Protein AF-A0A7Y5RUM8-F1 (afdb_monomer)

pLDDT: mean 75.77, std 16.74, range [29.27, 98.31]

Structure (mmCIF, N/CA/C/O backbone):
data_AF-A0A7Y5RUM8-F1
#
_entry.id   AF-A0A7Y5RUM8-F1
#
loop_
_atom_site.group_PDB
_atom_site.id
_atom_site.type_symbol
_atom_site.label_atom_id
_atom_site.label_alt_id
_atom_site.label_comp_id
_atom_site.label_asym_id
_atom_site.label_entity_id
_atom_site.label_seq_id
_atom_site.pdbx_PDB_ins_code
_atom_site.Cartn_x
_atom_site.Cartn_y
_atom_site.Cartn_z
_atom_site.occupancy
_atom_site.B_iso_or_equiv
_atom_site.auth_seq_id
_atom_site.auth_comp_id
_atom_site.auth_asym_id
_atom_site.auth_atom_id
_atom_site.pdbx_PDB_model_num
ATOM 1 N N . MET A 1 1 ? 47.157 27.317 -89.736 1.00 78.31 1 MET A N 1
ATOM 2 C CA . MET A 1 1 ? 48.236 27.303 -90.744 1.00 78.31 1 MET A CA 1
ATOM 3 C C . MET A 1 1 ? 48.259 28.667 -91.400 1.00 78.31 1 MET A C 1
ATOM 5 O O . MET A 1 1 ? 47.218 29.106 -91.881 1.00 78.31 1 MET A O 1
ATOM 9 N N . ARG A 1 2 ? 49.423 29.315 -91.453 1.00 83.44 2 ARG A N 1
ATOM 10 C CA . ARG A 1 2 ? 49.575 30.662 -92.022 1.00 83.44 2 ARG A CA 1
ATOM 11 C C . ARG A 1 2 ? 50.442 30.620 -93.278 1.00 83.44 2 ARG A C 1
ATOM 13 O O . ARG A 1 2 ? 51.515 30.031 -93.252 1.00 83.44 2 ARG A O 1
ATOM 20 N N . LEU A 1 3 ? 50.011 31.261 -94.364 1.00 83.25 3 LEU A N 1
ATOM 21 C CA . LEU A 1 3 ? 50.820 31.401 -95.580 1.00 83.25 3 LEU A CA 1
ATOM 22 C C . LEU A 1 3 ? 51.933 32.440 -95.361 1.00 83.25 3 LEU A C 1
ATOM 24 O O . LEU A 1 3 ? 51.650 33.569 -94.966 1.00 83.25 3 LEU A O 1
ATOM 28 N N . LEU A 1 4 ? 53.183 32.050 -95.605 1.00 79.75 4 LEU A N 1
ATOM 29 C CA . LEU A 1 4 ? 54.374 32.895 -95.458 1.00 79.75 4 LEU A CA 1
ATOM 30 C C . LEU A 1 4 ? 54.828 33.473 -96.799 1.00 79.75 4 LEU A C 1
ATOM 32 O O . LEU A 1 4 ? 55.200 34.638 -96.876 1.00 79.75 4 LEU A O 1
ATOM 36 N N . SER A 1 5 ? 54.779 32.668 -97.860 1.00 83.75 5 SER A N 1
ATOM 37 C CA . SER A 1 5 ? 55.114 33.109 -99.213 1.00 83.75 5 SER A CA 1
ATOM 38 C C . SER A 1 5 ? 54.361 32.290 -100.251 1.00 83.75 5 SER A C 1
ATOM 40 O O . SER A 1 5 ? 54.053 31.117 -100.039 1.00 83.75 5 SER A O 1
ATOM 42 N N . THR A 1 6 ? 54.055 32.913 -101.383 1.00 84.88 6 THR A N 1
ATOM 43 C CA . THR A 1 6 ? 53.599 32.231 -102.593 1.00 84.88 6 THR A CA 1
ATOM 44 C C . THR A 1 6 ? 54.366 32.796 -103.765 1.00 84.88 6 THR A C 1
ATOM 46 O O . THR A 1 6 ? 54.405 34.009 -103.947 1.00 84.88 6 THR A O 1
ATOM 49 N N . THR A 1 7 ? 54.975 31.930 -104.562 1.00 81.62 7 THR A N 1
ATOM 50 C CA . THR A 1 7 ? 55.736 32.350 -105.736 1.00 81.62 7 THR A CA 1
ATOM 51 C C . THR A 1 7 ? 55.327 31.516 -106.929 1.00 81.62 7 THR A C 1
ATOM 53 O O . THR A 1 7 ? 55.401 30.290 -106.894 1.00 81.62 7 THR A O 1
ATOM 56 N N . ASN A 1 8 ? 54.899 32.198 -107.985 1.00 79.19 8 ASN A N 1
ATOM 57 C CA . ASN A 1 8 ? 54.678 31.594 -109.289 1.00 79.19 8 ASN A CA 1
ATOM 58 C C . ASN A 1 8 ? 55.954 31.737 -110.112 1.00 79.19 8 ASN A C 1
ATOM 60 O O . ASN A 1 8 ? 56.557 32.810 -110.120 1.00 79.19 8 ASN A O 1
ATOM 64 N N . PHE A 1 9 ? 56.327 30.698 -110.847 1.00 71.25 9 PHE A N 1
ATOM 65 C CA . PHE A 1 9 ? 57.430 30.761 -111.796 1.00 71.25 9 PHE A CA 1
ATOM 66 C C . PHE A 1 9 ? 56.972 30.298 -113.182 1.00 71.25 9 PHE A C 1
ATOM 68 O O . PHE A 1 9 ? 56.221 29.329 -113.327 1.00 71.25 9 PHE A O 1
ATOM 75 N N . GLY A 1 10 ? 57.382 31.056 -114.201 1.00 64.19 10 GLY A N 1
ATOM 76 C CA . GLY A 1 10 ? 57.097 30.791 -115.611 1.00 64.19 10 GLY A CA 1
ATOM 77 C C . GLY A 1 10 ? 58.287 30.151 -116.327 1.00 64.19 10 GLY A C 1
ATOM 78 O O . GLY A 1 10 ? 59.399 30.202 -115.801 1.00 64.19 10 GLY A O 1
ATOM 79 N N . ALA A 1 11 ? 58.031 29.578 -117.514 1.00 59.09 11 ALA A N 1
ATOM 80 C CA . ALA A 1 11 ? 58.980 28.865 -118.383 1.00 59.09 11 ALA A CA 1
ATOM 81 C C . ALA A 1 11 ? 60.434 29.316 -118.223 1.00 59.09 11 ALA A C 1
ATOM 83 O O . ALA A 1 11 ? 60.892 30.249 -118.880 1.00 59.09 11 ALA A O 1
ATOM 84 N N . SER A 1 12 ? 61.150 28.621 -117.349 1.00 58.72 12 SER A N 1
ATOM 85 C CA . SER A 1 12 ? 62.575 28.822 -117.138 1.00 58.72 12 SER A CA 1
ATOM 86 C C . SER A 1 12 ? 63.276 27.535 -117.536 1.00 58.72 12 SER A C 1
ATOM 88 O O . SER A 1 12 ? 62.897 26.452 -117.085 1.00 58.72 12 SER A O 1
ATOM 90 N N . ASN A 1 13 ? 64.272 27.648 -118.411 1.00 57.94 13 ASN A N 1
ATOM 91 C CA . ASN A 1 13 ? 65.121 26.533 -118.802 1.00 57.94 13 ASN A CA 1
ATOM 92 C C . ASN A 1 13 ? 66.103 26.246 -117.661 1.00 57.94 13 ASN A C 1
ATOM 94 O O . ASN A 1 13 ? 67.174 26.845 -117.576 1.00 57.94 13 ASN A O 1
ATOM 98 N N . ILE A 1 14 ? 65.711 25.364 -116.741 1.00 59.62 14 ILE A N 1
ATOM 99 C CA . ILE A 1 14 ? 66.535 25.004 -115.582 1.00 59.62 14 ILE A CA 1
ATOM 100 C C . ILE A 1 14 ? 67.608 24.019 -116.061 1.00 59.62 14 ILE A C 1
ATOM 102 O O . ILE A 1 14 ? 67.375 22.815 -116.114 1.00 59.62 14 ILE A O 1
ATOM 106 N N . THR A 1 15 ? 68.782 24.516 -116.443 1.00 56.41 15 THR A N 1
ATOM 107 C CA . THR A 1 15 ? 69.892 23.680 -116.946 1.00 56.41 15 THR A CA 1
ATOM 108 C C . THR A 1 15 ? 70.922 23.345 -115.862 1.00 56.41 15 THR A C 1
ATOM 110 O O . THR A 1 15 ? 71.559 22.294 -115.919 1.00 56.41 15 THR A O 1
ATOM 113 N N . THR A 1 16 ? 71.023 24.178 -114.822 1.00 63.66 16 THR A N 1
ATOM 114 C CA . THR A 1 16 ? 71.847 23.988 -113.617 1.00 63.66 16 THR A CA 1
ATOM 115 C C . THR A 1 16 ? 71.152 24.670 -112.439 1.00 63.66 16 THR A C 1
ATOM 117 O O . THR A 1 16 ? 70.631 25.763 -112.621 1.00 63.66 16 THR A O 1
ATOM 120 N N . GLU A 1 17 ? 71.102 24.011 -111.276 1.00 67.69 17 GLU A N 1
ATOM 121 C CA . GLU A 1 17 ? 70.433 24.433 -110.029 1.00 67.69 17 GLU A CA 1
ATOM 122 C C . GLU A 1 17 ? 70.103 25.937 -109.916 1.00 67.69 17 GLU A C 1
ATOM 124 O O . GLU A 1 17 ? 71.003 26.771 -109.821 1.00 67.69 17 GLU A O 1
ATOM 129 N N . GLN A 1 18 ? 68.810 26.279 -109.887 1.00 69.38 18 GLN A N 1
ATOM 130 C CA . GLN A 1 18 ? 68.352 27.671 -109.880 1.00 69.38 18 GLN A CA 1
ATOM 131 C C . GLN A 1 18 ? 67.485 27.960 -108.652 1.00 69.38 18 GLN A C 1
ATOM 133 O O . GLN A 1 18 ? 66.569 27.196 -108.339 1.00 69.38 18 GLN A O 1
ATOM 138 N N . ALA A 1 19 ? 67.762 29.077 -107.972 1.00 65.88 19 ALA A N 1
ATOM 139 C CA . ALA A 1 19 ? 66.888 29.617 -106.934 1.00 65.88 19 ALA A CA 1
ATOM 140 C C . ALA A 1 19 ? 65.633 30.216 -107.560 1.00 65.88 19 ALA A C 1
ATOM 142 O O . ALA A 1 19 ? 65.717 31.045 -108.465 1.00 65.88 19 ALA A O 1
ATOM 143 N N . ILE A 1 20 ? 64.476 29.748 -107.101 1.00 69.94 20 ILE A N 1
ATOM 144 C CA . ILE A 1 20 ? 63.176 30.093 -107.690 1.00 69.94 20 ILE A CA 1
ATOM 145 C C . ILE A 1 20 ? 62.283 30.793 -106.673 1.00 69.94 20 ILE A C 1
ATOM 147 O O . ILE A 1 20 ? 61.428 31.586 -107.058 1.00 69.94 20 ILE A O 1
ATOM 151 N N . VAL A 1 21 ? 62.517 30.565 -105.379 1.00 75.44 21 VAL A N 1
ATOM 152 C CA . VAL A 1 21 ? 61.869 31.311 -104.300 1.00 75.44 21 VAL A CA 1
ATOM 153 C C . VAL A 1 21 ? 62.904 31.666 -103.253 1.00 75.44 21 VAL A C 1
ATOM 155 O O . VAL A 1 21 ? 63.566 30.773 -102.731 1.00 75.44 21 VAL A O 1
ATOM 158 N N . THR A 1 22 ? 62.972 32.945 -102.909 1.00 78.69 22 THR A N 1
ATOM 159 C CA . THR A 1 22 ? 63.663 33.427 -101.714 1.00 78.69 22 THR A CA 1
ATOM 160 C C . THR A 1 22 ? 62.603 33.987 -100.777 1.00 78.69 22 THR A C 1
ATOM 162 O O . THR A 1 22 ? 61.864 34.905 -101.139 1.00 78.69 22 THR A O 1
ATOM 165 N N . VAL A 1 23 ? 62.479 33.408 -99.587 1.00 77.31 23 VAL A N 1
ATOM 166 C CA . VAL A 1 23 ? 61.634 33.942 -98.516 1.00 77.31 23 VAL A CA 1
ATOM 167 C C . VAL A 1 23 ? 62.539 34.686 -97.548 1.00 77.31 23 VAL A C 1
ATOM 169 O O . VAL A 1 23 ? 63.502 34.113 -97.042 1.00 77.31 23 VAL A O 1
ATOM 172 N N . SER A 1 24 ? 62.238 35.961 -97.302 1.00 81.31 24 SER A N 1
ATOM 173 C CA . SER A 1 24 ? 63.078 36.802 -96.452 1.00 81.31 24 SER A CA 1
ATOM 174 C C . SER A 1 24 ? 63.166 36.257 -95.025 1.00 81.31 24 SER A C 1
ATOM 176 O O . SER A 1 24 ? 62.182 35.753 -94.477 1.00 81.31 24 SER A O 1
ATOM 178 N N . ALA A 1 25 ? 64.316 36.450 -94.385 1.00 75.00 25 ALA A N 1
ATOM 179 C CA . ALA A 1 25 ? 64.591 36.080 -93.002 1.00 75.00 25 ALA A CA 1
ATOM 180 C C . ALA A 1 25 ? 63.523 36.638 -92.051 1.00 75.00 25 ALA A C 1
ATOM 182 O O . ALA A 1 25 ? 63.086 35.967 -91.124 1.00 75.00 25 ALA A O 1
ATOM 183 N N . SER A 1 26 ? 63.031 37.851 -92.324 1.00 79.25 26 SER A N 1
ATOM 184 C CA . SER A 1 26 ? 61.958 38.493 -91.557 1.00 79.25 26 SER A CA 1
ATOM 185 C C . SER A 1 26 ? 60.610 37.769 -91.628 1.00 79.25 26 SER A C 1
ATOM 187 O O . SER A 1 26 ? 59.828 37.869 -90.687 1.00 79.25 26 SER A O 1
ATOM 189 N N . ALA A 1 27 ? 60.323 37.052 -92.718 1.00 75.94 27 ALA A N 1
ATOM 190 C CA . ALA A 1 27 ? 59.072 36.320 -92.903 1.00 75.94 27 ALA A CA 1
ATOM 191 C C . ALA A 1 27 ? 59.116 34.912 -92.287 1.00 75.94 27 ALA A C 1
ATOM 193 O O . ALA A 1 27 ? 58.065 34.366 -91.953 1.00 75.94 27 ALA A O 1
ATOM 194 N N . VAL A 1 28 ? 60.312 34.339 -92.115 1.00 73.94 28 VAL A N 1
ATOM 195 C CA . VAL A 1 28 ? 60.524 33.036 -91.456 1.00 73.94 28 VAL A CA 1
ATOM 196 C C . VAL A 1 28 ? 60.976 33.164 -89.995 1.00 73.94 28 VAL A C 1
ATOM 198 O O . VAL A 1 28 ? 60.996 32.174 -89.264 1.00 73.94 28 VAL A O 1
ATOM 201 N N . ALA A 1 29 ? 61.302 34.376 -89.536 1.00 74.25 29 ALA A N 1
ATOM 202 C CA . ALA A 1 29 ? 61.708 34.643 -88.162 1.00 74.25 29 ALA A CA 1
ATOM 203 C C . ALA A 1 29 ? 60.617 34.234 -87.158 1.00 74.25 29 ALA A C 1
ATOM 205 O O . ALA A 1 29 ? 59.477 34.690 -87.230 1.00 74.25 29 ALA A O 1
ATOM 206 N N . GLY A 1 30 ? 60.993 33.395 -86.189 1.00 72.44 30 GLY A N 1
ATOM 207 C CA . GLY A 1 30 ? 60.097 32.929 -85.127 1.00 72.44 30 GLY A CA 1
ATOM 208 C C . GLY A 1 30 ? 59.147 31.800 -85.531 1.00 72.44 30 GLY A C 1
ATOM 209 O O . GLY A 1 30 ? 58.345 31.386 -84.699 1.00 72.44 30 GLY A O 1
ATOM 210 N N . VAL A 1 31 ? 59.246 31.286 -86.761 1.00 76.00 31 VAL A N 1
ATOM 211 C CA . VAL A 1 31 ? 58.476 30.120 -87.202 1.00 76.00 31 VAL A CA 1
ATOM 212 C C . VAL A 1 31 ? 59.169 28.842 -86.728 1.00 76.00 31 VAL A C 1
ATOM 214 O O . VAL A 1 31 ? 60.325 28.592 -87.072 1.00 76.00 31 VAL A O 1
ATOM 217 N N . GLY A 1 32 ? 58.477 28.040 -85.921 1.00 70.62 32 GLY A N 1
ATOM 218 C CA . GLY A 1 32 ? 59.004 26.812 -85.323 1.00 70.62 32 GLY A CA 1
ATOM 219 C C . GLY A 1 32 ? 58.943 25.615 -86.270 1.00 70.62 32 GLY A C 1
ATOM 220 O O . GLY A 1 32 ? 59.868 24.803 -86.298 1.00 70.62 32 GLY A O 1
ATOM 221 N N . ARG A 1 33 ? 57.878 25.513 -87.075 1.00 73.38 33 ARG A N 1
ATOM 222 C CA . ARG A 1 33 ? 57.714 24.493 -88.122 1.00 73.38 33 ARG A CA 1
ATOM 223 C C . ARG A 1 33 ? 57.105 25.081 -89.389 1.00 73.38 33 ARG A C 1
ATOM 225 O O . ARG A 1 33 ? 56.156 25.862 -89.355 1.00 73.38 33 ARG A O 1
ATOM 232 N N . MET A 1 34 ? 57.618 24.639 -90.535 1.00 71.69 34 MET A N 1
ATOM 233 C CA . MET A 1 34 ? 57.144 25.050 -91.858 1.00 71.69 34 MET A CA 1
ATOM 234 C C . MET A 1 34 ? 56.798 23.852 -92.733 1.00 71.69 34 MET A C 1
ATOM 236 O O . MET A 1 34 ? 57.258 22.738 -92.504 1.00 71.69 34 MET A O 1
ATOM 240 N N . ALA A 1 35 ? 56.018 24.095 -93.778 1.00 71.94 35 ALA A N 1
ATOM 241 C CA . ALA A 1 35 ? 55.928 23.199 -94.919 1.00 71.94 35 ALA A CA 1
ATOM 242 C C . ALA A 1 35 ? 56.111 23.986 -96.218 1.00 71.94 35 ALA A C 1
ATOM 244 O O . ALA A 1 35 ? 55.693 25.140 -96.332 1.00 71.94 35 ALA A O 1
ATOM 245 N N . VAL A 1 36 ? 56.738 23.340 -97.199 1.00 70.31 36 VAL A N 1
ATOM 246 C CA . VAL A 1 36 ? 56.872 23.855 -98.561 1.00 70.31 36 VAL A CA 1
ATOM 247 C C . VAL A 1 36 ? 56.019 22.978 -99.462 1.00 70.31 36 VAL A C 1
ATOM 249 O O . VAL A 1 36 ? 56.315 21.797 -99.653 1.00 70.31 36 VAL A O 1
ATOM 252 N N . LEU A 1 37 ? 54.951 23.555 -100.001 1.00 69.56 37 LEU A N 1
ATOM 253 C CA . LEU A 1 37 ? 54.061 22.908 -100.951 1.00 69.56 37 LEU A CA 1
ATOM 254 C C . LEU A 1 37 ? 54.384 23.440 -102.342 1.00 69.56 37 LEU A C 1
ATOM 256 O O . LEU A 1 37 ? 54.232 24.621 -102.627 1.00 69.56 37 LEU A O 1
ATOM 260 N N . CYS A 1 38 ? 54.837 22.559 -103.210 1.00 67.25 38 CYS A N 1
ATOM 261 C CA . CYS A 1 38 ? 55.210 22.851 -104.574 1.00 67.25 38 CYS A CA 1
ATOM 262 C C . CYS A 1 38 ? 54.194 22.186 -105.491 1.00 67.25 38 CYS A C 1
ATOM 264 O O . CYS A 1 38 ? 53.902 20.997 -105.346 1.00 67.25 38 CYS A O 1
ATOM 266 N N . TYR A 1 39 ? 53.665 22.967 -106.421 1.00 67.00 39 TYR A N 1
ATOM 267 C CA . TYR A 1 39 ? 52.816 22.508 -107.500 1.00 67.00 39 TYR A CA 1
ATOM 268 C C . TYR A 1 39 ? 53.521 22.825 -108.811 1.00 67.00 39 TYR A C 1
ATOM 270 O O . TYR A 1 39 ? 53.761 23.990 -109.116 1.00 67.00 39 TYR A O 1
ATOM 278 N N . MET A 1 40 ? 53.890 21.798 -109.571 1.00 65.81 40 MET A N 1
ATOM 279 C CA . MET A 1 40 ? 54.638 21.955 -110.821 1.00 65.81 40 MET A CA 1
ATOM 280 C C . MET A 1 40 ? 53.928 21.273 -111.974 1.00 65.81 40 MET A C 1
ATOM 282 O O . MET A 1 40 ? 53.244 20.277 -111.772 1.00 65.81 40 MET A O 1
ATOM 286 N N . 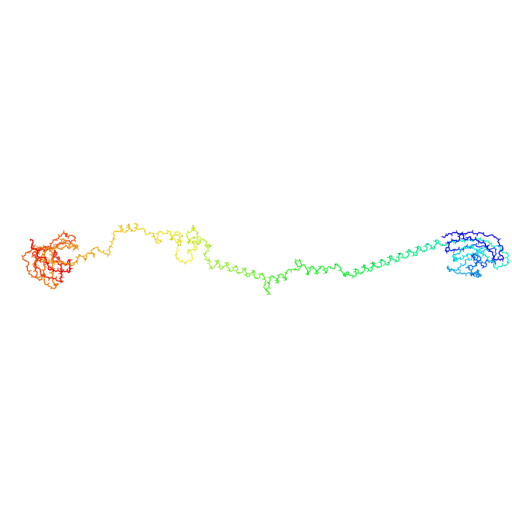GLN A 1 41 ? 54.147 21.785 -113.177 1.00 61.50 41 GLN A N 1
ATOM 287 C CA . GLN A 1 41 ? 53.647 21.246 -114.428 1.00 61.50 41 GLN A CA 1
ATOM 288 C C . GLN A 1 41 ? 54.787 21.246 -115.456 1.00 61.50 41 GLN A C 1
ATOM 290 O O . GLN A 1 41 ? 55.370 22.291 -115.757 1.00 61.50 41 GLN A O 1
ATOM 295 N N . ALA A 1 42 ? 55.114 20.064 -115.985 1.00 59.28 42 ALA A N 1
ATOM 296 C CA . ALA A 1 42 ? 56.071 19.889 -117.081 1.00 59.28 42 ALA A CA 1
ATOM 297 C C . ALA A 1 42 ? 55.335 19.555 -118.388 1.00 59.28 42 ALA A C 1
ATOM 299 O O . ALA A 1 42 ? 54.406 18.748 -118.380 1.00 59.28 42 ALA A O 1
ATOM 300 N N . LEU A 1 43 ? 55.753 20.165 -119.503 1.00 56.91 43 LEU A N 1
ATOM 301 C CA . LEU A 1 43 ? 55.126 20.000 -120.827 1.00 56.91 43 LEU A CA 1
ATOM 302 C C . LEU A 1 43 ? 55.551 18.719 -121.576 1.00 56.91 43 LEU A C 1
ATOM 304 O O . LEU A 1 43 ? 54.992 18.423 -122.630 1.00 56.91 43 LEU A O 1
ATOM 308 N N . ASN A 1 44 ? 56.534 17.963 -121.072 1.00 57.31 44 ASN A N 1
ATOM 309 C CA . ASN A 1 44 ? 56.936 16.675 -121.639 1.00 57.31 44 ASN A CA 1
ATOM 310 C C . ASN A 1 44 ? 57.110 15.609 -120.540 1.00 57.31 44 ASN A C 1
ATOM 312 O O . ASN A 1 44 ? 57.438 15.907 -119.393 1.00 57.31 44 ASN A O 1
ATOM 316 N N . THR A 1 45 ? 56.875 14.345 -120.892 1.00 53.41 45 THR A N 1
ATOM 317 C CA . THR A 1 45 ? 56.867 13.208 -119.954 1.00 53.41 45 THR A CA 1
ATOM 318 C C . THR A 1 45 ? 58.262 12.737 -119.522 1.00 53.41 45 THR A C 1
ATOM 320 O O . THR A 1 45 ? 58.357 11.877 -118.651 1.00 53.41 45 THR A O 1
ATOM 323 N N . ALA A 1 46 ? 59.341 13.280 -120.101 1.00 50.41 46 ALA A N 1
ATOM 324 C CA . ALA A 1 46 ? 60.714 12.801 -119.897 1.00 50.41 46 ALA A CA 1
ATOM 325 C C . ALA A 1 46 ? 61.606 13.723 -119.039 1.00 50.41 46 ALA A C 1
ATOM 327 O O . ALA A 1 46 ? 62.715 13.320 -118.688 1.00 50.41 46 ALA A O 1
ATOM 328 N N . SER A 1 47 ? 61.145 14.924 -118.673 1.00 51.78 47 SER A N 1
ATOM 329 C CA . SER A 1 47 ? 61.937 15.894 -117.903 1.00 51.78 47 SER A CA 1
ATOM 330 C C . SER A 1 47 ? 61.177 16.377 -116.669 1.00 51.78 47 SER A C 1
ATOM 332 O O . SER A 1 47 ? 60.530 17.423 -116.681 1.00 51.78 47 SER A O 1
ATOM 334 N N . CYS A 1 48 ? 61.263 15.624 -115.573 1.00 54.31 48 CYS A N 1
ATOM 335 C CA . CYS A 1 48 ? 60.802 16.077 -114.261 1.00 54.31 48 CYS A CA 1
ATOM 336 C C . CYS A 1 48 ? 61.975 16.620 -113.427 1.00 54.31 48 CYS A C 1
ATOM 338 O O . CYS A 1 48 ? 63.117 16.171 -113.564 1.00 54.31 48 CYS A O 1
ATOM 340 N N . VAL A 1 49 ? 61.697 17.592 -112.551 1.00 54.78 49 VAL A N 1
ATOM 341 C CA . VAL A 1 49 ? 62.642 18.077 -111.530 1.00 54.78 49 VAL A CA 1
ATOM 342 C C . VAL A 1 49 ? 63.206 16.873 -110.771 1.00 54.78 49 VAL A C 1
ATOM 344 O O . VAL A 1 49 ? 62.446 16.061 -110.249 1.00 54.78 49 VAL A O 1
ATOM 347 N N . ARG A 1 50 ? 64.537 16.737 -110.742 1.00 57.06 50 ARG A N 1
ATOM 348 C CA . ARG A 1 50 ? 65.223 15.614 -110.086 1.00 57.06 50 ARG A CA 1
ATOM 349 C C . ARG A 1 50 ? 65.169 15.744 -108.574 1.00 57.06 50 ARG A C 1
ATOM 351 O O . ARG A 1 50 ? 65.024 14.754 -107.869 1.00 57.06 50 ARG A O 1
ATOM 358 N N . GLU A 1 51 ? 65.357 16.969 -108.102 1.00 63.03 51 GLU A N 1
ATOM 359 C CA . GLU A 1 51 ? 65.602 17.263 -106.702 1.00 63.03 51 GLU A CA 1
ATOM 360 C C . GLU A 1 51 ? 65.180 18.707 -106.403 1.00 63.03 51 GLU A C 1
ATOM 362 O O . GLU A 1 51 ? 65.466 19.631 -107.169 1.00 63.03 51 GLU A O 1
ATOM 367 N N . LEU A 1 52 ? 64.483 18.888 -105.283 1.00 64.94 52 LEU A N 1
ATOM 368 C CA . LEU A 1 52 ? 64.243 20.188 -104.671 1.00 64.94 52 LEU A CA 1
ATOM 369 C C . LEU A 1 52 ? 65.226 20.329 -103.514 1.00 64.94 52 LEU A C 1
ATOM 371 O O . LEU A 1 52 ? 65.191 19.521 -102.585 1.00 64.94 52 LEU A O 1
ATOM 375 N N . ARG A 1 53 ? 66.076 21.354 -103.556 1.00 68.31 53 ARG A N 1
ATOM 376 C CA . ARG A 1 53 ? 66.973 21.675 -102.446 1.00 68.31 53 ARG A CA 1
ATOM 377 C C . ARG A 1 53 ? 66.522 22.936 -101.754 1.00 68.31 53 ARG A C 1
ATOM 379 O O . ARG A 1 53 ? 66.061 23.887 -102.382 1.00 68.31 53 ARG A O 1
ATOM 386 N N . ILE A 1 54 ? 66.685 22.924 -100.443 1.00 69.56 54 ILE A N 1
ATOM 387 C CA . ILE A 1 54 ? 66.420 24.074 -99.599 1.00 69.56 54 ILE A CA 1
ATOM 388 C C . ILE A 1 54 ? 67.735 24.499 -98.980 1.00 69.56 54 ILE A C 1
ATOM 390 O O . ILE A 1 54 ? 68.475 23.682 -98.423 1.00 69.56 54 ILE A O 1
ATOM 394 N N . TYR A 1 55 ? 67.992 25.787 -99.097 1.00 69.44 55 TYR A N 1
ATOM 395 C CA . TYR A 1 55 ? 69.136 26.456 -98.535 1.00 69.44 55 TYR A CA 1
ATOM 396 C C . TYR A 1 55 ? 68.653 27.437 -97.490 1.00 69.44 55 TYR A C 1
ATOM 398 O O . TYR A 1 55 ? 67.658 28.132 -97.693 1.00 69.44 55 TYR A O 1
ATOM 406 N N . THR A 1 56 ? 69.399 27.525 -96.403 1.00 69.88 56 THR A N 1
ATOM 407 C CA . THR A 1 56 ? 69.345 28.705 -95.555 1.00 69.88 56 THR A CA 1
ATOM 408 C C . THR A 1 56 ? 70.718 29.337 -95.570 1.00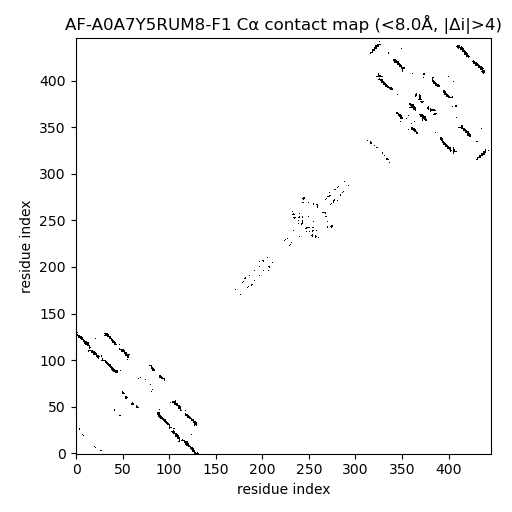 69.88 56 THR A C 1
ATOM 410 O O . THR A 1 56 ? 71.706 28.634 -95.361 1.00 69.88 56 THR A O 1
ATOM 413 N N . ASP A 1 57 ? 70.786 30.640 -95.844 1.00 69.81 57 ASP A N 1
ATOM 414 C CA . ASP A 1 57 ? 72.050 31.390 -95.859 1.00 69.81 57 ASP A CA 1
ATOM 415 C C . ASP A 1 57 ? 73.138 30.706 -96.722 1.00 69.81 57 ASP A C 1
ATOM 417 O O . ASP A 1 57 ? 74.301 30.560 -96.351 1.00 69.81 57 ASP A O 1
ATOM 421 N N . GLY A 1 58 ? 72.718 30.166 -97.873 1.00 66.56 58 GLY A N 1
ATOM 422 C CA . GLY A 1 58 ? 73.595 29.467 -98.816 1.00 66.56 58 GLY A CA 1
ATOM 423 C C . GLY A 1 58 ? 74.021 28.044 -98.424 1.00 66.56 58 GLY A C 1
ATOM 424 O O . GLY A 1 58 ? 74.690 27.389 -99.224 1.00 66.56 58 GLY A O 1
ATOM 425 N N . VAL A 1 59 ? 73.607 27.517 -97.266 1.00 66.19 59 VAL A N 1
ATOM 426 C CA . VAL A 1 59 ? 73.917 26.146 -96.819 1.00 66.19 59 VAL A CA 1
ATOM 427 C C . VAL A 1 59 ? 72.725 25.221 -97.048 1.00 66.19 59 VAL A C 1
ATOM 429 O O . VAL A 1 59 ? 71.610 25.517 -96.621 1.00 66.19 59 VAL A O 1
ATOM 432 N N . SER A 1 60 ? 72.946 24.077 -97.709 1.00 65.12 60 SER A N 1
ATOM 433 C CA . SER A 1 60 ? 71.890 23.082 -97.923 1.00 65.12 60 SER A CA 1
ATOM 434 C C . SER A 1 60 ? 71.501 22.447 -96.589 1.00 65.12 60 SER A C 1
ATOM 436 O O . SER A 1 60 ? 72.299 21.727 -95.988 1.00 65.12 60 SER A O 1
ATOM 438 N N . VAL A 1 61 ? 70.271 22.674 -96.142 1.00 62.62 61 VAL A N 1
ATOM 439 C CA . VAL A 1 61 ? 69.763 22.142 -94.865 1.00 62.62 61 VAL A CA 1
ATOM 440 C C . VAL A 1 61 ? 69.173 20.732 -94.998 1.00 62.62 61 VAL A C 1
ATOM 442 O O . VAL A 1 61 ? 68.793 20.128 -93.999 1.00 62.62 61 VAL A O 1
ATOM 445 N N . ASN A 1 62 ? 69.121 20.170 -96.215 1.00 57.88 62 ASN A N 1
ATOM 446 C CA . ASN A 1 62 ? 68.661 18.800 -96.456 1.00 57.88 62 ASN A CA 1
ATOM 447 C C . ASN A 1 62 ? 69.195 18.253 -97.802 1.00 57.88 62 ASN A C 1
ATOM 449 O O . ASN A 1 62 ? 68.850 18.789 -98.853 1.00 57.88 62 ASN A O 1
ATOM 453 N N . SER A 1 63 ? 70.036 17.211 -97.792 1.00 45.78 63 SER A N 1
ATOM 454 C CA . SER A 1 63 ? 70.710 16.645 -98.984 1.00 45.78 63 SER A CA 1
ATOM 455 C C . SER A 1 63 ? 70.142 15.295 -99.463 1.00 45.78 63 SER A C 1
ATOM 457 O O . SER A 1 63 ? 70.825 14.537 -100.149 1.00 45.78 63 SER A O 1
ATOM 459 N N . GLY A 1 64 ? 68.899 14.960 -99.105 1.00 46.22 64 GLY A N 1
ATOM 460 C CA . GLY A 1 64 ? 68.324 13.632 -99.351 1.00 46.22 64 GLY A CA 1
ATOM 461 C C . GLY A 1 64 ? 67.086 13.606 -100.248 1.00 46.22 64 GLY A C 1
ATOM 462 O O . GLY A 1 64 ? 66.002 13.302 -99.750 1.00 46.22 64 GLY A O 1
ATOM 463 N N . ILE A 1 65 ? 67.222 13.848 -101.558 1.00 45.47 65 ILE A N 1
ATOM 464 C CA . ILE A 1 65 ? 66.221 13.403 -102.550 1.00 45.47 65 ILE A CA 1
ATOM 465 C C . ILE A 1 65 ? 66.943 12.755 -103.742 1.00 45.47 65 ILE A C 1
ATOM 467 O O . ILE A 1 65 ? 67.561 13.431 -104.560 1.00 45.47 65 ILE A O 1
ATOM 471 N N . GLY A 1 66 ? 66.873 11.423 -103.834 1.00 41.25 66 GLY A N 1
ATOM 472 C CA . GLY A 1 66 ? 67.197 10.680 -105.057 1.00 41.25 66 GLY A CA 1
ATOM 473 C C . GLY A 1 66 ? 66.021 10.698 -106.049 1.00 41.25 66 GLY A C 1
ATOM 474 O O . GLY A 1 66 ? 64.896 10.985 -105.637 1.00 41.25 66 GLY A O 1
ATOM 475 N N . PRO A 1 67 ? 66.245 10.398 -107.344 1.00 38.44 67 PRO A N 1
ATOM 476 C CA . PRO A 1 67 ? 65.217 10.495 -108.383 1.00 38.44 67 PRO A CA 1
ATOM 477 C C . PRO A 1 67 ? 63.993 9.625 -108.054 1.00 38.44 67 PRO A C 1
ATOM 479 O O . PRO A 1 67 ? 64.119 8.415 -107.877 1.00 38.44 67 PRO A O 1
ATOM 482 N N . VAL A 1 68 ? 62.803 10.232 -107.994 1.00 38.47 68 VAL A N 1
ATOM 483 C CA . VAL A 1 68 ? 61.534 9.512 -107.800 1.00 38.47 68 VAL A CA 1
ATOM 484 C C . VAL A 1 68 ? 60.974 9.147 -109.171 1.00 38.47 68 VAL A C 1
ATOM 486 O O . VAL A 1 68 ? 60.480 10.002 -109.903 1.00 38.47 68 VAL A O 1
ATOM 489 N N . ALA A 1 69 ? 61.094 7.871 -109.537 1.00 36.22 69 ALA A N 1
ATOM 490 C CA . ALA A 1 69 ? 60.478 7.335 -110.742 1.00 36.22 69 ALA A CA 1
ATOM 491 C C . ALA A 1 69 ? 58.961 7.202 -110.544 1.00 36.22 69 ALA A C 1
ATOM 493 O O . ALA A 1 69 ? 58.486 6.645 -109.554 1.00 36.22 69 ALA A O 1
ATOM 494 N N . VAL A 1 70 ? 58.210 7.710 -111.516 1.00 38.94 70 VAL A N 1
ATOM 495 C CA . VAL A 1 70 ? 56.752 7.609 -111.605 1.00 38.94 70 VAL A CA 1
ATOM 496 C C . VAL A 1 70 ? 56.414 6.156 -111.917 1.00 38.94 70 VAL A C 1
ATOM 498 O O . VAL A 1 70 ? 56.596 5.747 -113.055 1.00 38.94 70 VAL A O 1
ATOM 501 N N . ASN A 1 71 ? 56.031 5.360 -110.914 1.00 32.44 71 ASN A N 1
ATOM 502 C CA . ASN A 1 71 ? 55.142 4.200 -111.065 1.00 32.44 71 ASN A CA 1
ATOM 503 C C . ASN A 1 71 ? 54.780 3.607 -109.689 1.00 32.44 71 ASN A C 1
ATOM 505 O O . ASN A 1 71 ? 55.614 2.982 -109.046 1.00 32.44 71 ASN A O 1
ATOM 509 N N . ASN A 1 72 ? 53.509 3.775 -109.297 1.00 39.00 72 ASN A N 1
ATOM 510 C CA . ASN A 1 72 ? 52.772 3.042 -108.252 1.00 39.00 72 ASN A CA 1
ATOM 511 C C . ASN A 1 72 ? 53.440 2.868 -106.871 1.00 39.00 72 ASN A C 1
ATOM 513 O O . ASN A 1 72 ? 54.199 1.924 -106.658 1.00 39.00 72 ASN A O 1
ATOM 517 N N . VAL A 1 73 ? 53.026 3.666 -105.874 1.00 29.27 73 VAL A N 1
ATOM 518 C CA . VAL A 1 73 ? 53.311 3.370 -104.455 1.00 29.27 73 VAL A CA 1
ATOM 519 C C . VAL A 1 73 ? 52.094 3.689 -103.560 1.00 29.27 73 VAL A C 1
ATOM 521 O O . VAL A 1 73 ? 51.456 4.718 -103.784 1.00 29.27 73 VAL A O 1
ATOM 524 N N . PRO A 1 74 ? 51.743 2.845 -102.561 1.00 33.00 74 PRO A N 1
ATOM 525 C CA . PRO A 1 74 ? 50.615 3.072 -101.651 1.00 33.00 74 PRO A CA 1
ATOM 526 C C . PRO A 1 74 ? 50.904 4.146 -100.590 1.00 33.00 74 PRO A C 1
ATOM 528 O O . PRO A 1 74 ? 52.053 4.378 -100.215 1.00 33.00 74 PRO A O 1
ATOM 531 N N . PHE A 1 75 ? 49.831 4.744 -100.067 1.00 32.34 75 PHE A N 1
ATOM 532 C CA . PHE A 1 75 ? 49.813 5.737 -98.989 1.00 32.34 75 PHE A CA 1
ATOM 533 C C . PHE A 1 75 ? 50.642 5.312 -97.759 1.00 32.34 75 PHE A C 1
ATOM 535 O O . PHE A 1 75 ? 50.256 4.397 -97.035 1.00 32.34 75 PHE A O 1
ATOM 542 N N . ASN A 1 76 ? 51.737 6.026 -97.474 1.00 29.98 76 ASN A N 1
ATOM 543 C CA . ASN A 1 76 ? 52.369 6.051 -96.152 1.00 29.98 76 ASN A CA 1
ATOM 544 C C . ASN A 1 76 ? 52.677 7.508 -95.759 1.00 29.98 76 ASN A C 1
ATOM 546 O O . ASN A 1 76 ? 53.279 8.255 -96.534 1.00 29.98 76 ASN A O 1
ATOM 550 N N . HIS A 1 77 ? 52.222 7.905 -94.570 1.00 34.31 77 HIS A N 1
ATOM 551 C CA . HIS A 1 77 ? 52.048 9.291 -94.121 1.00 34.31 77 HIS A CA 1
ATOM 552 C C . HIS A 1 77 ? 53.343 10.071 -93.824 1.00 34.31 77 HIS A C 1
ATOM 554 O O . HIS A 1 77 ? 53.255 11.263 -93.548 1.00 34.31 77 HIS A O 1
ATOM 560 N N . ASP A 1 78 ? 54.528 9.462 -93.952 1.00 36.56 78 ASP A N 1
ATOM 561 C CA . ASP A 1 78 ? 55.793 10.113 -93.566 1.00 36.56 78 ASP A CA 1
ATOM 562 C C . ASP A 1 78 ? 56.769 10.440 -94.715 1.00 36.56 78 ASP A C 1
ATOM 564 O O . ASP A 1 78 ? 57.781 11.112 -94.482 1.00 36.56 78 ASP A O 1
ATOM 568 N N . ALA A 1 79 ? 56.514 10.036 -95.970 1.00 42.59 79 ALA A N 1
ATOM 569 C CA . ALA A 1 79 ? 57.473 10.320 -97.056 1.00 42.59 79 ALA A CA 1
ATOM 570 C C . ALA A 1 79 ? 56.976 10.183 -98.516 1.00 42.59 79 ALA A C 1
ATOM 572 O O . ALA A 1 79 ? 57.801 9.930 -99.392 1.00 42.59 79 ALA A O 1
ATOM 573 N N . ALA A 1 80 ? 55.688 10.333 -98.838 1.00 39.25 80 ALA A N 1
ATOM 574 C CA . ALA A 1 80 ? 55.233 10.126 -100.222 1.00 39.25 80 ALA A CA 1
ATOM 575 C C . ALA A 1 80 ? 55.140 11.438 -101.032 1.00 39.25 80 ALA A C 1
ATOM 577 O O . ALA A 1 80 ? 54.291 12.285 -100.764 1.00 39.25 80 ALA A O 1
ATOM 578 N N . ALA A 1 81 ? 56.002 11.590 -102.044 1.00 45.69 81 ALA A N 1
ATOM 579 C CA . ALA A 1 81 ? 55.800 12.540 -103.139 1.00 45.69 81 ALA A CA 1
ATOM 580 C C . ALA A 1 81 ? 54.660 12.023 -104.033 1.00 45.69 81 ALA A C 1
ATOM 582 O O . ALA A 1 81 ? 54.705 10.877 -104.479 1.00 45.69 81 ALA A O 1
ATOM 583 N N . PHE A 1 82 ? 53.637 12.843 -104.277 1.00 41.59 82 PHE A N 1
ATOM 584 C CA . PHE A 1 82 ? 52.508 12.474 -105.136 1.00 41.59 82 PHE A CA 1
ATOM 585 C C . PHE A 1 82 ? 52.804 12.937 -106.565 1.00 41.59 82 PHE A C 1
ATOM 587 O O . PHE A 1 82 ? 53.121 14.110 -106.766 1.00 41.59 82 PHE A O 1
ATOM 594 N N . ALA A 1 83 ? 52.713 12.045 -107.551 1.00 47.53 83 ALA A N 1
ATOM 595 C CA . ALA A 1 83 ? 52.793 12.419 -108.958 1.00 47.53 83 ALA A CA 1
ATOM 596 C C . ALA A 1 83 ? 51.600 11.844 -109.722 1.00 47.53 83 ALA A C 1
ATOM 598 O O . ALA A 1 83 ? 51.468 10.627 -109.827 1.00 47.53 83 ALA A O 1
ATOM 599 N N . GLU A 1 84 ? 50.735 12.711 -110.249 1.00 45.38 84 GLU A N 1
ATOM 600 C CA . GLU A 1 84 ? 49.628 12.309 -111.118 1.00 45.38 84 GLU A CA 1
ATOM 601 C C . GLU A 1 84 ? 49.881 12.821 -112.541 1.00 45.38 84 GLU A C 1
ATOM 603 O O . GLU A 1 84 ? 50.223 13.982 -112.765 1.00 45.38 84 GLU A O 1
ATOM 608 N N . THR A 1 85 ? 49.721 11.947 -113.535 1.00 41.16 85 THR A N 1
ATOM 609 C CA . THR A 1 85 ? 49.847 12.312 -114.951 1.00 41.16 85 THR A CA 1
ATOM 610 C C . THR A 1 85 ? 48.457 12.434 -115.557 1.00 41.16 85 THR A C 1
ATOM 612 O O . THR A 1 85 ? 47.748 11.440 -115.681 1.00 41.16 85 THR A O 1
ATOM 615 N N . HIS A 1 86 ? 48.076 13.637 -115.980 1.00 44.91 86 HIS A N 1
ATOM 616 C CA . HIS A 1 86 ? 46.855 13.859 -116.754 1.00 44.91 86 HIS A CA 1
ATOM 617 C C . HIS A 1 86 ? 47.221 14.611 -118.041 1.00 44.91 86 HIS A C 1
ATOM 619 O O . HIS A 1 86 ? 47.822 15.681 -117.991 1.00 44.91 86 HIS A O 1
ATOM 625 N N . GLY A 1 87 ? 46.903 14.035 -119.208 1.00 44.78 87 GLY A N 1
ATOM 626 C CA . GLY A 1 87 ? 46.971 14.731 -120.504 1.00 44.78 87 GLY A CA 1
ATOM 627 C C . GLY A 1 87 ? 48.363 15.153 -121.004 1.00 44.78 87 GLY A C 1
ATOM 628 O O . GLY A 1 87 ? 48.468 16.182 -121.658 1.00 44.78 87 GLY A O 1
ATOM 629 N N . GLY A 1 88 ? 49.429 14.398 -120.707 1.00 50.03 88 GLY A N 1
ATOM 630 C CA . GLY A 1 88 ? 50.803 14.740 -121.127 1.00 50.03 88 GLY A CA 1
ATOM 631 C C . GLY A 1 88 ? 51.530 15.720 -120.199 1.00 50.03 88 GLY A C 1
ATOM 632 O O . GLY A 1 88 ? 52.683 16.057 -120.448 1.00 50.03 88 GLY A O 1
ATOM 633 N N . THR A 1 89 ? 50.877 16.120 -119.106 1.00 48.69 89 THR A N 1
ATOM 634 C CA . THR A 1 89 ? 51.447 16.939 -118.035 1.00 48.69 89 THR A CA 1
ATOM 635 C C . THR A 1 89 ? 51.636 16.118 -116.763 1.00 48.69 89 THR A C 1
ATOM 637 O O . THR A 1 89 ? 50.703 15.462 -116.297 1.00 48.69 89 THR A O 1
ATOM 640 N N . THR A 1 90 ? 52.851 16.148 -116.209 1.00 52.62 90 THR A N 1
ATOM 641 C CA . THR A 1 90 ? 53.190 15.518 -114.922 1.00 52.62 90 THR A CA 1
ATOM 642 C C . THR A 1 90 ? 53.139 16.575 -113.828 1.00 52.62 90 THR A C 1
ATOM 644 O O . THR A 1 90 ? 53.867 17.569 -113.913 1.00 52.62 90 THR A O 1
ATOM 647 N N . THR A 1 91 ? 52.296 16.364 -112.815 1.00 49.81 91 THR A N 1
ATOM 648 C CA . THR A 1 91 ? 52.317 17.149 -111.577 1.00 49.81 91 THR A CA 1
ATOM 649 C C . THR A 1 91 ? 53.174 16.449 -110.531 1.00 49.81 91 THR A C 1
ATOM 651 O O . THR A 1 91 ? 53.095 15.235 -110.391 1.00 49.81 91 THR A O 1
ATOM 654 N N . CYS A 1 92 ? 54.010 17.191 -109.801 1.00 50.56 92 CYS A N 1
ATOM 655 C CA . CYS A 1 92 ? 54.775 16.666 -108.665 1.00 50.56 92 CYS A CA 1
ATOM 656 C C . CYS A 1 92 ? 54.399 17.469 -107.415 1.00 50.56 92 CYS A C 1
ATOM 658 O O . CYS A 1 92 ? 54.632 18.677 -107.386 1.00 50.56 92 CYS A O 1
ATOM 660 N N . LEU A 1 93 ? 53.827 16.810 -106.405 1.00 50.19 93 LEU A N 1
ATOM 661 C CA . LEU A 1 93 ? 53.445 17.397 -105.119 1.00 50.19 93 LEU A CA 1
ATOM 662 C C . LEU A 1 93 ? 54.514 17.101 -104.055 1.00 50.19 93 LEU A C 1
ATOM 664 O O . LEU A 1 93 ? 54.981 15.965 -103.929 1.00 50.19 93 LEU A O 1
ATOM 668 N N . SER A 1 94 ? 54.908 18.127 -103.295 1.00 53.34 94 SER A N 1
ATOM 669 C CA . SER A 1 94 ? 56.032 18.080 -102.348 1.00 53.34 94 SER A CA 1
ATOM 670 C C . SER A 1 94 ? 55.667 17.786 -100.883 1.00 53.34 94 SER A C 1
ATOM 672 O O . SER A 1 94 ? 54.525 17.894 -100.444 1.00 53.34 94 SER A O 1
ATOM 674 N N . ARG A 1 95 ? 56.728 17.412 -100.154 1.00 55.00 95 ARG A N 1
ATOM 675 C CA . ARG A 1 95 ? 56.847 16.839 -98.803 1.00 55.00 95 ARG A CA 1
ATOM 676 C C . ARG A 1 95 ? 56.863 17.893 -97.677 1.00 55.00 95 ARG A C 1
ATOM 678 O O . ARG A 1 95 ? 57.369 18.995 -97.867 1.00 55.00 95 ARG A O 1
ATOM 685 N N . ILE A 1 96 ? 56.395 17.520 -96.478 1.00 52.06 96 ILE A N 1
ATOM 686 C CA . ILE A 1 96 ? 56.533 18.293 -95.222 1.00 52.06 96 ILE A CA 1
ATOM 687 C C . ILE A 1 96 ? 58.004 18.270 -94.772 1.00 52.06 96 ILE A C 1
ATOM 689 O O . ILE A 1 96 ? 58.588 17.193 -94.658 1.00 52.06 96 ILE A O 1
ATOM 693 N N . ILE A 1 97 ? 58.615 19.430 -94.508 1.00 55.03 97 ILE A N 1
ATOM 694 C CA . ILE A 1 97 ? 60.032 19.525 -94.113 1.00 55.03 97 ILE A CA 1
ATOM 695 C C . ILE A 1 97 ? 60.124 20.211 -92.747 1.00 55.03 97 ILE A C 1
ATOM 697 O O . ILE A 1 97 ? 59.677 21.348 -92.631 1.00 55.03 97 ILE A O 1
ATOM 701 N N . PRO A 1 98 ? 60.720 19.588 -91.714 1.00 50.12 98 PRO A N 1
ATOM 702 C CA . PRO A 1 98 ? 61.000 20.295 -90.472 1.00 50.12 98 PRO A CA 1
ATOM 703 C C . PRO A 1 98 ? 62.055 21.378 -90.743 1.00 50.12 98 PRO A C 1
ATOM 705 O O . PRO A 1 98 ? 63.187 21.066 -91.106 1.00 50.12 98 PRO A O 1
ATOM 708 N N . HIS A 1 99 ? 61.689 22.651 -90.596 1.00 52.03 99 HIS A N 1
ATOM 709 C CA . HIS A 1 99 ? 62.666 23.736 -90.562 1.00 52.03 99 HIS A CA 1
ATOM 710 C C . HIS A 1 99 ? 63.108 23.945 -89.117 1.00 52.03 99 HIS A C 1
ATOM 712 O O . HIS A 1 99 ? 62.280 24.220 -88.255 1.00 52.03 99 HIS A O 1
ATOM 718 N N . VAL A 1 100 ? 64.405 23.804 -88.859 1.00 51.94 100 VAL A N 1
ATOM 719 C CA . VAL A 1 100 ? 65.019 24.229 -87.600 1.00 51.94 100 VAL A CA 1
ATOM 720 C C . VAL A 1 100 ? 65.390 25.696 -87.746 1.00 51.94 100 VAL A C 1
ATOM 722 O O . VAL A 1 100 ? 66.192 26.038 -88.609 1.00 51.94 100 VAL A O 1
ATOM 725 N N . GLY A 1 101 ? 64.746 26.542 -86.941 1.00 58.12 101 GLY A N 1
ATOM 726 C CA . GLY A 1 101 ? 64.836 27.997 -87.004 1.00 58.12 101 GLY A CA 1
ATOM 727 C C . GLY A 1 101 ? 66.254 28.513 -87.241 1.00 58.12 101 GLY A C 1
ATOM 728 O O . GLY A 1 101 ? 67.161 28.304 -86.437 1.00 58.12 101 GLY A O 1
ATOM 729 N N . THR A 1 102 ? 66.418 29.225 -88.347 1.00 54.94 102 THR A N 1
ATOM 730 C CA . THR A 1 102 ? 67.663 29.907 -88.708 1.00 54.94 102 THR A CA 1
ATOM 731 C C . THR A 1 102 ? 67.376 31.369 -89.037 1.00 54.94 102 THR A C 1
ATOM 733 O O . THR A 1 102 ? 66.298 31.703 -89.517 1.00 54.94 102 THR A O 1
ATOM 736 N N . SER A 1 103 ? 68.335 32.251 -88.760 1.00 57.06 103 SER A N 1
ATOM 737 C CA . SER A 1 103 ? 68.211 33.713 -88.856 1.00 57.06 103 SER A CA 1
ATOM 738 C C . SER A 1 103 ? 68.438 34.294 -90.263 1.00 57.06 103 SER A C 1
ATOM 740 O O . SER A 1 103 ? 68.633 35.502 -90.383 1.00 57.06 103 SER A O 1
ATOM 742 N N . GLY A 1 104 ? 68.475 33.457 -91.303 1.00 69.44 104 GLY A N 1
ATOM 743 C CA . GLY A 1 104 ? 68.807 33.842 -92.681 1.00 69.44 104 GLY A CA 1
ATOM 744 C C . GLY A 1 104 ? 67.653 33.636 -93.664 1.00 69.44 104 GLY A C 1
ATOM 745 O O . GLY A 1 104 ? 66.654 32.997 -93.331 1.00 69.44 104 GLY A O 1
ATOM 746 N N . ASP A 1 105 ? 67.800 34.181 -94.874 1.00 74.56 105 ASP A N 1
ATOM 747 C CA . ASP A 1 105 ? 66.833 33.994 -95.960 1.00 74.56 105 ASP A CA 1
ATOM 748 C C . ASP A 1 105 ? 66.728 32.506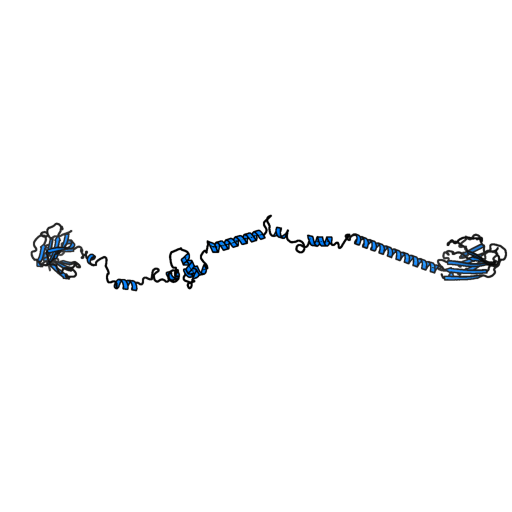 -96.335 1.00 74.56 105 ASP A C 1
ATOM 750 O O . ASP A 1 105 ? 67.730 31.780 -96.389 1.00 74.56 105 ASP A O 1
ATOM 754 N N . LEU A 1 106 ? 65.499 32.056 -96.593 1.00 74.69 106 LEU A N 1
ATOM 755 C CA . LEU A 1 106 ? 65.199 30.702 -97.043 1.00 74.69 106 LEU A CA 1
ATOM 756 C C . LEU A 1 106 ? 65.153 30.677 -98.570 1.00 74.69 106 LEU A C 1
ATOM 758 O O . LEU A 1 106 ? 64.247 31.242 -99.182 1.00 74.69 106 LEU A O 1
ATOM 762 N N . ASP A 1 107 ? 66.088 29.955 -99.169 1.00 74.19 107 ASP A N 1
ATOM 763 C CA . ASP A 1 107 ? 66.219 29.786 -100.610 1.00 74.19 107 ASP A CA 1
ATOM 764 C C . ASP A 1 107 ? 65.728 28.397 -101.026 1.00 74.19 107 ASP A C 1
ATOM 766 O O . ASP A 1 107 ? 66.265 27.366 -100.619 1.00 74.19 107 ASP A O 1
ATOM 770 N N . ILE A 1 108 ? 64.727 28.351 -101.896 1.00 74.31 108 ILE A N 1
ATOM 771 C CA . ILE A 1 108 ? 64.192 27.118 -102.473 1.00 74.31 108 ILE A CA 1
ATOM 772 C C . ILE A 1 108 ? 64.680 27.034 -103.918 1.00 74.31 108 ILE A C 1
ATOM 774 O O . ILE A 1 108 ? 64.378 27.898 -104.752 1.00 74.31 108 ILE A O 1
ATOM 778 N N . ARG A 1 109 ? 65.453 25.986 -104.216 1.00 72.62 109 ARG A N 1
ATOM 779 C CA . ARG A 1 109 ? 66.098 25.778 -105.517 1.00 72.62 109 ARG A CA 1
ATOM 780 C C . ARG A 1 109 ? 65.615 24.495 -106.179 1.00 72.62 109 ARG A C 1
ATOM 782 O O . ARG A 1 109 ? 65.545 23.448 -105.535 1.00 72.62 109 ARG A O 1
ATOM 789 N N . LEU A 1 110 ? 65.319 24.562 -107.477 1.00 71.69 110 LEU A N 1
ATOM 790 C CA . LEU A 1 110 ? 64.979 23.383 -108.279 1.00 71.69 110 LEU A CA 1
ATOM 791 C C . LEU A 1 110 ? 66.197 22.908 -109.070 1.00 71.69 110 LEU A C 1
ATOM 793 O O . LEU A 1 110 ? 66.965 23.707 -109.612 1.00 71.69 110 LEU A O 1
ATOM 797 N N . ILE A 1 111 ? 66.338 21.587 -109.174 1.00 67.38 111 ILE A N 1
ATOM 798 C CA . ILE A 1 111 ? 67.385 20.931 -109.954 1.00 67.38 111 ILE A CA 1
ATOM 799 C C . ILE A 1 111 ? 66.739 20.065 -111.034 1.00 67.38 111 ILE A C 1
ATOM 801 O O . ILE A 1 111 ? 65.980 19.141 -110.737 1.00 67.38 111 ILE A O 1
ATOM 805 N N . SER A 1 112 ? 67.071 20.333 -112.297 1.00 62.09 112 SER A N 1
ATOM 806 C CA . SER A 1 112 ? 66.628 19.515 -113.431 1.00 62.09 112 SER A CA 1
ATOM 807 C C . SER A 1 112 ? 67.373 18.176 -113.503 1.00 62.09 112 SER A C 1
ATOM 809 O O . SER A 1 112 ? 68.531 18.054 -113.091 1.00 62.09 112 SER A O 1
ATOM 811 N N . SER A 1 113 ? 66.698 17.147 -114.021 1.00 55.38 113 SER A N 1
ATOM 812 C CA . SER A 1 113 ? 67.277 15.823 -114.275 1.00 55.38 113 SER A CA 1
ATOM 813 C C . SER A 1 113 ? 68.094 15.751 -115.566 1.00 55.38 113 SER A C 1
ATOM 815 O O . SER A 1 113 ? 68.983 14.908 -115.634 1.00 55.38 113 SER A O 1
ATOM 817 N N . ASN A 1 114 ? 67.875 16.651 -116.534 1.00 54.88 114 ASN A N 1
ATOM 818 C CA . ASN A 1 114 ? 68.465 16.570 -117.873 1.00 54.88 114 ASN A CA 1
ATOM 819 C C . ASN A 1 114 ? 68.956 17.947 -118.362 1.00 54.88 114 ASN A C 1
ATOM 821 O O . ASN A 1 114 ? 68.339 18.971 -118.079 1.00 54.88 114 ASN A O 1
ATOM 825 N N . SER A 1 115 ? 70.034 17.973 -119.150 1.00 51.50 115 SER A N 1
ATOM 826 C CA . SER A 1 115 ? 70.642 19.177 -119.750 1.00 51.50 115 SER A CA 1
ATOM 827 C C . SER A 1 115 ? 69.907 19.717 -120.993 1.00 51.50 115 SER A C 1
ATOM 829 O O . SER A 1 115 ? 70.466 20.522 -121.734 1.00 51.50 115 SER A O 1
ATOM 831 N N . GLY A 1 116 ? 68.671 19.274 -121.244 1.00 54.44 116 GLY A N 1
ATOM 832 C CA . GLY A 1 116 ? 67.836 19.734 -122.356 1.00 54.44 116 GLY A CA 1
ATOM 833 C C . GLY A 1 116 ? 66.743 20.698 -121.892 1.00 54.44 116 GLY A C 1
ATOM 834 O O . GLY A 1 116 ? 65.965 20.358 -120.999 1.00 54.44 116 GLY A O 1
ATOM 835 N N . ASP A 1 117 ? 66.676 21.872 -122.522 1.00 52.69 117 ASP A N 1
ATOM 836 C CA . ASP A 1 117 ? 65.700 22.944 -122.281 1.00 52.69 117 ASP A CA 1
ATOM 837 C C . ASP A 1 117 ? 64.255 22.421 -122.233 1.00 52.69 117 ASP A C 1
ATOM 839 O O . ASP A 1 117 ? 63.643 22.125 -123.259 1.00 52.69 117 ASP A O 1
ATOM 843 N N . THR A 1 118 ? 63.690 22.299 -121.029 1.00 55.66 118 THR A N 1
ATOM 844 C CA . THR A 1 118 ? 62.260 22.031 -120.834 1.00 55.66 118 THR A CA 1
ATOM 845 C C . THR A 1 118 ? 61.675 23.102 -119.921 1.00 55.66 118 THR A C 1
ATOM 847 O O . THR A 1 118 ? 62.136 23.283 -118.796 1.00 55.66 118 THR A O 1
ATOM 850 N N . ALA A 1 119 ? 60.640 23.795 -120.399 1.00 58.91 119 ALA A N 1
ATOM 851 C CA . ALA A 1 119 ? 59.913 24.786 -119.619 1.00 58.91 119 ALA A CA 1
ATOM 852 C C . ALA A 1 119 ? 59.108 24.112 -118.496 1.00 58.91 119 ALA A C 1
ATOM 854 O O . ALA A 1 119 ? 58.187 23.334 -118.763 1.00 58.91 119 ALA A O 1
ATOM 855 N N . VAL A 1 120 ? 59.444 24.436 -117.247 1.00 63.75 120 VAL A N 1
ATOM 856 C CA . VAL A 1 120 ? 58.661 24.066 -116.061 1.00 63.75 120 VAL A CA 1
ATOM 857 C C . VAL A 1 120 ? 57.866 25.286 -115.602 1.00 63.75 120 VAL A C 1
ATOM 859 O O . VAL A 1 120 ? 58.416 26.385 -115.508 1.00 63.75 120 VAL A O 1
ATOM 862 N N . TYR A 1 121 ? 56.584 25.084 -115.306 1.00 69.31 121 TYR A N 1
ATOM 863 C CA . TYR A 1 121 ? 55.712 26.086 -114.693 1.00 69.31 121 TYR A CA 1
ATOM 864 C C . TYR A 1 121 ? 55.263 25.590 -113.330 1.00 69.31 121 TYR A C 1
ATOM 866 O O . TYR A 1 121 ? 55.061 24.390 -113.144 1.00 69.31 121 TYR A O 1
ATOM 874 N N . GLY A 1 122 ? 55.070 26.492 -112.377 1.00 71.69 122 GLY A N 1
ATOM 875 C CA . GLY A 1 122 ? 54.563 26.074 -111.084 1.00 71.69 122 GLY A CA 1
ATOM 876 C C . GLY A 1 122 ? 54.344 27.193 -110.089 1.00 71.69 122 GLY A C 1
ATOM 877 O O . GLY A 1 122 ? 54.705 28.350 -110.315 1.00 71.69 122 GLY A O 1
ATOM 878 N N . THR A 1 123 ? 53.760 26.801 -108.966 1.00 73.62 123 THR A N 1
ATOM 879 C CA . THR A 1 123 ? 53.533 27.636 -107.794 1.00 73.62 123 THR A CA 1
ATOM 880 C C . THR A 1 123 ? 54.138 26.955 -106.578 1.00 73.62 123 THR A C 1
ATOM 882 O O . THR A 1 123 ? 53.912 25.770 -106.338 1.00 73.62 123 THR A O 1
ATOM 885 N N . ILE A 1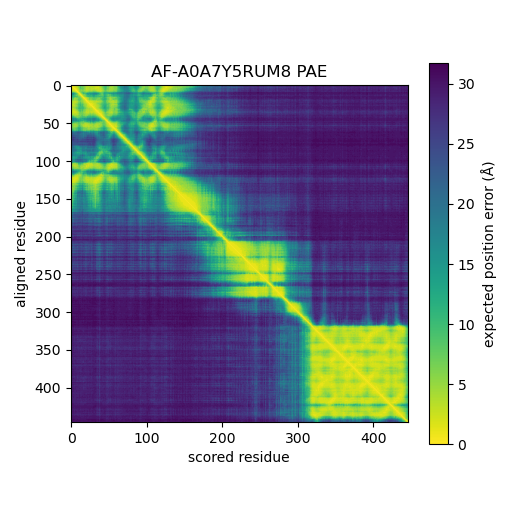 124 ? 54.889 27.709 -105.786 1.00 76.00 124 ILE A N 1
ATOM 886 C CA . ILE A 1 124 ? 55.422 27.267 -104.499 1.00 76.00 124 ILE A CA 1
ATOM 887 C C . ILE A 1 124 ? 54.740 28.067 -103.394 1.00 76.00 124 ILE A C 1
ATOM 889 O O . ILE A 1 124 ? 54.765 29.296 -103.414 1.00 76.00 124 ILE A O 1
ATOM 893 N N . TYR A 1 125 ? 54.171 27.362 -102.422 1.00 77.56 125 TYR A N 1
ATOM 894 C CA . TYR A 1 125 ? 53.621 27.888 -101.181 1.00 77.56 125 TYR A CA 1
ATOM 895 C C . TYR A 1 125 ? 54.540 27.514 -100.021 1.00 77.56 125 TYR A C 1
ATOM 897 O O . TYR A 1 125 ? 54.900 26.351 -99.847 1.00 77.56 125 TYR A O 1
ATOM 905 N N . VAL A 1 126 ? 54.877 28.491 -99.190 1.00 78.56 126 VAL A N 1
ATOM 906 C CA . VAL A 1 126 ? 55.579 28.273 -97.922 1.00 78.56 126 VAL A CA 1
ATOM 907 C C . VAL A 1 126 ? 54.618 28.631 -96.804 1.00 78.56 126 VAL A C 1
ATOM 909 O O . VAL A 1 126 ? 54.072 29.733 -96.803 1.00 78.56 126 VAL A O 1
ATOM 912 N N . VAL A 1 127 ? 54.372 27.708 -95.878 1.00 81.00 127 VAL A N 1
ATOM 913 C CA . VAL A 1 127 ? 53.363 27.855 -94.818 1.00 81.00 127 VAL A CA 1
ATOM 914 C C . VAL A 1 127 ? 53.971 27.577 -93.442 1.00 81.00 127 VAL A C 1
ATOM 916 O O . VAL A 1 127 ? 54.786 26.669 -93.305 1.00 81.00 127 VAL A O 1
ATOM 919 N N . SER A 1 128 ? 53.567 28.338 -92.423 1.00 80.31 128 SER A N 1
ATOM 920 C CA . SER A 1 128 ? 53.842 28.052 -91.008 1.00 80.31 128 SER A CA 1
ATOM 921 C C . SER A 1 128 ? 52.801 27.075 -90.461 1.00 80.31 128 SER A C 1
ATOM 923 O O . SER A 1 128 ? 51.592 27.219 -90.702 1.00 80.31 128 SER A O 1
ATOM 925 N N . LEU A 1 129 ? 53.295 26.096 -89.703 1.00 79.31 129 LEU A N 1
ATOM 926 C CA . LEU A 1 129 ? 52.507 25.078 -89.012 1.00 79.31 129 LEU A CA 1
ATOM 927 C C . LEU A 1 129 ? 52.361 25.357 -87.507 1.00 79.31 129 LEU A C 1
ATOM 929 O O . LEU A 1 129 ? 51.670 24.602 -86.832 1.00 79.31 129 LEU A O 1
ATOM 933 N N . ASP A 1 130 ? 52.913 26.457 -86.989 1.00 80.06 130 ASP A N 1
ATOM 934 C CA . ASP A 1 130 ? 52.972 26.718 -85.540 1.00 80.06 130 ASP A CA 1
ATOM 935 C C . ASP A 1 130 ? 51.584 26.811 -84.889 1.00 80.06 130 ASP A C 1
ATOM 937 O O . ASP A 1 130 ? 51.375 26.362 -83.766 1.00 80.06 130 ASP A O 1
ATOM 941 N N . GLU A 1 131 ? 50.592 27.347 -85.608 1.00 80.19 131 GLU A N 1
ATOM 942 C CA . GLU A 1 131 ? 49.196 27.378 -85.144 1.00 80.19 131 GLU A CA 1
ATOM 943 C C . GLU A 1 131 ? 48.611 25.966 -84.970 1.00 80.19 131 GLU A C 1
ATOM 945 O O . GLU A 1 131 ? 47.759 25.747 -84.111 1.00 80.19 131 GLU A O 1
ATOM 950 N N . MET A 1 132 ? 49.063 24.999 -85.777 1.00 80.62 132 MET A N 1
ATOM 951 C CA . MET A 1 132 ? 48.666 23.596 -85.642 1.00 80.62 132 MET A CA 1
ATOM 952 C C . MET A 1 132 ? 49.383 22.932 -84.466 1.00 80.62 132 MET A C 1
ATOM 954 O O . MET A 1 132 ? 48.757 22.158 -83.746 1.00 80.62 132 MET A O 1
ATOM 958 N N . ASP A 1 133 ? 50.654 23.268 -84.227 1.00 79.12 133 ASP A N 1
ATOM 959 C CA . ASP A 1 133 ? 51.392 22.789 -83.054 1.00 79.12 133 ASP A CA 1
ATOM 960 C C . ASP A 1 133 ? 50.789 23.339 -81.750 1.00 79.12 133 ASP A C 1
ATOM 962 O O . ASP A 1 133 ? 50.626 22.596 -80.783 1.00 79.12 133 ASP A O 1
ATOM 966 N N . GLY A 1 134 ? 50.368 24.609 -81.729 1.00 79.88 134 GLY A N 1
ATOM 967 C CA . GLY A 1 134 ? 49.659 25.205 -80.592 1.00 79.88 134 GLY A CA 1
ATOM 968 C C . GLY A 1 134 ? 48.298 24.552 -80.330 1.00 79.88 134 GLY A C 1
ATOM 969 O O . GLY A 1 134 ? 47.943 24.282 -79.178 1.00 79.88 134 GLY A O 1
ATOM 970 N N . ALA A 1 135 ? 47.550 24.227 -81.390 1.00 83.19 135 ALA A N 1
ATOM 971 C CA . ALA A 1 135 ? 46.304 23.476 -81.270 1.00 83.19 135 ALA A CA 1
ATOM 972 C C . ALA A 1 135 ? 46.549 22.056 -80.733 1.00 83.19 135 ALA A C 1
ATOM 974 O O . ALA A 1 135 ? 45.835 21.621 -79.830 1.00 83.19 135 ALA A O 1
ATOM 975 N N . LEU A 1 136 ? 47.573 21.351 -81.224 1.00 83.06 136 LEU A N 1
ATOM 976 C CA . LEU A 1 136 ? 47.938 20.011 -80.755 1.00 83.06 136 LEU A CA 1
ATOM 977 C C . LEU A 1 136 ? 48.394 20.020 -79.288 1.00 83.06 136 LEU A C 1
ATOM 979 O O . LEU A 1 136 ? 47.978 19.163 -78.513 1.00 83.06 136 LEU A O 1
ATOM 983 N N . ALA A 1 137 ? 49.180 21.019 -78.880 1.00 83.38 137 ALA A N 1
ATOM 984 C CA . ALA A 1 137 ? 49.580 21.207 -77.487 1.00 83.38 137 ALA A CA 1
ATOM 985 C C . ALA A 1 137 ? 48.374 21.480 -76.570 1.00 83.38 137 ALA A C 1
ATOM 987 O O . ALA A 1 137 ? 48.314 20.966 -75.454 1.00 83.38 137 ALA A O 1
ATOM 988 N N . THR A 1 138 ? 47.382 22.237 -77.052 1.00 88.25 138 THR A N 1
ATOM 989 C CA . THR A 1 138 ? 46.122 22.470 -76.325 1.00 88.25 138 THR A CA 1
ATOM 990 C C . THR A 1 138 ? 45.333 21.171 -76.144 1.00 88.25 138 THR A C 1
ATOM 992 O O . THR A 1 138 ? 44.851 20.908 -75.044 1.00 88.25 138 THR A O 1
ATOM 995 N N . HIS A 1 139 ? 45.259 20.328 -77.182 1.00 88.44 139 HIS A N 1
ATOM 996 C CA . HIS A 1 139 ? 44.613 19.012 -77.096 1.00 88.44 139 HIS A CA 1
ATOM 997 C C . HIS A 1 139 ? 45.337 18.083 -76.109 1.00 88.44 139 HIS A C 1
ATOM 999 O O . HIS A 1 139 ? 44.699 17.480 -75.250 1.00 88.44 139 HIS A O 1
ATOM 1005 N N . ALA A 1 140 ? 46.672 18.042 -76.147 1.00 83.94 140 ALA A N 1
ATOM 1006 C CA . ALA A 1 140 ? 47.459 17.280 -75.177 1.00 83.94 140 ALA A CA 1
ATOM 1007 C C . ALA A 1 140 ? 47.215 17.755 -73.727 1.00 83.94 140 ALA A C 1
ATOM 1009 O O . ALA A 1 140 ? 47.148 16.946 -72.801 1.00 83.94 140 ALA A O 1
ATOM 1010 N N . GLY A 1 141 ? 47.026 19.064 -73.524 1.00 86.62 141 GLY A N 1
ATOM 1011 C CA . GLY A 1 141 ? 46.631 19.632 -72.232 1.00 86.62 141 GLY A CA 1
ATOM 1012 C C . GLY A 1 141 ? 45.223 19.216 -71.782 1.00 86.62 141 GLY A C 1
ATOM 1013 O O . GLY A 1 141 ? 45.017 18.912 -70.601 1.00 86.62 141 GLY A O 1
ATOM 1014 N N . SER A 1 142 ? 44.253 19.159 -72.702 1.00 90.12 142 SER A N 1
ATOM 1015 C CA . SER A 1 142 ? 42.913 18.646 -72.389 1.00 90.12 142 SER A CA 1
ATOM 1016 C C . SER A 1 142 ? 42.921 17.152 -72.067 1.00 90.12 142 SER A C 1
ATOM 1018 O O . SER A 1 142 ? 42.252 16.754 -71.115 1.00 90.12 142 SER A O 1
ATOM 1020 N N . ASP A 1 143 ? 43.728 16.348 -72.761 1.00 90.88 143 ASP A N 1
ATOM 1021 C CA . ASP A 1 143 ? 43.857 14.909 -72.499 1.00 90.88 143 ASP A CA 1
ATOM 1022 C C . ASP A 1 143 ? 44.404 14.647 -71.090 1.00 90.88 143 ASP A C 1
ATOM 1024 O O . ASP A 1 143 ? 43.872 13.814 -70.355 1.00 90.88 143 ASP A O 1
ATOM 1028 N N . GLY A 1 144 ? 45.405 15.426 -70.661 1.00 91.44 144 GLY A N 1
ATOM 1029 C CA . GLY A 1 144 ? 45.922 15.367 -69.291 1.00 91.44 144 GLY A CA 1
ATOM 1030 C C . GLY A 1 144 ? 44.879 15.750 -68.232 1.00 91.44 144 GLY A C 1
ATOM 1031 O O . GLY A 1 144 ? 44.810 15.130 -67.172 1.00 91.44 144 GLY A O 1
ATOM 1032 N N . SER A 1 145 ? 44.025 16.735 -68.526 1.00 94.75 145 SER A N 1
ATOM 1033 C CA . SER A 1 145 ? 42.944 17.153 -67.619 1.00 94.75 145 SER A CA 1
ATOM 1034 C C . SER A 1 145 ? 41.841 16.095 -67.505 1.00 94.75 145 SER A C 1
ATOM 1036 O O . SER A 1 145 ? 41.317 15.859 -66.417 1.00 94.75 145 SER A O 1
ATOM 1038 N N . ILE A 1 146 ? 41.508 15.434 -68.618 1.00 95.44 146 ILE A N 1
ATOM 1039 C CA . ILE A 1 146 ? 40.549 14.325 -68.654 1.00 95.44 146 ILE A CA 1
ATOM 1040 C C . ILE A 1 146 ? 41.090 13.130 -67.863 1.00 95.44 146 ILE A C 1
ATOM 1042 O O . ILE A 1 146 ? 40.357 12.574 -67.050 1.00 95.44 146 ILE A O 1
ATOM 1046 N N . ALA A 1 147 ? 42.368 12.777 -68.038 1.00 95.56 147 ALA A N 1
ATOM 1047 C CA . ALA A 1 147 ? 43.005 11.699 -67.281 1.00 95.56 147 ALA A CA 1
ATOM 1048 C C . ALA A 1 147 ? 42.945 11.954 -65.765 1.00 95.56 147 ALA A C 1
ATOM 1050 O O . ALA A 1 147 ? 42.490 11.096 -65.015 1.00 95.56 147 ALA A O 1
ATOM 1051 N N . ALA A 1 148 ? 43.283 13.169 -65.321 1.00 95.38 148 ALA A N 1
ATOM 1052 C CA . ALA A 1 148 ? 43.192 13.535 -63.907 1.00 95.38 148 ALA A CA 1
ATOM 1053 C C . ALA A 1 148 ? 41.751 13.465 -63.357 1.00 95.38 148 ALA A C 1
ATOM 1055 O O . ALA A 1 148 ? 41.539 13.078 -62.207 1.00 95.38 148 ALA A O 1
ATOM 1056 N N . ALA A 1 149 ? 40.748 13.830 -64.164 1.00 96.31 149 ALA A N 1
ATOM 1057 C CA . ALA A 1 149 ? 39.343 13.708 -63.779 1.00 96.31 149 ALA A CA 1
ATOM 1058 C C . ALA A 1 149 ? 38.898 12.240 -63.667 1.00 96.31 149 ALA A C 1
ATOM 1060 O O . ALA A 1 149 ? 38.168 11.903 -62.735 1.00 96.31 149 ALA A O 1
ATOM 1061 N N . ILE A 1 150 ? 39.354 11.373 -64.578 1.00 97.44 150 ILE A N 1
ATOM 1062 C CA . ILE A 1 150 ? 39.107 9.925 -64.527 1.00 97.44 150 ILE A CA 1
ATOM 1063 C C . ILE A 1 150 ? 39.724 9.331 -63.258 1.00 97.44 150 ILE A C 1
ATOM 1065 O O . ILE A 1 150 ? 39.008 8.683 -62.501 1.00 97.44 150 ILE A O 1
ATOM 1069 N N . ASP A 1 151 ? 40.984 9.646 -62.949 1.00 97.81 151 ASP A N 1
ATOM 1070 C CA . ASP A 1 151 ? 41.655 9.162 -61.733 1.00 97.81 151 ASP A CA 1
ATOM 1071 C C . ASP A 1 151 ? 40.914 9.587 -60.449 1.00 97.81 151 ASP A C 1
ATOM 1073 O O . ASP A 1 151 ? 40.779 8.817 -59.489 1.00 97.81 151 ASP A O 1
ATOM 1077 N N . ALA A 1 152 ? 40.395 10.819 -60.419 1.00 97.25 152 ALA A N 1
ATOM 1078 C CA . ALA A 1 152 ? 39.593 11.317 -59.303 1.00 97.25 152 ALA A CA 1
ATOM 1079 C C . ALA A 1 152 ? 38.247 10.580 -59.181 1.00 97.25 152 ALA A C 1
ATOM 1081 O O . ALA A 1 152 ? 37.816 10.263 -58.067 1.00 97.25 152 ALA A O 1
ATOM 1082 N N . ILE A 1 153 ? 37.593 10.287 -60.311 1.00 97.94 153 ILE A N 1
ATOM 1083 C CA . ILE A 1 153 ? 36.356 9.498 -60.361 1.00 97.94 153 ILE A CA 1
ATOM 1084 C C . ILE A 1 153 ? 36.617 8.066 -59.888 1.00 97.94 153 ILE A C 1
ATOM 1086 O O . ILE A 1 153 ? 35.864 7.577 -59.049 1.00 97.94 153 ILE A O 1
ATOM 1090 N N . ASP A 1 154 ? 37.689 7.424 -60.344 1.00 98.31 154 ASP A N 1
ATOM 1091 C CA . ASP A 1 154 ? 38.058 6.065 -59.939 1.00 98.31 154 ASP A CA 1
ATOM 1092 C C . ASP A 1 154 ? 38.368 5.993 -58.441 1.00 98.31 154 ASP A C 1
ATOM 1094 O O . ASP A 1 154 ? 37.899 5.095 -57.738 1.00 98.31 154 ASP A O 1
ATOM 1098 N N . THR A 1 155 ? 39.069 6.999 -57.912 1.00 97.81 155 THR A N 1
ATOM 1099 C CA . THR A 1 155 ? 39.311 7.134 -56.469 1.00 97.81 155 THR A CA 1
ATOM 1100 C C . THR A 1 155 ? 37.997 7.246 -55.690 1.00 97.81 155 THR A C 1
ATOM 1102 O O . THR A 1 155 ? 37.808 6.577 -54.669 1.00 97.81 155 THR A O 1
ATOM 1105 N N . ALA A 1 156 ? 37.058 8.070 -56.164 1.00 97.56 156 ALA A N 1
ATOM 1106 C CA . ALA A 1 156 ? 35.746 8.214 -55.540 1.00 97.56 156 ALA A CA 1
ATOM 1107 C C . ALA A 1 156 ? 34.917 6.920 -55.637 1.00 97.56 156 ALA A C 1
ATOM 1109 O O . ALA A 1 156 ? 34.282 6.526 -54.656 1.00 97.56 156 ALA A O 1
ATOM 1110 N N . ALA A 1 157 ? 34.955 6.232 -56.779 1.00 97.75 157 ALA A N 1
ATOM 1111 C CA . ALA A 1 157 ? 34.273 4.963 -57.001 1.00 97.75 157 ALA A CA 1
ATOM 1112 C C . ALA A 1 157 ? 34.798 3.875 -56.055 1.00 97.75 157 ALA A C 1
ATOM 1114 O O . ALA A 1 157 ? 34.000 3.211 -55.391 1.00 97.75 157 ALA A O 1
ATOM 1115 N N . ALA A 1 158 ? 36.120 3.764 -55.896 1.00 97.31 158 ALA A N 1
ATOM 1116 C CA . ALA A 1 158 ? 36.741 2.852 -54.939 1.00 97.31 158 ALA A CA 1
ATOM 1117 C C . ALA A 1 158 ? 36.317 3.157 -53.489 1.00 97.31 158 ALA A C 1
ATOM 1119 O O . ALA A 1 158 ? 36.018 2.244 -52.718 1.00 97.31 158 ALA A O 1
ATOM 1120 N N . ALA A 1 159 ? 36.217 4.437 -53.109 1.00 97.50 159 ALA A N 1
ATOM 1121 C CA . ALA A 1 159 ? 35.748 4.835 -51.779 1.00 97.50 159 ALA A CA 1
ATOM 1122 C C . ALA A 1 159 ? 34.256 4.515 -51.545 1.00 97.50 159 ALA A C 1
ATOM 1124 O O . ALA A 1 159 ? 33.874 4.096 -50.447 1.00 97.50 159 ALA A O 1
ATOM 1125 N N . ILE A 1 160 ? 33.406 4.695 -52.562 1.00 96.94 160 ILE A N 1
ATOM 1126 C CA . ILE A 1 160 ? 31.983 4.319 -52.520 1.00 96.94 160 ILE A CA 1
ATOM 1127 C C . ILE A 1 160 ? 31.841 2.803 -52.399 1.00 96.94 160 ILE A C 1
ATOM 1129 O O . ILE A 1 160 ? 31.061 2.332 -51.568 1.00 96.94 160 ILE A O 1
ATOM 1133 N N . GLN A 1 161 ? 32.613 2.046 -53.177 1.00 96.06 161 GLN A N 1
ATOM 1134 C CA . GLN A 1 161 ? 32.632 0.591 -53.114 1.00 96.06 161 GLN A CA 1
ATOM 1135 C C . GLN A 1 161 ? 33.046 0.117 -51.719 1.00 96.06 161 GLN A C 1
ATOM 1137 O O . GLN A 1 161 ? 32.290 -0.611 -51.089 1.00 96.06 161 GLN A O 1
ATOM 1142 N N . ALA A 1 162 ? 34.134 0.649 -51.155 1.00 95.88 162 ALA A N 1
ATOM 1143 C CA . ALA A 1 162 ? 34.565 0.314 -49.798 1.00 95.88 162 ALA A CA 1
ATOM 1144 C C . ALA A 1 162 ? 33.496 0.623 -48.730 1.00 95.88 162 ALA A C 1
ATOM 1146 O O . ALA A 1 162 ? 33.330 -0.128 -47.768 1.00 95.88 162 ALA A O 1
ATOM 1147 N N . LYS A 1 163 ? 32.741 1.721 -48.866 1.00 93.94 163 LYS A N 1
ATOM 1148 C CA . LYS A 1 163 ? 31.613 2.017 -47.962 1.00 93.94 163 LYS A CA 1
ATOM 1149 C C . LYS A 1 163 ? 30.442 1.055 -48.158 1.00 93.94 163 LYS A C 1
ATOM 1151 O O . LYS A 1 163 ? 29.797 0.696 -47.178 1.00 93.94 163 LYS A O 1
ATOM 1156 N N . THR A 1 164 ? 30.177 0.654 -49.396 1.00 92.31 164 THR A N 1
ATOM 1157 C CA . THR A 1 164 ? 29.071 -0.243 -49.754 1.00 92.31 164 THR A CA 1
ATOM 1158 C C . THR A 1 164 ? 29.361 -1.682 -49.334 1.00 92.31 164 THR A C 1
ATOM 1160 O O . THR A 1 164 ? 28.484 -2.323 -48.767 1.00 92.31 164 THR A O 1
ATOM 1163 N N . ASP A 1 165 ? 30.597 -2.154 -49.490 1.00 91.94 165 ASP A N 1
ATOM 1164 C CA . ASP A 1 165 ? 31.055 -3.481 -49.052 1.00 91.94 165 ASP A CA 1
ATOM 1165 C C . ASP A 1 165 ? 30.988 -3.651 -47.524 1.00 91.94 165 ASP A C 1
ATOM 1167 O O . ASP A 1 165 ? 30.847 -4.760 -47.013 1.00 91.94 165 ASP A O 1
ATOM 1171 N N . ASN A 1 166 ? 31.047 -2.542 -46.780 1.00 90.00 166 ASN A N 1
ATOM 1172 C CA . ASN A 1 166 ? 30.861 -2.522 -45.328 1.00 90.00 166 ASN A CA 1
ATOM 1173 C C . ASN A 1 166 ? 29.385 -2.538 -44.898 1.00 90.00 166 ASN A C 1
ATOM 1175 O O . ASN A 1 166 ? 29.096 -2.666 -43.703 1.00 90.00 166 ASN A O 1
ATOM 1179 N N . LEU A 1 167 ? 28.436 -2.397 -45.829 1.00 88.25 167 LEU A N 1
ATOM 1180 C CA . LEU A 1 167 ? 27.032 -2.609 -45.511 1.00 88.25 167 LEU A CA 1
ATOM 1181 C C . LEU A 1 167 ? 26.780 -4.116 -45.370 1.00 88.25 167 LEU A C 1
ATOM 1183 O O . LEU A 1 167 ? 27.217 -4.909 -46.202 1.00 88.25 167 LEU A O 1
ATOM 1187 N N . PRO A 1 168 ? 26.051 -4.556 -44.333 1.00 83.62 168 PRO A N 1
ATOM 1188 C CA . PRO A 1 168 ? 25.630 -5.950 -44.253 1.00 83.62 168 PRO A CA 1
ATOM 1189 C C . PRO A 1 168 ? 24.737 -6.296 -45.457 1.00 83.62 168 PRO A C 1
ATOM 1191 O O . PRO A 1 168 ? 23.971 -5.447 -45.902 1.00 83.62 168 PRO A O 1
ATOM 1194 N N . ALA A 1 169 ? 24.762 -7.554 -45.919 1.00 81.00 169 ALA A N 1
ATOM 1195 C CA . ALA A 1 169 ? 24.057 -8.032 -47.125 1.00 81.00 169 ALA A CA 1
ATOM 1196 C C . ALA A 1 169 ? 22.549 -7.693 -47.195 1.00 81.00 169 ALA A C 1
ATOM 1198 O O . ALA A 1 169 ? 21.956 -7.681 -48.269 1.00 81.00 169 ALA A O 1
ATOM 1199 N N . ALA A 1 170 ? 21.930 -7.397 -46.052 1.00 77.31 170 ALA A N 1
ATOM 1200 C CA . ALA A 1 170 ? 20.603 -6.809 -45.952 1.00 77.31 170 ALA A CA 1
ATOM 1201 C C . ALA A 1 170 ? 20.598 -5.781 -44.799 1.00 77.31 170 ALA A C 1
ATOM 1203 O O . ALA A 1 170 ? 20.364 -6.149 -43.641 1.00 77.31 170 ALA A O 1
ATOM 1204 N N . PRO A 1 171 ? 20.872 -4.489 -45.067 1.00 72.81 171 PRO A N 1
ATOM 1205 C CA . PRO A 1 171 ? 20.957 -3.464 -44.024 1.00 72.81 171 PRO A CA 1
ATOM 1206 C C . PRO A 1 171 ? 19.613 -3.183 -43.341 1.00 72.81 171 PRO A C 1
ATOM 1208 O O . PRO A 1 171 ? 19.602 -2.724 -42.203 1.00 72.81 171 PRO A O 1
ATOM 1211 N N . ALA A 1 172 ? 18.504 -3.564 -43.982 1.00 72.19 172 ALA A N 1
ATOM 1212 C CA . ALA A 1 172 ? 17.145 -3.521 -43.448 1.00 72.19 172 ALA A CA 1
ATOM 1213 C C . ALA A 1 172 ? 16.508 -4.924 -43.357 1.00 72.19 172 ALA A C 1
ATOM 1215 O O . ALA A 1 172 ? 15.323 -5.091 -43.635 1.00 72.19 172 ALA A O 1
ATOM 1216 N N . ALA A 1 173 ? 17.285 -5.964 -43.028 1.00 74.88 173 ALA A N 1
ATOM 1217 C CA . ALA A 1 173 ? 16.719 -7.298 -42.832 1.00 74.88 173 ALA A CA 1
ATOM 1218 C C . ALA A 1 173 ? 15.660 -7.273 -41.717 1.00 74.88 173 ALA A C 1
ATOM 1220 O O . ALA A 1 173 ? 16.002 -7.006 -40.562 1.00 74.88 173 ALA A O 1
ATOM 1221 N N . GLN A 1 174 ? 14.413 -7.622 -42.053 1.00 73.06 174 GLN A N 1
ATOM 1222 C CA . GLN A 1 174 ? 13.311 -7.786 -41.095 1.00 73.06 174 GLN A CA 1
ATOM 1223 C C . GLN A 1 174 ? 13.744 -8.651 -39.898 1.00 73.06 174 GLN A C 1
ATOM 1225 O O . GLN A 1 174 ? 13.515 -8.274 -38.760 1.00 73.06 174 GLN A O 1
ATOM 1230 N N . ALA A 1 175 ? 14.553 -9.688 -40.136 1.00 70.56 175 ALA A N 1
ATOM 1231 C CA . ALA A 1 175 ? 15.120 -10.548 -39.097 1.00 70.56 175 ALA A CA 1
ATOM 1232 C C . ALA A 1 175 ? 15.935 -9.811 -38.006 1.00 70.56 175 ALA A C 1
ATOM 1234 O O . ALA A 1 175 ? 15.890 -10.200 -36.839 1.00 70.56 175 ALA A O 1
ATOM 1235 N N . LYS A 1 176 ? 16.684 -8.742 -38.339 1.00 72.38 176 LYS A N 1
ATOM 1236 C CA . LYS A 1 176 ? 17.413 -7.938 -37.332 1.00 72.38 176 LYS A CA 1
ATOM 1237 C C . LYS A 1 176 ? 16.461 -7.084 -36.499 1.00 72.38 176 LYS A C 1
ATOM 1239 O O . LYS A 1 176 ? 16.701 -6.908 -35.305 1.00 72.38 176 LYS A O 1
ATOM 1244 N N . LEU A 1 177 ? 15.401 -6.568 -37.122 1.00 71.88 177 LEU A N 1
ATOM 1245 C CA . LEU A 1 177 ? 14.341 -5.839 -36.433 1.00 71.88 177 LEU A CA 1
ATOM 1246 C C . LEU A 1 177 ? 13.549 -6.781 -35.517 1.00 71.88 177 LEU A C 1
ATOM 1248 O O . LEU A 1 177 ? 13.329 -6.448 -34.358 1.00 71.88 177 LEU A O 1
ATOM 1252 N N . ASP A 1 178 ? 13.241 -7.984 -35.996 1.00 72.12 178 ASP A N 1
ATOM 1253 C CA . ASP A 1 178 ? 12.573 -9.035 -35.230 1.00 72.12 178 ASP A CA 1
ATOM 1254 C C . ASP A 1 178 ? 13.429 -9.466 -34.034 1.00 72.12 178 ASP A C 1
ATOM 1256 O O . ASP A 1 178 ? 12.925 -9.571 -32.923 1.00 72.12 178 ASP A O 1
ATOM 1260 N N . THR A 1 179 ? 14.748 -9.600 -34.213 1.00 69.56 179 THR A N 1
ATOM 1261 C CA . THR A 1 179 ? 15.667 -9.920 -33.108 1.00 69.56 179 THR A CA 1
ATOM 1262 C C . THR A 1 179 ? 15.716 -8.793 -32.072 1.00 69.56 179 THR A C 1
ATOM 1264 O O . THR A 1 179 ? 15.697 -9.061 -30.874 1.00 69.56 179 THR A O 1
ATOM 1267 N N . LEU A 1 180 ? 15.756 -7.522 -32.495 1.00 70.12 180 LEU A N 1
ATOM 1268 C CA . LEU A 1 180 ? 15.695 -6.365 -31.589 1.00 70.12 180 LEU A CA 1
ATOM 1269 C C . LEU A 1 180 ? 14.366 -6.301 -30.821 1.00 70.12 180 LEU A C 1
ATOM 1271 O O . LEU A 1 180 ? 14.370 -6.009 -29.624 1.00 70.12 180 LEU A O 1
ATOM 1275 N N . HIS A 1 181 ? 13.254 -6.590 -31.494 1.00 68.88 181 HIS A N 1
ATOM 1276 C CA . HIS A 1 181 ? 11.927 -6.679 -30.892 1.00 68.88 181 HIS A CA 1
ATOM 1277 C C . HIS A 1 181 ? 11.810 -7.828 -29.886 1.00 68.88 181 HIS A C 1
ATOM 1279 O O . HIS A 1 181 ? 11.211 -7.639 -28.831 1.00 68.88 181 HIS A O 1
ATOM 1285 N N . ASP A 1 182 ? 12.409 -8.981 -30.178 1.00 66.56 182 ASP A N 1
ATOM 1286 C CA . ASP A 1 182 ? 12.290 -10.179 -29.345 1.00 66.56 182 ASP A CA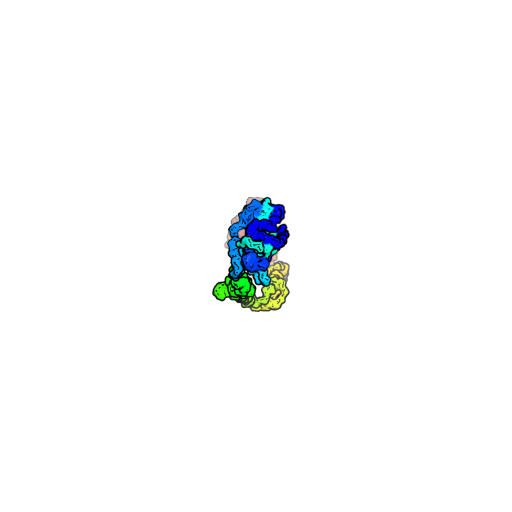 1
ATOM 1287 C C . ASP A 1 182 ? 13.263 -10.176 -28.150 1.00 66.56 182 ASP A C 1
ATOM 1289 O O . ASP A 1 182 ? 12.949 -10.691 -27.081 1.00 66.56 182 ASP A O 1
ATOM 1293 N N . THR A 1 183 ? 14.432 -9.534 -28.285 1.00 66.38 183 THR A N 1
ATOM 1294 C CA . THR A 1 183 ? 15.485 -9.575 -27.249 1.00 66.38 183 THR A CA 1
ATOM 1295 C C . THR A 1 183 ? 15.666 -8.289 -26.441 1.00 66.38 183 THR A C 1
ATOM 1297 O O . THR A 1 183 ? 16.187 -8.358 -25.329 1.00 66.38 183 THR A O 1
ATOM 1300 N N . ARG A 1 184 ? 15.286 -7.105 -26.955 1.00 63.44 184 ARG A N 1
ATOM 1301 C CA . ARG A 1 184 ? 15.688 -5.817 -26.346 1.00 63.44 184 ARG A CA 1
ATOM 1302 C C . ARG A 1 184 ? 14.550 -4.976 -25.769 1.00 63.44 184 ARG A C 1
ATOM 1304 O O . ARG A 1 184 ? 14.834 -4.110 -24.944 1.00 63.44 184 ARG A O 1
ATOM 1311 N N . ILE A 1 185 ? 13.295 -5.207 -26.158 1.00 69.94 185 ILE A N 1
ATOM 1312 C CA . ILE A 1 185 ? 12.137 -4.458 -25.637 1.00 69.94 185 ILE A CA 1
ATOM 1313 C C . ILE A 1 185 ? 11.269 -5.386 -24.772 1.00 69.94 185 ILE A C 1
ATOM 1315 O O . ILE A 1 185 ? 10.278 -5.943 -25.250 1.00 69.94 185 ILE A O 1
ATOM 1319 N N . PRO A 1 186 ? 11.611 -5.574 -23.485 1.00 55.16 186 PRO A N 1
ATOM 1320 C CA . PRO A 1 186 ? 10.731 -6.278 -22.566 1.00 55.16 186 PRO A CA 1
ATOM 1321 C C . PRO A 1 186 ? 9.414 -5.502 -22.409 1.00 55.16 186 PRO A C 1
ATOM 1323 O O . PRO A 1 186 ? 9.421 -4.329 -22.040 1.00 55.16 186 PRO A O 1
ATOM 1326 N N . GLY A 1 187 ? 8.281 -6.162 -22.676 1.00 58.38 187 GLY A N 1
ATOM 1327 C CA . GLY A 1 187 ? 6.939 -5.634 -22.389 1.00 58.38 187 GLY A CA 1
ATOM 1328 C C . GLY A 1 187 ? 6.014 -5.395 -23.584 1.00 58.38 187 GLY A C 1
ATOM 1329 O O . GLY A 1 187 ? 4.866 -5.027 -23.354 1.00 58.38 187 GLY A O 1
ATOM 1330 N N . VAL A 1 188 ? 6.455 -5.618 -24.829 1.00 58.31 188 VAL A N 1
ATOM 1331 C CA . VAL A 1 188 ? 5.566 -5.473 -26.004 1.00 58.31 188 VAL A CA 1
ATOM 1332 C C . VAL A 1 188 ? 5.321 -6.798 -26.742 1.00 58.31 188 VAL A C 1
ATOM 1334 O O . VAL A 1 188 ? 4.229 -6.977 -27.273 1.00 58.31 188 VAL A O 1
ATOM 1337 N N . ILE A 1 189 ? 6.277 -7.744 -26.759 1.00 59.31 189 ILE A N 1
ATOM 1338 C CA . ILE A 1 189 ? 6.150 -9.004 -27.536 1.00 59.31 189 ILE A CA 1
ATOM 1339 C C . ILE A 1 189 ? 6.507 -10.271 -26.739 1.00 59.31 189 ILE A C 1
ATOM 1341 O O . ILE A 1 189 ? 5.821 -11.275 -26.893 1.00 59.31 189 ILE A O 1
ATOM 1345 N N . GLN A 1 190 ? 7.495 -10.243 -25.839 1.00 58.88 190 GLN A N 1
ATOM 1346 C CA . GLN A 1 190 ? 7.690 -11.329 -24.870 1.00 58.88 190 GLN A CA 1
ATOM 1347 C C . GLN A 1 190 ? 6.569 -11.228 -23.828 1.00 58.88 190 GLN A C 1
ATOM 1349 O O . GLN A 1 190 ? 6.532 -10.232 -23.089 1.00 58.88 190 GLN A O 1
ATOM 1354 N N . PRO A 1 191 ? 5.645 -12.203 -23.734 1.00 59.09 191 PRO A N 1
ATOM 1355 C CA . PRO A 1 191 ? 4.762 -12.260 -22.587 1.00 59.09 191 PRO A CA 1
ATOM 1356 C C . PRO A 1 191 ? 5.672 -12.242 -21.359 1.00 59.09 191 PRO A C 1
ATOM 1358 O O . PRO A 1 191 ? 6.640 -12.999 -21.292 1.00 59.09 191 PRO A O 1
ATOM 1361 N N . GLN A 1 192 ? 5.401 -11.386 -20.375 1.00 61.72 192 GLN A N 1
ATOM 1362 C CA . GLN A 1 192 ? 6.145 -11.357 -19.107 1.00 61.72 192 GLN A CA 1
ATOM 1363 C C . GLN A 1 192 ? 5.969 -12.657 -18.284 1.00 61.72 192 GLN A C 1
ATOM 1365 O O . GLN A 1 192 ? 6.130 -12.678 -17.068 1.00 61.72 192 GLN A O 1
ATOM 1370 N N . THR A 1 193 ? 5.616 -13.760 -18.936 1.00 61.22 193 THR A N 1
ATOM 1371 C CA . THR A 1 193 ? 5.242 -15.048 -18.375 1.00 61.22 193 THR A CA 1
ATOM 1372 C C . THR A 1 193 ? 6.430 -15.813 -17.794 1.00 61.22 193 THR A C 1
ATOM 1374 O O . THR A 1 193 ? 6.205 -16.855 -17.195 1.00 61.22 193 THR A O 1
ATOM 1377 N N . GLY A 1 194 ? 7.669 -15.323 -17.939 1.00 65.25 194 GLY A N 1
ATOM 1378 C CA . GLY A 1 194 ? 8.880 -15.958 -17.396 1.00 65.25 194 GLY A CA 1
ATOM 1379 C C . GLY A 1 194 ? 9.585 -15.128 -16.319 1.00 65.25 194 GLY A C 1
ATOM 1380 O O . GLY A 1 194 ? 9.610 -15.508 -15.151 1.00 65.25 194 GLY A O 1
ATOM 1381 N N . ASP A 1 195 ? 10.125 -13.964 -16.686 1.00 65.62 195 ASP A N 1
ATOM 1382 C CA . ASP A 1 195 ? 10.959 -13.156 -15.780 1.00 65.62 195 ASP A CA 1
ATOM 1383 C C . ASP A 1 195 ? 10.175 -12.500 -14.643 1.00 65.62 195 ASP A C 1
ATOM 1385 O O . ASP A 1 195 ? 10.666 -12.426 -13.516 1.00 65.62 195 ASP A O 1
ATOM 1389 N N . SER A 1 196 ? 8.942 -12.054 -14.899 1.00 64.38 196 SER A N 1
ATOM 1390 C CA . SER A 1 196 ? 8.083 -11.546 -13.825 1.00 64.38 196 SER A CA 1
ATOM 1391 C C . SER A 1 196 ? 7.656 -12.675 -12.887 1.00 64.38 196 SER A C 1
ATOM 1393 O O . SER A 1 196 ? 7.585 -12.450 -11.685 1.00 64.38 196 SER A O 1
ATOM 1395 N N . PHE A 1 197 ? 7.468 -13.900 -13.392 1.00 60.59 197 PHE A N 1
ATOM 1396 C CA . PHE A 1 197 ? 7.242 -15.083 -12.551 1.00 60.59 197 PHE A CA 1
ATOM 1397 C C . PHE A 1 197 ? 8.453 -15.397 -11.657 1.00 60.59 197 PHE A C 1
ATOM 1399 O O . PHE A 1 197 ? 8.282 -15.689 -10.476 1.00 60.59 197 PHE A O 1
ATOM 1406 N N . ALA A 1 198 ? 9.675 -15.284 -12.185 1.00 63.00 198 ALA A N 1
ATOM 1407 C CA . ALA A 1 198 ? 10.901 -15.529 -11.426 1.00 63.00 198 ALA A CA 1
ATOM 1408 C C . ALA A 1 198 ? 11.215 -14.413 -10.406 1.00 63.00 198 ALA A C 1
ATOM 1410 O O . ALA A 1 198 ? 11.613 -14.696 -9.278 1.00 63.00 198 ALA A O 1
ATOM 1411 N N . ARG A 1 199 ? 11.019 -13.137 -10.773 1.00 62.81 199 ARG A N 1
ATOM 1412 C CA . ARG A 1 199 ? 11.358 -11.969 -9.933 1.00 62.81 199 ARG A CA 1
ATOM 1413 C C . ARG A 1 199 ? 10.309 -11.624 -8.885 1.00 62.81 199 ARG A C 1
ATOM 1415 O O . ARG A 1 199 ? 10.665 -11.050 -7.861 1.00 62.81 199 ARG A O 1
ATOM 1422 N N . LEU A 1 200 ? 9.045 -11.975 -9.122 1.00 63.72 200 LEU A N 1
ATOM 1423 C CA . LEU A 1 200 ? 7.999 -11.906 -8.099 1.00 63.72 200 LEU A CA 1
ATOM 1424 C C . LEU A 1 200 ? 8.066 -13.093 -7.123 1.00 63.72 200 LEU A C 1
ATOM 1426 O O . LEU A 1 200 ? 7.241 -13.174 -6.221 1.00 63.72 200 LEU A O 1
ATOM 1430 N N . GLY A 1 201 ? 9.080 -13.959 -7.264 1.00 62.44 201 GLY A N 1
ATOM 1431 C CA . GLY A 1 201 ? 9.444 -14.952 -6.265 1.00 62.44 201 GLY A CA 1
ATOM 1432 C C . GLY A 1 201 ? 8.517 -16.153 -6.261 1.00 62.44 201 GLY A C 1
ATOM 1433 O O . GLY A 1 201 ? 7.880 -16.418 -5.254 1.00 62.44 201 GLY A O 1
ATOM 1434 N N . ALA A 1 202 ? 8.467 -16.902 -7.361 1.00 55.19 202 ALA A N 1
ATOM 1435 C CA . ALA A 1 202 ? 7.923 -18.251 -7.333 1.00 55.19 202 ALA A CA 1
ATOM 1436 C C . ALA A 1 202 ? 9.021 -19.254 -6.915 1.00 55.19 202 ALA A C 1
ATOM 1438 O O . ALA A 1 202 ? 9.916 -19.536 -7.719 1.00 55.19 202 ALA A O 1
ATOM 1439 N N . PRO A 1 203 ? 8.985 -19.848 -5.704 1.00 61.28 203 PRO A N 1
ATOM 1440 C CA . PRO A 1 203 ? 9.562 -21.174 -5.505 1.00 61.28 203 PRO A CA 1
ATOM 1441 C C . PRO A 1 203 ? 9.012 -22.108 -6.590 1.00 61.28 203 PRO A C 1
ATOM 1443 O O . PRO A 1 203 ? 7.859 -21.963 -6.997 1.00 61.28 203 PRO A O 1
ATOM 1446 N N . ALA A 1 204 ? 9.801 -23.066 -7.080 1.00 53.84 204 ALA A N 1
ATOM 1447 C CA . ALA A 1 204 ? 9.350 -24.003 -8.110 1.00 53.84 204 ALA A CA 1
ATOM 1448 C C . ALA A 1 204 ? 7.982 -24.627 -7.741 1.00 53.84 204 ALA A C 1
ATOM 1450 O O . ALA A 1 204 ? 7.886 -25.398 -6.790 1.00 53.84 204 ALA A O 1
ATOM 1451 N N . GLY A 1 205 ? 6.922 -24.263 -8.473 1.00 56.00 205 GLY A N 1
ATOM 1452 C CA . GLY A 1 205 ? 5.552 -24.744 -8.247 1.00 56.00 205 GLY A CA 1
ATOM 1453 C C . GLY A 1 205 ? 4.645 -23.882 -7.350 1.00 56.00 205 GLY A C 1
ATOM 1454 O O . GLY A 1 205 ? 3.456 -24.181 -7.273 1.00 56.00 205 GLY A O 1
ATOM 1455 N N . ALA A 1 206 ? 5.136 -22.804 -6.730 1.00 60.53 206 ALA A N 1
ATOM 1456 C CA . ALA A 1 206 ? 4.328 -21.863 -5.948 1.00 60.53 206 ALA A CA 1
ATOM 1457 C C . ALA A 1 206 ? 4.267 -20.502 -6.658 1.00 60.53 206 ALA A C 1
ATOM 1459 O O . ALA A 1 206 ? 5.259 -19.798 -6.774 1.00 60.53 206 ALA A O 1
ATOM 1460 N N . SER A 1 207 ? 3.097 -20.143 -7.184 1.00 71.81 207 SER A N 1
ATOM 1461 C CA . SER A 1 207 ? 2.837 -18.810 -7.743 1.00 71.81 207 SER A CA 1
ATOM 1462 C C . SER A 1 207 ? 2.556 -17.815 -6.611 1.00 71.81 207 SER A C 1
ATOM 1464 O O . SER A 1 207 ? 1.968 -18.202 -5.606 1.00 71.81 207 SER A O 1
ATOM 1466 N N . VAL A 1 208 ? 2.811 -16.518 -6.808 1.00 74.00 208 VAL A N 1
ATOM 1467 C CA . VAL A 1 208 ? 2.241 -15.451 -5.954 1.00 74.00 208 VAL A CA 1
ATOM 1468 C C . VAL A 1 208 ? 0.718 -15.591 -5.836 1.00 74.00 208 VAL A C 1
ATOM 1470 O O . VAL A 1 208 ? 0.131 -15.270 -4.810 1.00 74.00 208 VAL A O 1
ATOM 1473 N N . SER A 1 209 ? 0.048 -16.131 -6.859 1.00 75.50 209 SER A N 1
ATOM 1474 C CA . SER A 1 209 ? -1.376 -16.473 -6.790 1.00 75.50 209 SER A CA 1
ATOM 1475 C C . SER A 1 209 ? -1.688 -17.544 -5.740 1.00 75.50 209 SER A C 1
ATOM 1477 O O . SER A 1 209 ? -2.768 -17.503 -5.159 1.00 75.50 209 SER A O 1
ATOM 1479 N N . ALA A 1 210 ? -0.776 -18.489 -5.493 1.00 80.81 210 ALA A N 1
ATOM 1480 C CA . ALA A 1 210 ? -0.910 -19.486 -4.434 1.00 80.81 210 ALA A CA 1
ATOM 1481 C C . ALA A 1 210 ? -0.744 -18.839 -3.052 1.00 80.81 210 ALA A C 1
ATOM 1483 O O . ALA A 1 210 ? -1.569 -19.089 -2.178 1.00 80.81 210 ALA A O 1
ATOM 1484 N N . ASP A 1 211 ? 0.227 -17.937 -2.885 1.00 81.44 211 ASP A N 1
ATOM 1485 C CA . ASP A 1 211 ? 0.399 -17.179 -1.638 1.00 81.44 211 ASP A CA 1
ATOM 1486 C C . ASP A 1 211 ? -0.804 -16.266 -1.362 1.00 81.44 211 ASP A C 1
ATOM 1488 O O . ASP A 1 211 ? -1.338 -16.240 -0.256 1.00 81.44 211 ASP A O 1
ATOM 1492 N N . VAL A 1 212 ? -1.317 -15.571 -2.383 1.00 87.88 212 VAL A N 1
ATOM 1493 C CA . VAL A 1 212 ? -2.542 -14.761 -2.276 1.00 87.88 212 VAL A CA 1
ATOM 1494 C C . VAL A 1 212 ? -3.756 -15.635 -1.953 1.00 87.88 212 VAL A C 1
ATOM 1496 O O . VAL A 1 212 ? -4.604 -15.238 -1.152 1.00 87.88 212 VAL A O 1
ATOM 1499 N N . ALA A 1 213 ? -3.855 -16.833 -2.535 1.00 88.19 213 ALA A N 1
ATOM 1500 C CA . ALA A 1 213 ? -4.909 -17.786 -2.198 1.00 88.19 213 ALA A CA 1
ATOM 1501 C C . ALA A 1 213 ? -4.784 -18.298 -0.753 1.00 88.19 213 ALA A C 1
ATOM 1503 O O . ALA A 1 213 ? -5.806 -18.440 -0.077 1.00 88.19 213 ALA A O 1
ATOM 1504 N N . ALA A 1 214 ? -3.564 -18.517 -0.255 1.00 90.25 214 ALA A N 1
ATOM 1505 C CA . ALA A 1 214 ? -3.306 -18.878 1.135 1.00 90.25 214 ALA A CA 1
ATOM 1506 C C . ALA A 1 214 ? -3.710 -17.742 2.086 1.00 90.25 214 ALA A C 1
ATOM 1508 O O . ALA A 1 214 ? -4.519 -17.968 2.979 1.00 90.25 214 ALA A O 1
ATOM 1509 N N . VAL A 1 215 ? -3.288 -16.499 1.824 1.00 93.56 215 VAL A N 1
ATOM 1510 C CA . VAL A 1 215 ? -3.710 -15.316 2.601 1.00 93.56 215 VAL A CA 1
ATOM 1511 C C . VAL A 1 215 ? -5.228 -15.158 2.593 1.00 93.56 215 VAL A C 1
ATOM 1513 O O . VAL A 1 215 ? -5.832 -14.867 3.627 1.00 93.56 215 VAL A O 1
ATOM 1516 N N . LYS A 1 216 ? -5.878 -15.372 1.444 1.00 95.38 216 LYS A N 1
ATOM 1517 C CA . LYS A 1 216 ? -7.341 -15.339 1.343 1.00 95.38 216 LYS A CA 1
ATOM 1518 C C . LYS A 1 216 ? -7.990 -16.439 2.185 1.00 95.38 216 LYS A C 1
ATOM 1520 O O . LYS A 1 216 ? -9.003 -16.182 2.831 1.00 95.38 216 LYS A O 1
ATOM 1525 N N . THR A 1 217 ? -7.406 -17.634 2.193 1.00 96.56 217 THR A N 1
ATOM 1526 C CA . THR A 1 217 ? -7.858 -18.764 3.016 1.00 96.56 217 THR A CA 1
ATOM 1527 C C . THR A 1 217 ? -7.711 -18.443 4.500 1.00 96.56 217 THR A C 1
ATOM 1529 O O . THR A 1 217 ? -8.679 -18.574 5.242 1.00 96.56 217 THR A O 1
ATOM 1532 N N . ASP A 1 218 ? -6.558 -17.931 4.925 1.00 96.25 218 ASP A N 1
ATOM 1533 C CA . ASP A 1 218 ? -6.301 -17.538 6.312 1.00 96.25 218 ASP A CA 1
ATOM 1534 C C . ASP A 1 218 ? -7.210 -16.394 6.763 1.00 96.25 218 ASP A C 1
ATOM 1536 O O . ASP A 1 218 ? -7.755 -16.434 7.864 1.00 96.25 218 ASP A O 1
ATOM 1540 N N . THR A 1 219 ? -7.453 -15.413 5.891 1.00 96.81 219 THR A N 1
ATOM 1541 C CA . THR A 1 219 ? -8.409 -14.324 6.142 1.00 96.81 219 THR A CA 1
ATOM 1542 C C . THR A 1 219 ? -9.826 -14.876 6.305 1.00 96.81 219 THR A C 1
ATOM 1544 O O . THR A 1 219 ? -10.528 -14.501 7.241 1.00 96.81 219 THR A O 1
ATOM 1547 N N . GLY A 1 220 ? -10.241 -15.812 5.445 1.00 96.06 220 GLY A N 1
ATOM 1548 C CA . GLY A 1 220 ? -11.529 -16.498 5.565 1.00 96.06 220 GLY A CA 1
ATOM 1549 C C . GLY A 1 220 ? -11.650 -17.303 6.862 1.00 96.06 220 GLY A C 1
ATOM 1550 O O . GLY A 1 220 ? -12.658 -17.199 7.561 1.00 96.06 220 GLY A O 1
ATOM 1551 N N . ASN A 1 221 ? -10.598 -18.036 7.235 1.00 95.00 221 ASN A N 1
ATOM 1552 C CA . ASN A 1 221 ? -10.520 -18.771 8.496 1.00 95.00 221 ASN A CA 1
ATOM 1553 C C . ASN A 1 221 ? -10.601 -17.829 9.703 1.00 95.00 221 ASN A C 1
ATOM 1555 O O . ASN A 1 221 ? -11.291 -18.137 10.673 1.00 95.00 221 ASN A O 1
ATOM 1559 N N . LEU A 1 222 ? -9.927 -16.675 9.654 1.00 94.69 222 LEU A N 1
ATOM 1560 C CA . LEU A 1 222 ? -9.963 -15.669 10.713 1.00 94.69 222 LEU A CA 1
ATOM 1561 C C . LEU A 1 222 ? -11.377 -15.107 10.886 1.00 94.69 222 LEU A C 1
ATOM 1563 O O . LEU A 1 222 ? -11.893 -15.110 12.001 1.00 94.69 222 LEU A O 1
ATOM 1567 N N . VAL A 1 223 ? -12.020 -14.690 9.790 1.00 92.50 223 VAL A N 1
ATOM 1568 C CA . VAL A 1 223 ? -13.406 -14.198 9.803 1.00 92.50 223 VAL A CA 1
ATOM 1569 C C . VAL A 1 223 ? -14.339 -15.268 10.370 1.00 92.50 223 VAL A C 1
ATOM 1571 O O . VAL A 1 223 ? -15.110 -14.988 11.284 1.00 92.50 223 VAL A O 1
ATOM 1574 N N . SER A 1 224 ? -14.206 -16.519 9.919 1.00 91.56 224 SER A N 1
ATOM 1575 C CA . SER A 1 224 ? -15.010 -17.629 10.435 1.00 91.56 224 SER A CA 1
ATOM 1576 C C . SER A 1 224 ? -14.784 -17.874 11.929 1.00 91.56 224 SER A C 1
ATOM 1578 O O . SER A 1 224 ? -15.749 -18.081 12.656 1.00 91.56 224 SER A O 1
ATOM 1580 N N . ARG A 1 225 ? -13.537 -17.855 12.417 1.00 92.56 225 ARG A N 1
ATOM 1581 C CA . ARG A 1 225 ? -13.232 -18.065 13.843 1.00 92.56 225 ARG A CA 1
ATOM 1582 C C . ARG A 1 225 ? -13.772 -16.928 14.706 1.00 92.56 225 ARG A C 1
ATOM 1584 O O . ARG A 1 225 ? -14.375 -17.184 15.747 1.00 92.56 225 ARG A O 1
ATOM 1591 N N . VAL A 1 226 ? -13.583 -15.683 14.282 1.00 89.94 226 VAL A N 1
ATOM 1592 C CA . VAL A 1 226 ? -14.055 -14.511 15.026 1.00 89.94 226 VAL A CA 1
ATOM 1593 C C . VAL A 1 226 ? -15.579 -14.539 15.146 1.00 89.94 226 VAL A C 1
ATOM 1595 O O . VAL A 1 226 ? -16.097 -14.485 16.258 1.00 89.94 226 VAL A O 1
ATOM 1598 N N . THR A 1 227 ? -16.296 -14.719 14.035 1.00 83.12 227 THR A N 1
ATOM 1599 C CA . THR A 1 227 ? -17.764 -14.669 14.033 1.00 83.12 227 THR A CA 1
ATOM 1600 C C . THR A 1 227 ? -18.414 -15.927 14.616 1.00 83.12 227 THR A C 1
ATOM 1602 O O . THR A 1 227 ? -19.405 -15.814 15.327 1.00 83.12 227 THR A O 1
ATOM 1605 N N . ALA A 1 228 ? -17.879 -17.123 14.341 1.00 79.12 228 ALA A N 1
ATOM 1606 C CA . ALA A 1 228 ? -18.550 -18.388 14.667 1.00 79.12 228 ALA A CA 1
ATOM 1607 C C . ALA A 1 228 ? -17.973 -19.147 15.872 1.00 79.12 228 ALA A C 1
ATOM 1609 O O . ALA A 1 228 ? -18.512 -20.196 16.227 1.00 79.12 228 ALA A O 1
ATOM 1610 N N . THR A 1 229 ? -16.885 -18.673 16.495 1.00 79.62 229 THR A N 1
ATOM 1611 C CA . THR A 1 229 ? -16.369 -19.293 17.734 1.00 79.62 229 THR A CA 1
ATOM 1612 C C . THR A 1 229 ? -16.167 -18.315 18.882 1.00 79.62 229 THR A C 1
ATOM 1614 O O . THR A 1 229 ? -16.480 -18.665 20.013 1.00 79.62 229 THR A O 1
ATOM 1617 N N . LEU A 1 230 ? -15.664 -17.105 18.620 1.00 85.12 230 LEU A N 1
ATOM 1618 C CA . LEU A 1 230 ? -15.370 -16.138 19.685 1.00 85.12 230 LEU A CA 1
ATOM 1619 C C . LEU A 1 230 ? -16.569 -15.248 20.029 1.00 85.12 230 LEU A C 1
ATOM 1621 O O . LEU A 1 230 ? -16.774 -14.949 21.200 1.00 85.12 230 LEU A O 1
ATOM 1625 N N . PHE A 1 231 ? -17.363 -14.856 19.030 1.00 86.69 231 PHE A N 1
ATOM 1626 C CA . PHE A 1 231 ? -18.547 -14.003 19.203 1.00 86.69 231 PHE A CA 1
ATOM 1627 C C . PHE A 1 231 ? -19.851 -14.705 18.811 1.00 86.69 231 PHE A C 1
ATOM 1629 O O . PHE A 1 231 ? -20.816 -14.071 18.390 1.00 86.69 231 PHE A O 1
ATOM 1636 N N . THR A 1 232 ? -19.894 -16.030 18.939 1.00 85.50 232 THR A N 1
ATOM 1637 C CA . THR A 1 232 ? -21.111 -16.796 18.663 1.00 85.50 232 THR A CA 1
ATOM 1638 C C . THR A 1 232 ? -22.253 -16.319 19.548 1.00 85.50 232 THR A C 1
ATOM 1640 O O . THR A 1 232 ? -22.127 -16.301 20.769 1.00 85.50 232 THR A O 1
ATOM 1643 N N . GLY A 1 233 ? -23.376 -15.967 18.920 1.00 85.00 233 GLY A N 1
ATOM 1644 C CA . GLY A 1 233 ? -24.551 -15.462 19.628 1.00 85.00 233 GLY A CA 1
ATOM 1645 C C . GLY A 1 233 ? -24.458 -13.991 20.035 1.00 85.00 233 GLY A C 1
ATOM 1646 O O . GLY A 1 233 ? -25.283 -13.568 20.828 1.00 85.00 233 GLY A O 1
ATOM 1647 N N . ILE A 1 234 ? -23.489 -13.228 19.511 1.00 88.00 234 ILE A N 1
ATOM 1648 C CA . ILE A 1 234 ? -23.350 -11.782 19.726 1.00 88.00 234 ILE A CA 1
ATOM 1649 C C . ILE A 1 234 ? -23.403 -11.076 18.364 1.00 88.00 234 ILE A C 1
ATOM 1651 O O . ILE A 1 234 ? -22.480 -11.204 17.560 1.00 88.00 234 ILE A O 1
ATOM 1655 N N . THR A 1 235 ? -24.454 -10.298 18.099 1.00 89.56 235 THR A N 1
ATOM 1656 C CA . THR A 1 235 ? -24.590 -9.521 16.852 1.00 89.56 235 THR A CA 1
ATOM 1657 C C . THR A 1 235 ? -23.758 -8.239 16.897 1.00 89.56 235 THR A C 1
ATOM 1659 O O . THR A 1 235 ? -23.204 -7.823 15.879 1.00 89.56 235 THR A O 1
ATOM 1662 N N . SER A 1 236 ? -23.623 -7.615 18.073 1.00 90.44 236 SER A N 1
ATOM 1663 C CA . SER A 1 236 ? -22.795 -6.420 18.272 1.00 90.44 236 SER A CA 1
ATOM 1664 C C . SER A 1 236 ? -22.198 -6.374 19.677 1.00 90.44 236 SER A C 1
ATOM 1666 O O . SER A 1 236 ? -22.916 -6.272 20.671 1.00 90.44 236 SER A O 1
ATOM 1668 N N . LEU A 1 237 ? -20.863 -6.384 19.757 1.00 89.94 237 LEU A N 1
ATOM 1669 C CA . LEU A 1 237 ? -20.143 -6.250 21.027 1.00 89.94 237 LEU A CA 1
ATOM 1670 C C . LEU A 1 237 ? -20.373 -4.877 21.676 1.00 89.94 237 LEU A C 1
ATOM 1672 O O . LEU A 1 237 ? -20.423 -4.780 22.897 1.00 89.94 237 LEU A O 1
ATOM 1676 N N . ALA A 1 238 ? -20.515 -3.820 20.871 1.00 92.38 238 ALA A N 1
ATOM 1677 C CA . ALA A 1 238 ? -20.757 -2.475 21.385 1.00 92.38 238 ALA A CA 1
ATOM 1678 C C . ALA A 1 238 ? -22.110 -2.390 22.106 1.00 92.38 238 ALA A C 1
ATOM 1680 O O . ALA A 1 238 ? -22.168 -1.850 23.206 1.00 92.38 238 ALA A O 1
ATOM 1681 N N . GLU A 1 239 ? -23.152 -2.998 21.529 1.00 92.81 239 GLU A N 1
ATOM 1682 C CA . GLU A 1 239 ? -24.486 -3.056 22.141 1.00 92.81 239 GLU A CA 1
ATOM 1683 C C . GLU A 1 239 ? -24.462 -3.887 23.433 1.00 92.81 239 GLU A C 1
ATOM 1685 O O . GLU A 1 239 ? -24.939 -3.469 24.482 1.00 92.81 239 GLU A O 1
ATOM 1690 N N . TRP A 1 240 ? -23.808 -5.049 23.407 1.00 90.88 240 TRP A N 1
ATOM 1691 C CA . TRP A 1 240 ? -23.608 -5.871 24.601 1.00 90.88 240 TRP A CA 1
ATOM 1692 C C . TRP A 1 240 ? -22.934 -5.111 25.752 1.00 90.88 240 TRP A C 1
ATOM 1694 O O . TRP A 1 240 ? -23.415 -5.136 26.886 1.00 90.88 240 TRP A O 1
ATOM 1704 N N . LEU A 1 241 ? -21.827 -4.419 25.468 1.00 91.88 241 LEU A N 1
ATOM 1705 C CA . LEU A 1 241 ? -21.090 -3.655 26.475 1.00 91.88 241 LEU A CA 1
ATOM 1706 C C . LEU A 1 241 ? -21.878 -2.439 26.963 1.00 91.88 241 LEU A C 1
ATOM 1708 O O . LEU A 1 241 ? -21.837 -2.137 28.154 1.00 91.88 241 LEU A O 1
ATOM 1712 N N . GLY A 1 242 ? -22.604 -1.761 26.074 1.00 93.38 242 GLY A N 1
ATOM 1713 C CA . GLY A 1 242 ? -23.459 -0.643 26.449 1.00 93.38 242 GLY A CA 1
ATOM 1714 C C . GLY A 1 242 ? -24.582 -1.074 27.391 1.00 93.38 242 GLY A C 1
ATOM 1715 O O . GLY A 1 242 ? -24.822 -0.384 28.382 1.00 93.38 242 GLY A O 1
ATOM 1716 N N . LEU A 1 243 ? -25.231 -2.219 27.127 1.00 91.06 243 LEU A N 1
ATOM 1717 C CA . LEU A 1 243 ? -26.250 -2.795 28.014 1.00 91.06 243 LEU A CA 1
ATOM 1718 C C . LEU A 1 243 ? -25.672 -3.142 29.388 1.00 91.06 243 LEU A C 1
ATOM 1720 O O . LEU A 1 243 ? -26.224 -2.724 30.401 1.00 91.06 243 LEU A O 1
ATOM 1724 N N . LEU A 1 244 ? -24.553 -3.876 29.432 1.00 90.06 244 LEU A N 1
ATOM 1725 C CA . LEU A 1 244 ? -23.907 -4.270 30.692 1.00 90.06 244 LEU A CA 1
ATOM 1726 C C . LEU A 1 244 ? -23.458 -3.063 31.514 1.00 90.06 244 LEU A C 1
ATOM 1728 O O . LEU A 1 244 ? -23.545 -3.085 32.740 1.00 90.06 244 LEU A O 1
ATOM 1732 N N . ALA A 1 245 ? -22.972 -2.016 30.849 1.00 93.00 245 ALA A N 1
ATOM 1733 C CA . ALA A 1 245 ? -22.566 -0.785 31.506 1.00 93.00 245 ALA A CA 1
ATOM 1734 C C . ALA A 1 245 ? -23.754 0.090 31.939 1.00 93.00 245 ALA A C 1
ATOM 1736 O O . ALA A 1 245 ? -23.538 0.980 32.747 1.00 93.00 245 ALA A O 1
ATOM 1737 N N . GLY A 1 246 ? -24.966 -0.135 31.415 1.00 90.88 246 GLY A N 1
ATOM 1738 C CA . GLY A 1 246 ? -26.149 0.708 31.656 1.00 90.88 246 GLY A CA 1
ATOM 1739 C C . GLY A 1 246 ? -26.175 2.010 30.843 1.00 90.88 246 GLY A C 1
ATOM 1740 O O . GLY A 1 246 ? -27.059 2.844 31.012 1.00 90.88 246 GLY A O 1
ATOM 1741 N N . LYS A 1 247 ? -25.245 2.168 29.893 1.00 90.19 247 LYS A N 1
ATOM 1742 C CA . LYS A 1 247 ? -24.990 3.422 29.161 1.00 90.19 247 LYS A CA 1
ATOM 1743 C C . LYS A 1 247 ? -25.813 3.600 27.889 1.00 90.19 247 LYS A C 1
ATOM 1745 O O . LYS A 1 247 ? -25.640 4.595 27.185 1.00 90.19 247 LYS A O 1
ATOM 1750 N N . GLN A 1 248 ? -26.673 2.644 27.564 1.00 85.38 248 GLN A N 1
ATOM 1751 C CA . GLN A 1 248 ? -27.494 2.688 26.364 1.00 85.38 248 GLN A CA 1
ATOM 1752 C C . GLN A 1 248 ? -28.927 2.250 26.639 1.00 85.38 248 GLN A C 1
ATOM 1754 O O . GLN A 1 248 ? -29.194 1.440 27.523 1.00 85.38 248 GLN A O 1
ATOM 1759 N N . VAL A 1 249 ? -29.850 2.762 25.829 1.00 79.56 249 VAL A N 1
ATOM 1760 C CA . VAL A 1 249 ? -31.253 2.339 25.847 1.00 79.56 249 VAL A CA 1
ATOM 1761 C C . VAL A 1 249 ? -31.357 0.926 25.261 1.00 79.56 249 VAL A C 1
ATOM 1763 O O . VAL A 1 249 ? -30.709 0.623 24.264 1.00 79.56 249 VAL A O 1
ATOM 1766 N N . GLY A 1 250 ? -32.164 0.067 25.887 1.00 73.88 250 GLY A N 1
ATOM 1767 C CA . GLY A 1 250 ? -32.187 -1.381 25.677 1.00 73.88 250 GLY A CA 1
ATOM 1768 C C . GLY A 1 250 ? -32.338 -1.889 24.238 1.00 73.88 250 GLY A C 1
ATOM 1769 O O . GLY A 1 250 ? -33.464 -2.137 23.791 1.00 73.88 250 GLY A O 1
ATOM 1770 N N . ASP A 1 251 ? -31.222 -2.170 23.555 1.00 89.19 251 ASP A N 1
ATOM 1771 C CA . ASP A 1 251 ? -31.217 -2.899 22.282 1.00 89.19 251 ASP A CA 1
ATOM 1772 C C . ASP A 1 251 ? -31.841 -4.295 22.451 1.00 89.19 251 ASP A C 1
ATOM 1774 O O . ASP A 1 251 ? -31.464 -5.094 23.315 1.00 89.19 251 ASP A O 1
ATOM 1778 N N . ALA A 1 252 ? -32.874 -4.582 21.659 1.00 88.25 252 ALA A N 1
ATOM 1779 C CA . ALA A 1 252 ? -33.668 -5.800 21.811 1.00 88.25 252 ALA A CA 1
ATOM 1780 C C . ALA A 1 252 ? -32.896 -7.061 21.391 1.00 88.25 252 ALA A C 1
ATOM 1782 O O . ALA A 1 252 ? -33.103 -8.131 21.975 1.00 88.25 252 ALA A O 1
ATOM 1783 N N . THR A 1 253 ? -32.002 -6.933 20.407 1.00 89.81 253 THR A N 1
ATOM 1784 C CA . THR A 1 253 ? -31.199 -8.045 19.890 1.00 89.81 253 THR A CA 1
ATOM 1785 C C . THR A 1 253 ? -30.161 -8.448 20.929 1.00 89.81 253 THR A C 1
ATOM 1787 O O . THR A 1 253 ? -30.176 -9.589 21.387 1.00 89.81 253 THR A O 1
ATOM 1790 N N . ALA A 1 254 ? -29.359 -7.497 21.407 1.00 89.88 254 ALA A N 1
ATOM 1791 C CA . ALA A 1 254 ? -28.334 -7.724 22.415 1.00 89.88 254 ALA A CA 1
ATOM 1792 C C . ALA A 1 254 ? -28.916 -8.239 23.743 1.00 89.88 254 ALA A C 1
ATOM 1794 O O . ALA A 1 254 ? -28.338 -9.140 24.340 1.00 89.88 254 ALA A O 1
ATOM 1795 N N . ARG A 1 255 ? -30.100 -7.779 24.184 1.00 88.31 255 ARG A N 1
ATOM 1796 C CA . ARG A 1 255 ? -30.775 -8.350 25.374 1.00 88.31 255 ARG A CA 1
ATOM 1797 C C . ARG A 1 255 ? -31.180 -9.804 25.185 1.00 88.31 255 ARG A C 1
ATOM 1799 O O . ARG A 1 255 ? -31.040 -10.610 26.103 1.00 88.31 255 ARG A O 1
ATOM 1806 N N . THR A 1 256 ? -31.713 -10.135 24.012 1.00 88.56 256 THR A N 1
ATOM 1807 C CA . THR A 1 256 ? -32.112 -11.511 23.686 1.00 88.56 256 THR A CA 1
ATOM 1808 C C . THR A 1 256 ? -30.893 -12.426 23.663 1.00 88.56 256 THR A C 1
ATOM 1810 O O . THR A 1 256 ? -30.922 -13.510 24.237 1.00 88.56 256 THR A O 1
ATOM 1813 N N . GLU A 1 257 ? -29.808 -11.955 23.058 1.00 89.81 257 GLU A N 1
ATOM 1814 C CA . GLU A 1 257 ? -28.519 -12.635 23.016 1.00 89.81 257 GLU A CA 1
ATOM 1815 C C . GLU A 1 257 ? -27.921 -12.831 24.409 1.00 89.81 257 GLU A C 1
ATOM 1817 O O . GLU A 1 257 ? -27.533 -13.947 24.750 1.00 89.81 257 GLU A O 1
ATOM 1822 N N . LEU A 1 258 ? -27.907 -11.787 25.247 1.00 86.81 258 LEU A N 1
ATOM 1823 C CA . LEU A 1 258 ? -27.370 -11.852 26.605 1.00 86.81 258 LEU A CA 1
ATOM 1824 C C . LEU A 1 258 ? -28.069 -12.934 27.425 1.00 86.81 258 LEU A C 1
ATOM 1826 O O . LEU A 1 258 ? -27.421 -13.809 27.999 1.00 86.81 258 LEU A O 1
ATOM 1830 N N . ARG A 1 259 ? -29.406 -12.922 27.383 1.00 84.38 259 ARG A N 1
ATOM 1831 C CA . ARG A 1 259 ? -30.270 -13.908 28.046 1.00 84.38 259 ARG A CA 1
ATOM 1832 C C . ARG A 1 259 ? -30.073 -15.322 27.489 1.00 84.38 259 ARG A C 1
ATOM 1834 O O . ARG A 1 259 ? -30.293 -16.293 28.209 1.00 84.38 259 ARG A O 1
ATOM 1841 N N . ALA A 1 260 ? -29.650 -15.455 26.231 1.00 84.62 260 ALA A N 1
ATOM 1842 C CA . ALA A 1 260 ? -29.398 -16.740 25.585 1.00 84.62 260 ALA A CA 1
ATOM 1843 C C . ALA A 1 260 ? -28.013 -17.342 25.901 1.00 84.62 260 ALA A C 1
ATOM 1845 O O . ALA A 1 260 ? -27.843 -18.548 25.727 1.00 84.62 260 ALA A O 1
ATOM 1846 N N . THR A 1 261 ? -27.029 -16.564 26.381 1.00 76.12 261 THR A N 1
ATOM 1847 C CA . THR A 1 261 ? -25.657 -17.079 26.610 1.00 76.12 261 THR A CA 1
ATOM 1848 C C . THR A 1 261 ? -25.497 -18.056 27.775 1.00 76.12 261 THR A C 1
ATOM 1850 O O . THR A 1 261 ? -24.440 -18.669 27.914 1.00 76.12 261 THR A O 1
ATOM 1853 N N . GLY A 1 262 ? -26.532 -18.269 28.593 1.00 64.31 262 GLY A N 1
ATOM 1854 C CA . GLY A 1 262 ? -26.575 -19.351 29.586 1.00 64.31 262 GLY A CA 1
ATOM 1855 C C . GLY A 1 262 ? -25.623 -19.197 30.781 1.00 64.31 262 GLY A C 1
ATOM 1856 O O . GLY A 1 262 ? -25.647 -20.032 31.686 1.00 64.31 262 GLY A O 1
ATOM 1857 N N . ALA A 1 263 ? -24.819 -18.131 30.832 1.00 55.97 263 ALA A N 1
ATOM 1858 C CA . ALA A 1 263 ? -23.994 -17.767 31.979 1.00 55.97 263 ALA A CA 1
ATOM 1859 C C . ALA A 1 263 ? -24.850 -17.042 33.033 1.00 55.97 263 ALA A C 1
ATOM 1861 O O . ALA A 1 263 ? -24.787 -15.829 33.190 1.00 55.97 263 ALA A O 1
ATOM 1862 N N . GLY A 1 264 ? -25.680 -17.811 33.740 1.00 51.75 264 GLY A N 1
ATOM 1863 C CA . GLY A 1 264 ? -26.601 -17.311 34.762 1.00 51.75 264 GLY A CA 1
ATOM 1864 C C . GLY A 1 264 ? -28.037 -17.284 34.249 1.00 51.75 264 GLY A C 1
ATOM 1865 O O . GLY A 1 264 ? -28.342 -16.702 33.217 1.00 51.75 264 GLY A O 1
ATOM 1866 N N . SER A 1 265 ? -28.938 -17.947 34.968 1.00 54.81 265 SER A N 1
ATOM 1867 C CA . SER A 1 265 ? -30.351 -18.153 34.622 1.00 54.81 265 SER A CA 1
ATOM 1868 C C . SER A 1 265 ? -31.226 -16.888 34.725 1.00 54.81 265 SER A C 1
ATOM 1870 O O . SER A 1 265 ? -32.386 -16.979 35.123 1.00 54.81 265 SER A O 1
ATOM 1872 N N . GLY A 1 266 ? -30.671 -15.705 34.463 1.00 61.78 266 GLY A N 1
ATOM 1873 C CA . GLY A 1 266 ? -31.302 -14.417 34.733 1.00 61.78 266 GLY A CA 1
ATOM 1874 C C . GLY A 1 266 ? -31.935 -13.788 33.497 1.00 61.78 266 GLY A C 1
ATOM 1875 O O . GLY A 1 266 ? -31.317 -13.696 32.436 1.00 61.78 266 GLY A O 1
ATOM 1876 N N . THR A 1 267 ? -33.162 -13.296 33.650 1.00 79.50 267 THR A N 1
ATOM 1877 C CA . THR A 1 267 ? -33.753 -12.306 32.747 1.00 79.50 267 THR A CA 1
ATOM 1878 C C . THR A 1 267 ? -32.981 -11.004 32.924 1.00 79.50 267 THR A C 1
ATOM 1880 O O . THR A 1 267 ? -33.420 -10.164 33.694 1.00 79.50 267 THR A O 1
ATOM 1883 N N . PHE A 1 268 ? -31.832 -10.855 32.255 1.00 85.00 268 PHE A N 1
ATOM 1884 C CA . PHE A 1 268 ? -31.069 -9.607 32.324 1.00 85.00 268 PHE A CA 1
ATOM 1885 C C . PHE A 1 268 ? -31.979 -8.424 31.989 1.00 85.00 268 PHE A C 1
ATOM 1887 O O . PHE A 1 268 ? -32.600 -8.412 30.913 1.00 85.00 268 PHE A O 1
ATOM 1894 N N . ASP A 1 269 ? -32.049 -7.468 32.905 1.00 86.62 269 ASP A N 1
ATOM 1895 C CA . ASP A 1 269 ? -32.702 -6.176 32.746 1.00 86.62 269 ASP A CA 1
ATOM 1896 C C . ASP A 1 269 ? -31.670 -5.073 32.999 1.00 86.62 269 ASP A C 1
ATOM 1898 O O . ASP A 1 269 ? -31.128 -4.926 34.089 1.00 86.62 269 ASP A O 1
ATOM 1902 N N . GLU A 1 270 ? -31.383 -4.283 31.970 1.00 86.50 270 GLU A N 1
ATOM 1903 C CA . GLU A 1 270 ? -30.433 -3.175 32.012 1.00 86.50 270 GLU A CA 1
ATOM 1904 C C . GLU A 1 270 ? -30.760 -2.134 33.097 1.00 86.50 270 GLU A C 1
ATOM 1906 O O . GLU A 1 270 ? -29.861 -1.423 33.543 1.00 86.50 270 GLU A O 1
ATOM 1911 N N . THR A 1 271 ? -32.018 -2.061 33.548 1.00 85.75 271 THR A N 1
ATOM 1912 C CA . THR A 1 271 ? -32.469 -1.129 34.591 1.00 85.75 271 THR A CA 1
ATOM 1913 C C . THR A 1 271 ? -32.240 -1.628 36.017 1.00 85.75 271 THR A C 1
ATOM 1915 O O . THR A 1 271 ? -32.286 -0.815 36.938 1.00 85.75 271 THR A O 1
ATOM 1918 N N . SER A 1 272 ? -31.966 -2.923 36.217 1.00 83.69 272 SER A N 1
ATOM 1919 C CA . SER A 1 272 ? -31.685 -3.508 37.539 1.00 83.69 272 SER A CA 1
ATOM 1920 C C . SER A 1 272 ? -30.334 -4.217 37.640 1.00 83.69 272 SER A C 1
ATOM 1922 O O . SER A 1 272 ? -29.749 -4.254 38.719 1.00 83.69 272 SER A O 1
ATOM 1924 N N . ASP A 1 273 ? -29.831 -4.761 36.531 1.00 85.44 273 ASP A N 1
ATOM 1925 C CA . ASP A 1 273 ? -28.712 -5.710 36.510 1.00 85.44 273 ASP A CA 1
ATOM 1926 C C . ASP A 1 273 ? -27.449 -5.142 35.847 1.00 85.44 273 ASP A C 1
ATOM 1928 O O . ASP A 1 273 ? -26.386 -5.768 35.894 1.00 85.44 273 ASP A O 1
ATOM 1932 N N . SER A 1 274 ? -27.543 -3.975 35.198 1.00 89.94 274 SER A N 1
ATOM 1933 C CA . SER A 1 274 ? -26.364 -3.294 34.656 1.00 89.94 274 SER A CA 1
ATOM 1934 C C . SER A 1 274 ? -25.464 -2.768 35.776 1.00 89.94 274 SER A C 1
ATOM 1936 O O . SER A 1 274 ? -25.894 -2.570 36.910 1.00 89.94 274 SER A O 1
ATOM 1938 N N . ILE A 1 275 ? -24.192 -2.516 35.468 1.00 90.56 275 ILE A N 1
ATOM 1939 C CA . ILE A 1 275 ? -23.235 -1.974 36.442 1.00 90.56 275 ILE A CA 1
ATOM 1940 C C . ILE A 1 275 ? -23.707 -0.617 36.975 1.00 90.56 275 ILE A C 1
ATOM 1942 O O . ILE A 1 275 ? -23.602 -0.382 38.175 1.00 90.56 275 ILE A O 1
ATOM 1946 N N . GLU A 1 276 ? -24.240 0.257 36.114 1.00 90.25 276 GLU A N 1
ATOM 1947 C CA . GLU A 1 276 ? -24.847 1.513 36.567 1.00 90.25 276 GLU A CA 1
ATOM 1948 C C . GLU A 1 276 ? -26.092 1.277 37.406 1.00 90.25 276 GLU A C 1
ATOM 1950 O O . GLU A 1 276 ? -26.191 1.860 38.474 1.00 90.25 276 GLU A O 1
ATOM 1955 N N . ALA A 1 277 ? -26.992 0.380 36.999 1.00 87.12 277 ALA A N 1
ATOM 1956 C CA . ALA A 1 277 ? -28.166 0.064 37.805 1.00 87.12 277 ALA A CA 1
ATOM 1957 C C . ALA A 1 277 ? -27.791 -0.472 39.194 1.00 87.12 277 ALA A C 1
ATOM 1959 O O . ALA A 1 277 ? -28.426 -0.110 40.175 1.00 87.12 277 ALA A O 1
ATOM 1960 N N . LEU A 1 278 ? -26.738 -1.286 39.304 1.00 84.81 278 LEU A N 1
ATOM 1961 C CA . LEU A 1 278 ? -26.229 -1.790 40.581 1.00 84.81 278 LEU A CA 1
ATOM 1962 C C . LEU A 1 278 ? -25.503 -0.714 41.399 1.00 84.81 278 LEU A C 1
ATOM 1964 O O . LEU A 1 278 ? -25.558 -0.758 42.625 1.00 84.81 278 LEU A O 1
ATOM 1968 N N . ALA A 1 279 ? -24.818 0.226 40.744 1.00 84.44 279 ALA A N 1
ATOM 1969 C CA . ALA A 1 279 ? -24.171 1.358 41.404 1.00 84.44 279 ALA A CA 1
ATOM 1970 C C . ALA A 1 279 ? -25.191 2.394 41.907 1.00 84.44 279 ALA A C 1
ATOM 1972 O O . ALA A 1 279 ? -25.014 2.945 42.991 1.00 84.44 279 ALA A O 1
ATOM 1973 N N . ASP A 1 280 ? -26.258 2.619 41.140 1.00 83.69 280 ASP A N 1
ATOM 1974 C CA . ASP A 1 280 ? -27.333 3.568 41.434 1.00 83.69 280 ASP A CA 1
ATOM 1975 C C . ASP A 1 280 ? -28.451 2.943 42.284 1.00 83.69 280 ASP A C 1
ATOM 1977 O O . ASP A 1 280 ? -29.277 3.664 42.851 1.00 83.69 280 ASP A O 1
ATOM 1981 N N . ALA A 1 281 ? -28.504 1.608 42.393 1.00 76.88 281 ALA A N 1
ATOM 1982 C CA . ALA A 1 281 ? -29.462 0.915 43.239 1.00 76.88 281 ALA A CA 1
ATOM 1983 C C . ALA A 1 281 ? -29.274 1.369 44.698 1.00 76.88 281 ALA A C 1
ATOM 1985 O O . ALA A 1 281 ? -28.195 1.168 45.269 1.00 76.88 281 ALA A O 1
ATOM 1986 N N . PRO A 1 282 ? -30.319 1.915 45.348 1.00 60.69 282 PRO A N 1
ATOM 1987 C CA . PRO A 1 282 ? -30.275 2.289 46.756 1.00 60.69 282 PRO A CA 1
ATOM 1988 C C . PRO A 1 282 ? -30.207 1.004 47.598 1.00 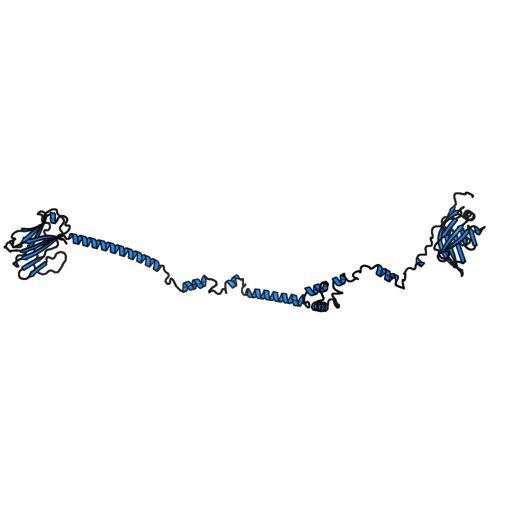60.69 282 PRO A C 1
ATOM 1990 O O . PRO A 1 282 ? -31.226 0.446 47.997 1.00 60.69 282 PRO A O 1
ATOM 1993 N N . GLY A 1 283 ? -29.002 0.455 47.773 1.00 59.97 283 GLY A N 1
ATOM 1994 C CA . GLY A 1 283 ? -28.820 -0.913 48.269 1.00 59.97 283 GLY A CA 1
ATOM 1995 C C . GLY A 1 283 ? -27.411 -1.495 48.151 1.00 59.97 283 GLY A C 1
ATOM 1996 O O . GLY A 1 283 ? -27.047 -2.319 48.988 1.00 59.97 283 GLY A O 1
ATOM 1997 N N . ALA A 1 284 ? -26.590 -1.060 47.193 1.00 52.75 284 ALA A N 1
ATOM 1998 C CA . ALA A 1 284 ? -25.169 -1.408 47.153 1.00 52.75 284 ALA A CA 1
ATOM 1999 C C . ALA A 1 284 ? -24.394 -0.570 48.178 1.00 52.75 284 ALA A C 1
ATOM 2001 O O . ALA A 1 284 ? -24.261 0.631 47.978 1.00 52.75 284 ALA A O 1
ATOM 2002 N N . PRO A 1 285 ? -23.875 -1.182 49.263 1.00 50.19 285 PRO A N 1
ATOM 2003 C CA . PRO A 1 285 ? -24.414 -0.886 50.603 1.00 50.19 285 PRO A CA 1
ATOM 2004 C C . PRO A 1 285 ? -25.098 0.481 50.629 1.00 50.19 285 PRO A C 1
ATOM 2006 O O . PRO A 1 285 ? -24.412 1.501 50.627 1.00 50.19 285 PRO A O 1
ATOM 2009 N N . ALA A 1 286 ? -26.438 0.471 50.603 1.00 48.81 286 ALA A N 1
ATOM 2010 C CA . ALA A 1 286 ? -27.248 1.671 50.778 1.00 48.81 286 ALA A CA 1
ATOM 2011 C C . ALA A 1 286 ? -26.570 2.568 51.811 1.00 48.81 286 ALA A C 1
ATOM 2013 O O . ALA A 1 286 ? -26.193 2.063 52.877 1.00 48.81 286 ALA A O 1
ATOM 2014 N N . GLU A 1 287 ? -26.407 3.861 51.504 1.00 54.94 287 GLU A N 1
ATOM 2015 C CA . GLU A 1 287 ? -26.219 4.844 52.563 1.00 54.94 287 GLU A CA 1
ATOM 2016 C C . GLU A 1 287 ? -27.185 4.447 53.666 1.00 54.94 287 GLU A C 1
ATOM 2018 O O . GLU A 1 287 ? -28.386 4.289 53.427 1.00 54.94 287 GLU A O 1
ATOM 2023 N N . VAL A 1 288 ? -26.617 4.102 54.817 1.00 58.91 288 VAL A N 1
ATOM 2024 C CA . VAL A 1 288 ? -27.378 3.683 55.975 1.00 58.91 288 VAL A CA 1
ATOM 2025 C C . VAL A 1 288 ? -28.265 4.878 56.267 1.00 58.91 288 VAL A C 1
ATOM 2027 O O . VAL A 1 288 ? -27.795 5.865 56.827 1.00 58.91 288 VAL A O 1
ATOM 2030 N N . ASP A 1 289 ? -29.515 4.837 55.810 1.00 67.56 289 ASP A N 1
ATOM 2031 C CA . ASP A 1 289 ? -30.490 5.847 56.168 1.00 67.56 289 ASP A CA 1
ATOM 2032 C C . ASP A 1 289 ? -30.824 5.566 57.628 1.00 67.56 289 ASP A C 1
ATOM 2034 O O . ASP A 1 289 ? -31.754 4.830 57.977 1.00 67.56 289 ASP A O 1
ATOM 2038 N N . GLU A 1 290 ? -29.961 6.091 58.494 1.00 64.56 290 GLU A N 1
ATOM 2039 C CA . GLU A 1 290 ? -30.065 5.968 59.935 1.00 64.56 290 GLU A CA 1
ATOM 2040 C C . GLU A 1 290 ? -31.436 6.450 60.403 1.00 64.56 290 GLU A C 1
ATOM 2042 O O . GLU A 1 290 ? -31.972 5.899 61.364 1.00 64.56 290 GLU A O 1
ATOM 2047 N N . ALA A 1 291 ? -32.050 7.411 59.701 1.00 68.62 291 ALA A N 1
ATOM 2048 C CA . ALA A 1 291 ? -33.382 7.891 60.025 1.00 68.62 291 ALA A CA 1
ATOM 2049 C C . ALA A 1 291 ? -34.459 6.846 59.695 1.00 68.62 291 ALA A C 1
ATOM 2051 O O . ALA A 1 291 ? -35.342 6.613 60.525 1.00 68.62 291 ALA A O 1
ATOM 2052 N N . ALA A 1 292 ? -34.375 6.162 58.550 1.00 72.75 292 ALA A N 1
ATOM 2053 C CA . ALA A 1 292 ? -35.300 5.082 58.195 1.00 72.75 292 ALA A CA 1
ATOM 2054 C C . ALA A 1 292 ? -35.137 3.847 59.096 1.00 72.75 292 ALA A C 1
ATOM 2056 O O . ALA A 1 292 ? -36.133 3.266 59.538 1.00 72.75 292 ALA A O 1
ATOM 2057 N N . ILE A 1 293 ? -33.899 3.472 59.433 1.00 74.62 293 ILE A N 1
ATOM 2058 C CA . ILE A 1 293 ? -33.623 2.366 60.360 1.00 74.62 293 ILE A CA 1
ATOM 2059 C C . ILE A 1 293 ? -34.113 2.718 61.763 1.00 74.62 293 ILE A C 1
ATOM 2061 O O . ILE A 1 293 ? -34.798 1.909 62.388 1.00 74.62 293 ILE A O 1
ATOM 2065 N N . ALA A 1 294 ? -33.833 3.928 62.255 1.00 74.94 294 ALA A N 1
ATOM 2066 C CA . ALA A 1 294 ? -34.341 4.381 63.543 1.00 74.94 294 ALA A CA 1
ATOM 2067 C C . ALA A 1 294 ? -35.875 4.368 63.558 1.00 74.94 294 ALA A C 1
ATOM 2069 O O . ALA A 1 294 ? -36.467 3.807 64.477 1.00 74.94 294 ALA A O 1
ATOM 2070 N N . ALA A 1 295 ? -36.533 4.905 62.530 1.00 74.94 295 ALA A N 1
ATOM 2071 C CA . ALA A 1 295 ? -37.990 4.902 62.438 1.00 74.94 295 ALA A CA 1
ATOM 2072 C C . ALA A 1 295 ? -38.569 3.475 62.445 1.00 74.94 295 ALA A C 1
ATOM 2074 O O . ALA A 1 295 ? -39.517 3.209 63.185 1.00 74.94 295 ALA A O 1
ATOM 2075 N N . ALA A 1 296 ? -37.978 2.535 61.701 1.00 77.81 296 ALA A N 1
ATOM 2076 C CA . ALA A 1 296 ? -38.394 1.131 61.687 1.00 77.81 296 ALA A CA 1
ATOM 2077 C C . ALA A 1 296 ? -38.174 0.436 63.045 1.00 77.81 296 ALA A C 1
ATOM 2079 O O . ALA A 1 296 ? -39.032 -0.308 63.519 1.00 77.81 296 ALA A O 1
ATOM 2080 N N . VAL A 1 297 ? -37.052 0.720 63.713 1.00 76.31 297 VAL A N 1
ATOM 2081 C CA . VAL A 1 297 ? -36.733 0.204 65.053 1.00 76.31 297 VAL A CA 1
ATOM 2082 C C . VAL A 1 297 ? -37.691 0.756 66.111 1.00 76.31 297 VAL A C 1
ATOM 2084 O O . VAL A 1 297 ? -38.086 0.023 67.017 1.00 76.31 297 VAL A O 1
ATOM 2087 N N . TRP A 1 298 ? -38.084 2.026 66.009 1.00 74.62 298 TRP A N 1
ATOM 2088 C CA . TRP A 1 298 ? -38.980 2.682 66.966 1.00 74.62 298 TRP A CA 1
ATOM 2089 C C . TRP A 1 298 ? -40.464 2.389 66.728 1.00 74.62 298 TRP A C 1
ATOM 2091 O O . TRP A 1 298 ? -41.246 2.463 67.672 1.00 74.62 298 TRP A O 1
ATOM 2101 N N . THR A 1 299 ? -40.857 2.025 65.507 1.00 77.38 299 THR A N 1
ATOM 2102 C CA . THR A 1 299 ? -42.245 1.652 65.173 1.00 77.38 299 THR A CA 1
ATOM 2103 C C . THR A 1 299 ? -42.536 0.159 65.332 1.00 77.38 299 THR A C 1
ATOM 2105 O O . THR A 1 299 ? -43.704 -0.231 65.349 1.00 77.38 299 THR A O 1
ATOM 2108 N N . ASN A 1 300 ? -41.514 -0.690 65.492 1.00 74.69 300 ASN A N 1
ATOM 2109 C CA . ASN A 1 300 ? -41.715 -2.118 65.717 1.00 74.69 300 ASN A CA 1
ATOM 2110 C C . ASN A 1 300 ? -42.325 -2.378 67.107 1.00 74.69 300 ASN A C 1
ATOM 2112 O O . ASN A 1 300 ? -41.709 -2.107 68.138 1.00 74.69 300 ASN A O 1
ATOM 2116 N N . ALA A 1 301 ? -43.542 -2.922 67.129 1.00 69.19 301 ALA A N 1
ATOM 2117 C CA . ALA A 1 301 ? -44.318 -3.158 68.346 1.00 69.19 301 ALA A CA 1
ATOM 2118 C C . ALA A 1 301 ? -43.724 -4.239 69.275 1.00 69.19 301 ALA A C 1
ATOM 2120 O O . ALA A 1 301 ? -44.088 -4.296 70.448 1.00 69.19 301 ALA A O 1
ATOM 2121 N N . GLN A 1 302 ? -42.816 -5.090 68.781 1.00 58.56 302 GLN A N 1
ATOM 2122 C CA . GLN A 1 302 ? -42.120 -6.099 69.579 1.00 58.56 302 GLN A CA 1
ATOM 2123 C C . GLN A 1 302 ? -40.613 -5.849 69.543 1.00 58.56 302 GLN A C 1
ATOM 2125 O O . GLN A 1 302 ? -39.904 -6.285 68.639 1.00 58.56 302 GLN A O 1
ATOM 2130 N N . ARG A 1 303 ? -40.106 -5.165 70.570 1.00 60.59 303 ARG A N 1
ATOM 2131 C CA . ARG A 1 303 ? -38.667 -5.019 70.808 1.00 60.59 303 ARG A CA 1
ATOM 2132 C C . ARG A 1 303 ? -38.284 -5.906 71.983 1.00 60.59 303 ARG A C 1
ATOM 2134 O O . ARG A 1 303 ? -38.485 -5.537 73.135 1.00 60.59 303 ARG A O 1
ATOM 2141 N N . THR A 1 304 ? -37.752 -7.090 71.702 1.00 57.94 304 THR A N 1
ATOM 2142 C CA . THR A 1 304 ? -37.142 -7.941 72.729 1.00 57.94 304 THR A CA 1
ATOM 2143 C C . THR A 1 304 ? -35.709 -7.490 72.951 1.00 57.94 304 THR A C 1
ATOM 2145 O O . THR A 1 304 ? -34.818 -7.777 72.154 1.00 57.94 304 THR A O 1
ATOM 2148 N N . LEU A 1 305 ? -35.500 -6.748 74.033 1.00 54.59 305 LEU A N 1
ATOM 2149 C CA . LEU A 1 305 ? -34.178 -6.502 74.584 1.00 54.59 305 LEU A CA 1
ATOM 2150 C C . LEU A 1 305 ? -33.682 -7.841 75.154 1.00 54.59 305 LEU A C 1
ATOM 2152 O O . LEU A 1 305 ? -34.244 -8.331 76.129 1.00 54.59 305 LEU A O 1
ATOM 2156 N N . THR A 1 306 ? -32.673 -8.471 74.547 1.00 57.62 306 THR A N 1
ATOM 2157 C CA . THR A 1 306 ? -32.150 -9.775 75.020 1.00 57.62 306 THR A CA 1
ATOM 2158 C C . THR A 1 306 ? -31.335 -9.662 76.321 1.00 57.62 306 THR A C 1
ATOM 2160 O O . THR A 1 306 ? -30.730 -10.629 76.762 1.00 57.62 306 THR A O 1
ATOM 2163 N N . GLN A 1 307 ? -31.326 -8.491 76.955 1.00 52.22 307 GLN A N 1
ATOM 2164 C CA . GLN A 1 307 ? -30.908 -8.294 78.339 1.00 52.22 307 GLN A CA 1
ATOM 2165 C C . GLN A 1 307 ? -31.966 -7.420 78.995 1.00 52.22 307 GLN A C 1
ATOM 2167 O O . GLN A 1 307 ? -32.172 -6.279 78.578 1.00 52.22 307 GLN A O 1
ATOM 2172 N N . SER A 1 308 ? -32.691 -7.955 79.973 1.00 54.00 308 SER A N 1
ATOM 2173 C CA . SER A 1 308 ? -33.644 -7.135 80.715 1.00 54.00 308 SER A CA 1
ATOM 2174 C C . SER A 1 308 ? -32.867 -6.180 81.626 1.00 54.00 308 SER A C 1
ATOM 2176 O O . SER A 1 308 ? -31.854 -6.557 82.208 1.00 54.00 308 SER A O 1
ATOM 2178 N N . ILE A 1 309 ? -33.353 -4.950 81.800 1.00 53.94 309 ILE A N 1
ATOM 2179 C CA . ILE A 1 309 ? -32.798 -3.978 82.764 1.00 53.94 309 ILE A CA 1
ATOM 2180 C C . ILE A 1 309 ? -32.817 -4.540 84.208 1.00 53.94 309 ILE A C 1
ATOM 2182 O O . ILE A 1 309 ? -32.087 -4.054 85.065 1.00 53.94 309 ILE A O 1
ATOM 2186 N N . GLY A 1 310 ? -33.568 -5.621 84.461 1.00 51.72 310 GLY A N 1
ATOM 2187 C CA . GLY A 1 310 ? -33.551 -6.369 85.719 1.00 51.72 310 GLY A CA 1
ATOM 2188 C C . GLY A 1 310 ? -32.290 -7.206 85.973 1.00 51.72 310 GLY A C 1
ATOM 2189 O O . GLY A 1 310 ? -32.046 -7.552 87.119 1.00 51.72 310 GLY A O 1
ATOM 2190 N N . GLU A 1 311 ? -31.456 -7.494 84.966 1.00 48.25 311 GLU A N 1
ATOM 2191 C CA . GLU A 1 311 ? -30.186 -8.230 85.150 1.00 48.25 311 GLU A CA 1
ATOM 2192 C C . GLU A 1 311 ? -28.977 -7.296 85.379 1.00 48.25 311 GLU A C 1
ATOM 2194 O O . GLU A 1 311 ? -27.876 -7.756 85.669 1.00 48.25 311 GLU A O 1
ATOM 2199 N N . LEU A 1 312 ? -29.170 -5.972 85.290 1.00 50.91 312 LEU A N 1
ATOM 2200 C CA . LEU A 1 312 ? -28.144 -4.946 85.541 1.00 50.91 312 LEU A CA 1
ATOM 2201 C C . LEU A 1 312 ? -28.237 -4.308 86.942 1.00 50.91 312 LEU A C 1
ATOM 2203 O O . LEU A 1 312 ? -27.460 -3.407 87.253 1.00 50.91 312 LEU A O 1
ATOM 2207 N N . ILE A 1 313 ? -29.131 -4.805 87.805 1.00 47.12 313 ILE A N 1
ATOM 2208 C CA . ILE A 1 313 ? -29.229 -4.426 89.225 1.00 47.12 313 ILE A CA 1
ATOM 2209 C C . ILE A 1 313 ? -28.954 -5.665 90.093 1.00 47.12 313 ILE A C 1
ATOM 2211 O O . ILE A 1 313 ? -29.793 -6.115 90.861 1.00 47.12 313 ILE A O 1
ATOM 2215 N N . GLU A 1 314 ? -27.762 -6.248 89.958 1.00 45.69 314 GLU A N 1
ATOM 2216 C CA . GLU A 1 314 ? -27.243 -7.242 90.919 1.00 45.69 314 GLU A CA 1
ATOM 2217 C C . GLU A 1 314 ? -25.920 -6.806 91.569 1.00 45.69 314 GLU A C 1
ATOM 2219 O O . GLU A 1 314 ? -25.164 -7.599 92.125 1.00 45.69 314 GLU A O 1
ATOM 2224 N N . LEU A 1 315 ? -25.649 -5.500 91.567 1.00 43.28 315 LEU A N 1
ATOM 2225 C CA . LEU A 1 315 ? -24.624 -4.927 92.429 1.00 43.28 315 LEU A CA 1
ATOM 2226 C C . LEU A 1 315 ? -25.127 -3.616 93.034 1.00 43.28 315 LEU A C 1
ATOM 2228 O O . LEU A 1 315 ? -24.604 -2.539 92.747 1.00 43.28 315 LEU A O 1
ATOM 2232 N N . ALA A 1 316 ? -26.138 -3.712 93.905 1.00 45.16 316 ALA A N 1
ATOM 2233 C CA . ALA A 1 316 ? -26.302 -2.713 94.957 1.00 45.16 316 ALA A CA 1
ATOM 2234 C C . ALA A 1 316 ? -24.928 -2.522 95.617 1.00 45.16 316 ALA A C 1
ATOM 2236 O O . ALA A 1 316 ? -24.234 -3.505 95.885 1.00 45.16 316 ALA A O 1
ATOM 2237 N N . GLN A 1 317 ? -24.489 -1.274 95.772 1.00 55.78 317 GLN A N 1
ATOM 2238 C CA . GLN A 1 317 ? -23.110 -0.898 96.094 1.00 55.78 317 GLN A CA 1
ATOM 2239 C C . GLN A 1 317 ? -22.572 -1.618 97.350 1.00 55.78 317 GLN A C 1
ATOM 2241 O O . GLN A 1 317 ? -22.597 -1.077 98.451 1.00 55.78 317 GLN A O 1
ATOM 2246 N N . SER A 1 318 ? -22.010 -2.824 97.212 1.00 55.69 318 SER A N 1
ATOM 2247 C CA . SER A 1 318 ? -21.277 -3.501 98.287 1.00 55.69 318 SER A CA 1
ATOM 2248 C C . SER A 1 318 ? -19.854 -2.963 98.372 1.00 55.69 318 SER A C 1
ATOM 2250 O O . SER A 1 318 ? -18.862 -3.652 98.131 1.00 55.69 318 SER A O 1
ATOM 2252 N N . GLY A 1 319 ? -19.763 -1.683 98.731 1.00 64.62 319 GLY A N 1
ATOM 2253 C CA . GLY A 1 319 ? -18.540 -1.091 99.251 1.00 64.62 319 GLY A CA 1
ATOM 2254 C C . GLY A 1 319 ? -18.179 -1.693 100.613 1.00 64.62 319 GLY A C 1
ATOM 2255 O O . GLY A 1 319 ? -19.024 -2.235 101.331 1.00 64.62 319 GLY A O 1
ATOM 2256 N N . ARG A 1 320 ? -16.896 -1.606 100.978 1.00 76.75 320 ARG A N 1
ATOM 2257 C CA . ARG A 1 320 ? -16.424 -1.982 102.316 1.00 76.75 320 ARG A CA 1
ATOM 2258 C C . ARG A 1 320 ? -17.007 -1.027 103.355 1.00 76.75 320 ARG A C 1
ATOM 2260 O O . ARG A 1 320 ? -16.779 0.176 103.264 1.00 76.75 320 ARG A O 1
ATOM 2267 N N . VAL A 1 321 ? -17.678 -1.574 104.362 1.00 86.88 321 VAL A N 1
ATOM 2268 C CA . VAL A 1 321 ? -18.200 -0.814 105.501 1.00 86.88 321 VAL A CA 1
ATOM 2269 C C . VAL A 1 321 ? -17.104 -0.624 106.548 1.00 86.88 321 VAL A C 1
ATOM 2271 O O . VAL A 1 321 ? -16.401 -1.572 106.894 1.00 86.88 321 VAL A O 1
ATOM 2274 N N . LEU A 1 322 ? -16.965 0.597 107.061 1.00 88.69 322 LEU A N 1
ATOM 2275 C CA . LEU A 1 322 ? -16.087 0.930 108.180 1.00 88.69 322 LEU A CA 1
ATOM 2276 C C . LEU A 1 322 ? -16.915 1.593 109.280 1.00 88.69 322 LEU A C 1
ATOM 2278 O O . LEU A 1 322 ? -17.509 2.643 109.046 1.00 88.69 322 LEU A O 1
ATOM 2282 N N . ILE A 1 323 ? -16.909 0.995 110.467 1.00 88.81 323 ILE A N 1
ATOM 2283 C CA . ILE A 1 323 ? -17.451 1.587 111.690 1.00 88.81 323 ILE A CA 1
ATOM 2284 C C . ILE A 1 323 ? -16.267 2.027 112.547 1.00 88.81 323 ILE A C 1
ATOM 2286 O O . ILE A 1 323 ? -15.342 1.246 112.783 1.00 88.81 323 ILE A O 1
ATOM 2290 N N . VAL A 1 324 ? -16.280 3.275 113.004 1.00 87.38 324 VAL A N 1
ATOM 2291 C CA . VAL A 1 324 ? -15.309 3.781 113.979 1.00 87.38 324 VAL A CA 1
ATOM 2292 C C . VAL A 1 324 ? -16.019 3.883 115.322 1.00 87.38 324 VAL A C 1
ATOM 2294 O O . VAL A 1 324 ? -17.085 4.487 115.397 1.00 87.38 324 VAL A O 1
ATOM 2297 N N . THR A 1 325 ? -15.466 3.261 116.362 1.00 88.25 325 THR A N 1
ATOM 2298 C CA . THR A 1 325 ? -16.069 3.286 117.703 1.00 88.25 325 THR A CA 1
ATOM 2299 C C . THR A 1 325 ? -16.037 4.695 118.296 1.00 88.25 325 THR A C 1
ATOM 2301 O O . THR A 1 325 ? -15.137 5.473 117.969 1.00 88.25 325 THR A O 1
ATOM 2304 N N . HIS A 1 326 ? -16.983 4.998 119.194 1.00 84.38 326 HIS A N 1
ATOM 2305 C CA . HIS A 1 326 ? -17.163 6.318 119.824 1.00 84.38 326 HIS A CA 1
ATOM 2306 C C . HIS A 1 326 ? -17.590 7.440 118.859 1.00 84.38 326 HIS A C 1
ATOM 2308 O O . HIS A 1 326 ? -17.271 8.602 119.078 1.00 84.38 326 HIS A O 1
ATOM 2314 N N . TYR A 1 327 ? -18.295 7.100 117.778 1.00 87.06 327 TYR A N 1
ATOM 2315 C CA . TYR A 1 327 ? -18.929 8.074 116.887 1.00 87.06 327 TYR A CA 1
ATOM 2316 C C . TYR A 1 327 ? -20.269 7.543 116.389 1.00 87.06 327 TYR A C 1
ATOM 2318 O O . TYR A 1 327 ? -20.417 6.336 116.180 1.00 87.06 327 TYR A O 1
ATOM 2326 N N . SER A 1 328 ? -21.228 8.430 116.128 1.00 89.38 328 SER A N 1
ATOM 2327 C CA . SER A 1 328 ? -22.411 8.051 115.359 1.00 89.38 328 SER A CA 1
ATOM 2328 C C . SER A 1 328 ? -22.004 7.612 113.948 1.00 89.38 328 SER A C 1
ATOM 2330 O O . SER A 1 328 ? -21.105 8.173 113.313 1.00 89.38 328 SER A O 1
ATOM 2332 N N . TRP A 1 329 ? -22.637 6.549 113.465 1.00 92.12 329 TRP A N 1
ATOM 2333 C CA . TRP A 1 329 ? -22.325 5.919 112.188 1.00 92.12 329 TRP A CA 1
ATOM 2334 C C . TRP A 1 329 ? -23.585 5.807 111.338 1.00 92.12 329 TRP A C 1
ATOM 2336 O O . TRP A 1 329 ? -24.655 5.485 111.849 1.00 92.12 329 TRP A O 1
ATOM 2346 N N . SER A 1 330 ? -23.457 6.050 110.032 1.00 89.88 330 SER A N 1
ATOM 2347 C CA . SER A 1 330 ? -24.537 5.829 109.071 1.00 89.88 330 SER A CA 1
ATOM 2348 C C . SER A 1 330 ? -24.015 5.258 107.755 1.00 89.88 330 SER A C 1
ATOM 2350 O O . SER A 1 330 ? -22.887 5.536 107.340 1.00 89.88 330 SER A O 1
ATOM 2352 N N . LEU A 1 331 ? -24.847 4.445 107.110 1.00 89.31 331 LEU A N 1
ATOM 2353 C CA . LEU A 1 331 ? -24.609 3.844 105.806 1.00 89.31 331 LEU A CA 1
ATOM 2354 C C . LEU A 1 331 ? -25.896 3.889 104.991 1.00 89.31 331 LEU A C 1
ATOM 2356 O O . LEU A 1 331 ? -26.892 3.295 105.396 1.00 89.31 331 LEU A O 1
ATOM 2360 N N . SER A 1 332 ? -25.842 4.522 103.823 1.00 89.88 332 SER A N 1
ATOM 2361 C CA . SER A 1 332 ? -26.925 4.478 102.842 1.00 89.88 332 SER A CA 1
ATOM 2362 C C . SER A 1 332 ? -26.603 3.444 101.766 1.00 89.88 332 SER A C 1
ATOM 2364 O O . SER A 1 332 ? -25.531 3.479 101.158 1.00 89.88 332 SER A O 1
ATOM 2366 N N . LEU A 1 333 ? -27.528 2.516 101.548 1.00 87.06 333 LEU A N 1
ATOM 2367 C CA . LEU A 1 333 ? -27.498 1.522 100.484 1.00 87.06 333 LEU A CA 1
ATOM 2368 C C . LEU A 1 333 ? -28.644 1.832 99.528 1.00 87.06 333 LEU A C 1
ATOM 2370 O O . LEU A 1 333 ? -29.783 1.962 99.966 1.00 87.06 333 LEU A O 1
ATOM 2374 N N . THR A 1 334 ? -28.339 1.957 98.241 1.00 88.06 334 THR A N 1
ATOM 2375 C CA . THR A 1 334 ? -29.327 2.284 97.208 1.00 88.06 334 THR A CA 1
ATOM 2376 C C . THR A 1 334 ? -29.451 1.172 96.179 1.00 88.06 334 THR A C 1
ATOM 2378 O O . THR A 1 334 ? -28.516 0.384 95.980 1.00 88.06 334 THR A O 1
ATOM 2381 N N . GLY A 1 335 ? -30.608 1.107 95.520 1.00 81.00 335 GLY A N 1
ATOM 2382 C CA . GLY A 1 335 ? -30.865 0.131 94.461 1.00 81.00 335 GLY A CA 1
ATOM 2383 C C . GLY A 1 335 ? -30.961 -1.318 94.950 1.00 81.00 335 GLY A C 1
ATOM 2384 O O . GLY A 1 335 ? -30.524 -2.224 94.242 1.00 81.00 335 GLY A O 1
ATOM 2385 N N . LEU A 1 336 ? -31.507 -1.558 96.151 1.00 82.44 336 LEU A N 1
ATOM 2386 C CA . LEU A 1 336 ? -31.711 -2.905 96.715 1.00 82.44 336 LEU A CA 1
ATOM 2387 C C . LEU A 1 336 ? -32.905 -3.664 96.096 1.00 82.44 336 LEU A C 1
ATOM 2389 O O . LEU A 1 336 ? -33.175 -4.804 96.481 1.00 82.44 336 LEU A O 1
ATOM 2393 N N . GLY A 1 337 ? -33.605 -3.048 95.139 1.00 83.44 337 GLY A N 1
ATOM 2394 C CA . GLY A 1 337 ? -34.839 -3.559 94.538 1.00 83.44 337 GLY A CA 1
ATOM 2395 C C . GLY A 1 337 ? -36.090 -3.140 95.315 1.00 83.44 337 GLY A C 1
ATOM 2396 O O . GLY A 1 337 ? -35.994 -2.480 96.341 1.00 83.44 337 GLY A O 1
ATOM 2397 N N . ASP A 1 338 ? -37.271 -3.515 94.823 1.00 86.38 338 ASP A N 1
ATOM 2398 C CA . ASP A 1 338 ? -38.547 -3.141 95.449 1.00 86.38 338 ASP A CA 1
ATOM 2399 C C . ASP A 1 338 ? -38.685 -3.757 96.860 1.00 86.38 338 ASP A C 1
ATOM 2401 O O . ASP A 1 338 ? -38.567 -4.975 97.046 1.00 86.38 338 ASP A O 1
ATOM 2405 N N . LEU A 1 339 ? -38.903 -2.889 97.851 1.00 88.75 339 LEU A N 1
ATOM 2406 C CA . LEU A 1 339 ? -39.079 -3.192 99.274 1.00 88.75 339 LEU A CA 1
ATOM 2407 C C . LEU A 1 339 ? -40.501 -2.885 99.763 1.00 88.75 339 LEU A C 1
ATOM 2409 O O . LEU A 1 339 ? -40.746 -2.908 100.969 1.00 88.75 339 LEU A O 1
ATOM 2413 N N . THR A 1 340 ? -41.447 -2.583 98.868 1.00 88.38 340 THR A N 1
ATOM 2414 C CA . THR A 1 340 ? -42.833 -2.252 99.250 1.00 88.38 340 THR A CA 1
ATOM 2415 C C . THR A 1 340 ? -43.562 -3.390 99.974 1.00 88.38 340 THR A C 1
ATOM 2417 O O . THR A 1 340 ? -44.508 -3.124 100.714 1.00 88.38 340 THR A O 1
ATOM 2420 N N . ASP A 1 341 ? -43.108 -4.638 99.821 1.00 88.31 341 ASP A N 1
ATOM 2421 C CA . ASP A 1 341 ? -43.635 -5.839 100.483 1.00 88.31 341 ASP A CA 1
ATOM 2422 C C . ASP A 1 341 ? -42.773 -6.350 101.662 1.00 88.31 341 ASP A C 1
ATOM 2424 O O . ASP A 1 341 ? -42.969 -7.474 102.146 1.00 88.31 341 ASP A O 1
ATOM 2428 N N . ALA A 1 342 ? -41.812 -5.544 102.128 1.00 88.50 342 ALA A N 1
ATOM 2429 C CA . ALA A 1 342 ? -40.940 -5.881 103.249 1.00 88.50 342 ALA A CA 1
ATOM 2430 C C . ALA A 1 342 ? -41.677 -5.774 104.598 1.00 88.50 342 ALA A C 1
ATOM 2432 O O . ALA A 1 342 ? -42.121 -4.697 104.991 1.00 88.50 342 ALA A O 1
ATOM 2433 N N . ASP A 1 343 ? -41.737 -6.880 105.344 1.00 92.81 343 ASP A N 1
ATOM 2434 C CA . ASP A 1 343 ? -42.235 -6.904 106.726 1.00 92.81 343 ASP A CA 1
ATOM 2435 C C . ASP A 1 343 ? -41.156 -6.427 107.718 1.00 92.81 343 ASP A C 1
ATOM 2437 O O . ASP A 1 343 ? -41.476 -5.848 108.754 1.00 92.81 343 ASP A O 1
ATOM 2441 N N . ASP A 1 344 ? -39.876 -6.708 107.436 1.00 93.69 344 ASP A N 1
ATOM 2442 C CA . ASP A 1 344 ? -38.733 -6.276 108.250 1.00 93.69 344 ASP A CA 1
ATOM 2443 C C . ASP A 1 344 ? -37.418 -6.336 107.451 1.00 93.69 344 ASP A C 1
ATOM 2445 O O . ASP A 1 344 ? -37.229 -7.204 106.593 1.00 93.69 344 ASP A O 1
ATOM 2449 N N . LEU A 1 345 ? -36.471 -5.457 107.780 1.00 94.12 345 LEU A N 1
ATOM 2450 C CA . LEU A 1 345 ? -35.090 -5.522 107.291 1.00 94.12 345 LEU A CA 1
ATOM 2451 C C . LEU A 1 345 ? -34.157 -5.868 108.442 1.00 94.12 345 LEU A C 1
ATOM 2453 O O . LEU A 1 345 ? -34.312 -5.353 109.545 1.00 94.12 345 LEU A O 1
ATOM 2457 N N . ILE A 1 346 ? -33.176 -6.727 108.182 1.00 94.88 346 ILE A N 1
ATOM 2458 C CA . ILE A 1 346 ? -32.235 -7.226 109.180 1.00 94.88 346 ILE A CA 1
ATOM 2459 C C . ILE A 1 346 ? -30.822 -6.971 108.676 1.00 94.88 346 ILE A C 1
ATOM 2461 O O . ILE A 1 346 ? -30.364 -7.630 107.743 1.00 94.88 346 ILE A O 1
ATOM 2465 N N . PHE A 1 347 ? -30.126 -6.042 109.322 1.00 94.38 347 PHE A N 1
ATOM 2466 C CA . PHE A 1 347 ? -28.699 -5.827 109.132 1.00 94.38 347 PHE A CA 1
ATOM 2467 C C . PHE A 1 347 ? -27.931 -6.618 110.186 1.00 94.38 347 PHE A C 1
ATOM 2469 O O . PHE A 1 347 ? -28.169 -6.429 111.381 1.00 94.38 347 PHE A O 1
ATOM 2476 N N . SER A 1 348 ? -27.005 -7.482 109.771 1.00 93.69 348 SER A N 1
ATOM 2477 C CA . SER A 1 348 ? -26.122 -8.194 110.700 1.00 93.69 348 SER A CA 1
ATOM 2478 C C . SER A 1 348 ? -24.661 -8.015 110.306 1.00 93.69 348 SER A C 1
ATOM 2480 O O . SER A 1 348 ? -24.285 -8.190 109.153 1.00 93.69 348 SER A O 1
ATOM 2482 N N . LEU A 1 349 ? -23.815 -7.708 111.287 1.00 93.75 349 LEU A N 1
ATOM 2483 C CA . LEU A 1 349 ? -22.364 -7.642 111.149 1.00 93.75 349 LEU A CA 1
ATOM 2484 C C . LEU A 1 349 ? -21.738 -8.704 112.045 1.00 93.75 349 LEU A C 1
ATOM 2486 O O . LEU A 1 349 ? -22.000 -8.757 113.250 1.00 93.75 349 LEU A O 1
ATOM 2490 N N . LYS A 1 350 ? -20.888 -9.548 111.459 1.00 93.9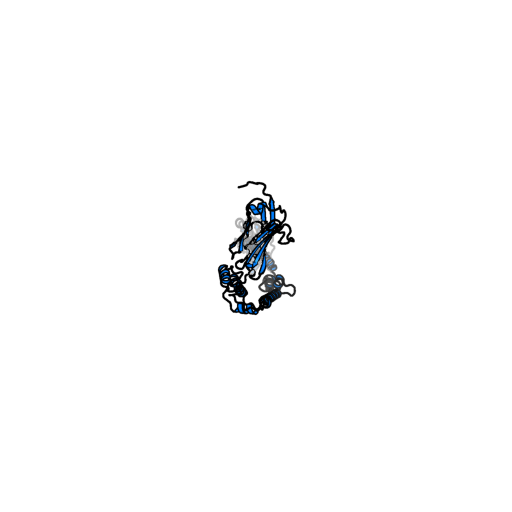4 350 LYS A N 1
ATOM 2491 C CA . LYS A 1 350 ? -20.206 -10.647 112.151 1.00 93.94 350 LYS A CA 1
ATOM 2492 C C . LYS A 1 350 ? -18.713 -10.638 111.850 1.00 93.94 350 LYS A C 1
ATOM 2494 O O . LYS A 1 350 ? -18.291 -10.242 110.761 1.00 93.94 350 LYS A O 1
ATOM 2499 N N . SER A 1 351 ? -17.910 -11.103 112.806 1.00 90.31 351 SER A N 1
ATOM 2500 C CA . SER A 1 351 ? -16.472 -11.310 112.592 1.00 90.31 351 SER A CA 1
ATOM 2501 C C . SER A 1 351 ? -16.191 -12.584 111.789 1.00 90.31 351 SER A C 1
ATOM 2503 O O . SER A 1 351 ? -15.235 -12.616 111.022 1.00 90.31 351 SER A O 1
ATOM 2505 N N . ASP A 1 352 ? -17.056 -13.598 111.894 1.00 87.62 352 ASP A N 1
ATOM 2506 C CA . ASP A 1 352 ? -17.056 -14.787 111.033 1.00 87.62 352 ASP A CA 1
ATOM 2507 C C . ASP A 1 352 ? -18.493 -15.060 110.542 1.00 87.62 352 ASP A C 1
ATOM 2509 O O . ASP A 1 352 ? -19.412 -15.134 111.364 1.00 87.62 352 ASP A O 1
ATOM 2513 N N . PRO A 1 353 ? -18.731 -15.234 109.227 1.00 84.12 353 PRO A N 1
ATOM 2514 C CA . PRO A 1 353 ? -20.066 -15.504 108.687 1.00 84.12 353 PRO A CA 1
ATOM 2515 C C . PRO A 1 353 ? -20.720 -16.789 109.226 1.00 84.12 353 PRO A C 1
ATOM 2517 O O . PRO A 1 353 ? -21.934 -16.941 109.118 1.00 84.12 353 PRO A O 1
ATOM 2520 N N . ARG A 1 354 ? -19.953 -17.716 109.816 1.00 85.69 354 ARG A N 1
ATOM 2521 C CA . ARG A 1 354 ? -20.476 -18.951 110.427 1.00 85.69 354 ARG A CA 1
ATOM 2522 C C . ARG A 1 354 ? -21.050 -18.751 111.829 1.00 85.69 354 ARG A C 1
ATOM 2524 O O . ARG A 1 354 ? -21.663 -19.674 112.363 1.00 85.69 354 ARG A O 1
ATOM 2531 N N . GLN A 1 355 ? -20.837 -17.590 112.447 1.00 88.94 355 GLN A N 1
ATOM 2532 C CA . GLN A 1 355 ? -21.412 -17.282 113.754 1.00 88.94 355 GLN A CA 1
ATOM 2533 C C . GLN A 1 355 ? -22.942 -17.224 113.668 1.00 88.94 355 GLN A C 1
ATOM 2535 O O . GLN A 1 355 ? -23.517 -16.737 112.689 1.00 88.94 355 GLN A O 1
ATOM 2540 N N . SER A 1 356 ? -23.614 -17.708 114.714 1.00 89.44 356 SER A N 1
ATOM 2541 C CA . SER A 1 356 ? -25.065 -17.565 114.829 1.00 89.44 356 SER A CA 1
ATOM 2542 C C . SER A 1 356 ? -25.449 -16.091 114.977 1.00 89.44 356 SER A C 1
ATOM 2544 O O . SER A 1 356 ? -24.645 -15.264 115.405 1.00 89.44 356 SER A O 1
ATOM 2546 N N . ASP A 1 357 ? -26.693 -15.749 114.650 1.00 85.44 357 ASP A N 1
ATOM 2547 C CA . ASP A 1 357 ? -27.194 -14.370 114.772 1.00 85.44 357 ASP A CA 1
ATOM 2548 C C . ASP A 1 357 ? -27.135 -13.859 116.223 1.00 85.44 357 ASP A C 1
ATOM 2550 O O . ASP A 1 357 ? -26.915 -12.678 116.465 1.00 85.44 357 ASP A O 1
ATOM 2554 N N . ALA A 1 358 ? -27.227 -14.763 117.204 1.00 88.88 358 ALA A N 1
ATOM 2555 C CA . ALA A 1 358 ? -27.071 -14.424 118.616 1.00 88.88 358 ALA A CA 1
ATOM 2556 C C . ALA A 1 358 ? -25.649 -13.961 118.980 1.00 88.88 358 ALA A C 1
ATOM 2558 O O . ALA A 1 358 ? -25.498 -13.265 119.977 1.00 88.88 358 ALA A O 1
ATOM 2559 N N . ALA A 1 359 ? -24.636 -14.327 118.187 1.00 90.19 359 ALA A N 1
ATOM 2560 C CA . ALA A 1 359 ? -23.241 -13.925 118.358 1.00 90.19 359 ALA A CA 1
ATOM 2561 C C . ALA A 1 359 ? -22.836 -12.752 117.439 1.00 90.19 359 ALA A C 1
ATOM 2563 O O . ALA A 1 359 ? -21.648 -12.464 117.309 1.00 90.19 359 ALA A O 1
ATOM 2564 N N . ALA A 1 360 ? -23.797 -12.088 116.781 1.00 92.06 360 ALA A N 1
ATOM 2565 C CA . ALA A 1 360 ? -23.511 -10.954 115.909 1.00 92.06 360 ALA A CA 1
ATOM 2566 C C . ALA A 1 360 ? -22.874 -9.786 116.679 1.00 92.06 360 ALA A C 1
ATOM 2568 O O . ALA A 1 360 ? -23.284 -9.459 117.796 1.00 92.06 360 ALA A O 1
ATOM 2569 N N . ALA A 1 361 ? -21.880 -9.149 116.058 1.00 92.31 361 ALA A N 1
ATOM 2570 C CA . ALA A 1 361 ? -21.223 -7.970 116.608 1.00 92.31 361 ALA A CA 1
ATOM 2571 C C . ALA A 1 361 ? -22.155 -6.756 116.579 1.00 92.31 361 ALA A C 1
ATOM 2573 O O . ALA A 1 361 ? -22.216 -6.010 117.547 1.00 92.31 361 ALA A O 1
ATOM 2574 N N . VAL A 1 362 ? -22.934 -6.618 115.505 1.00 94.19 362 VAL A N 1
ATOM 2575 C CA . VAL A 1 362 ? -24.078 -5.707 115.423 1.00 94.19 362 VAL A CA 1
ATOM 2576 C C . VAL A 1 362 ? -25.225 -6.467 114.783 1.00 94.19 362 VAL A C 1
ATOM 2578 O O . VAL A 1 362 ? -25.030 -7.125 113.762 1.00 94.19 362 VAL A O 1
ATOM 2581 N N . GLN A 1 363 ? -26.424 -6.351 115.342 1.00 95.69 363 GLN A N 1
ATOM 2582 C CA . GLN A 1 363 ? -27.640 -6.698 114.617 1.00 95.69 363 GLN A CA 1
ATOM 2583 C C . GLN A 1 363 ? -28.690 -5.614 114.819 1.00 95.69 363 GLN A C 1
ATOM 2585 O O . GLN A 1 363 ? -29.096 -5.371 115.954 1.00 95.69 363 GLN A O 1
ATOM 2590 N N . VAL A 1 364 ? -29.145 -5.006 113.726 1.00 96.31 364 VAL A N 1
ATOM 2591 C CA . VAL A 1 364 ? -30.221 -4.006 113.711 1.00 96.31 364 VAL A CA 1
ATOM 2592 C C . VAL A 1 364 ? -31.380 -4.563 112.899 1.00 96.31 364 VAL A C 1
ATOM 2594 O O . VAL A 1 364 ? -31.173 -5.177 111.851 1.00 96.31 364 VAL A O 1
ATOM 2597 N N . ARG A 1 365 ? -32.603 -4.369 113.386 1.00 95.88 365 ARG A N 1
ATOM 2598 C CA . ARG A 1 365 ? -33.834 -4.708 112.672 1.00 95.88 365 ARG A CA 1
ATOM 2599 C C . ARG A 1 365 ? -34.662 -3.449 112.461 1.00 95.88 365 ARG A C 1
ATOM 2601 O O . ARG A 1 365 ? -34.740 -2.625 113.365 1.00 95.88 365 ARG A O 1
ATOM 2608 N N . GLN A 1 366 ? -35.295 -3.303 111.306 1.00 95.12 366 GLN A N 1
ATOM 2609 C CA . GLN A 1 366 ? -36.088 -2.112 110.982 1.00 95.12 366 GLN A CA 1
ATOM 2610 C C . GLN A 1 366 ? -37.261 -1.921 111.950 1.00 95.12 366 GLN A C 1
ATOM 2612 O O . GLN A 1 366 ? -37.514 -0.809 112.403 1.00 95.12 366 GLN A O 1
ATOM 2617 N N . THR A 1 367 ? -37.908 -3.014 112.349 1.00 92.44 367 THR A N 1
ATOM 2618 C CA . THR A 1 367 ? -39.053 -2.985 113.274 1.00 92.44 367 THR A CA 1
ATOM 2619 C C . THR A 1 367 ? -38.678 -2.926 114.759 1.00 92.44 367 THR A C 1
ATOM 2621 O O . THR A 1 367 ? -39.494 -2.495 115.573 1.00 92.44 367 THR A O 1
ATOM 2624 N N . LEU A 1 368 ? -37.473 -3.376 115.138 1.00 92.38 368 LEU A N 1
ATOM 2625 C CA . LEU A 1 368 ? -37.064 -3.528 116.546 1.00 92.38 368 LEU A CA 1
ATOM 2626 C C . LEU A 1 368 ? -35.867 -2.660 116.957 1.00 92.38 368 LEU A C 1
ATOM 2628 O O . LEU A 1 368 ? -35.519 -2.667 118.133 1.00 92.38 368 LEU A O 1
ATOM 2632 N N . GLY A 1 369 ? -35.237 -1.940 116.029 1.00 94.06 369 GLY A N 1
ATOM 2633 C CA . GLY A 1 369 ? -34.004 -1.192 116.269 1.00 94.06 369 GLY A CA 1
ATOM 2634 C C . GLY A 1 369 ? -32.789 -2.099 116.503 1.00 94.06 369 GLY A C 1
ATOM 2635 O O . GLY A 1 369 ? -32.697 -3.201 115.954 1.00 94.06 369 GLY A O 1
ATOM 2636 N N . LEU A 1 370 ? -31.830 -1.649 117.312 1.00 94.75 370 LEU A N 1
ATOM 2637 C CA . LEU A 1 370 ? -30.648 -2.424 117.691 1.00 94.75 370 LEU A CA 1
ATOM 2638 C C . LEU A 1 370 ? -31.037 -3.613 118.586 1.00 94.75 370 LEU A C 1
ATOM 2640 O O . LEU A 1 370 ? -31.574 -3.449 119.677 1.00 94.75 370 LEU A O 1
ATOM 2644 N N . VAL A 1 371 ? -30.731 -4.832 118.141 1.00 95.44 371 VAL A N 1
ATOM 2645 C CA . VAL A 1 371 ? -31.081 -6.083 118.839 1.00 95.44 371 VAL A CA 1
ATOM 2646 C C . VAL A 1 371 ? -29.869 -6.714 119.515 1.00 95.44 371 VAL A C 1
ATOM 2648 O O . VAL A 1 371 ? -29.988 -7.264 120.615 1.00 95.44 371 VAL A O 1
ATOM 2651 N N . ARG A 1 372 ? -28.697 -6.666 118.870 1.00 94.00 372 ARG A N 1
ATOM 2652 C CA . ARG A 1 372 ? -27.463 -7.279 119.382 1.00 94.00 372 ARG A CA 1
ATOM 2653 C C . ARG A 1 372 ? -26.272 -6.352 119.265 1.00 94.00 372 ARG A C 1
ATOM 2655 O O . ARG A 1 372 ? -26.111 -5.688 118.242 1.00 94.00 372 ARG A O 1
ATOM 2662 N N . ILE A 1 373 ? -25.419 -6.410 120.283 1.00 93.25 373 ILE A N 1
ATOM 2663 C CA . ILE A 1 373 ? -24.100 -5.791 120.284 1.00 93.25 373 ILE A CA 1
ATOM 2664 C C . ILE A 1 373 ? -23.070 -6.721 120.942 1.00 93.25 373 ILE A C 1
ATOM 2666 O O . ILE A 1 373 ? -23.321 -7.245 122.026 1.00 93.25 373 ILE A O 1
ATOM 2670 N N . ASN A 1 374 ? -21.954 -6.998 120.256 1.00 91.69 374 ASN A N 1
ATOM 2671 C CA . ASN A 1 374 ? -20.907 -7.962 120.650 1.00 91.69 374 ASN A CA 1
ATOM 2672 C C . ASN A 1 374 ? -21.444 -9.308 121.190 1.00 91.69 374 ASN A C 1
ATOM 2674 O O . ASN A 1 374 ? -20.971 -9.838 122.195 1.00 91.69 374 ASN A O 1
ATOM 2678 N N . GLY A 1 375 ? -22.475 -9.866 120.549 1.00 88.88 375 GLY A N 1
ATOM 2679 C CA . GLY A 1 375 ? -23.103 -11.129 120.955 1.00 88.88 375 GLY A CA 1
ATOM 2680 C C . GLY A 1 375 ? -24.011 -11.057 122.195 1.00 88.88 375 GLY A C 1
ATOM 2681 O O . GLY A 1 375 ? -24.646 -12.051 122.555 1.00 88.88 375 GLY A O 1
ATOM 2682 N N . ALA A 1 376 ? -24.147 -9.894 122.834 1.00 91.44 376 ALA A N 1
ATOM 2683 C CA . ALA A 1 376 ? -25.118 -9.639 123.896 1.00 91.44 376 ALA A CA 1
ATOM 2684 C C . ALA A 1 376 ? -26.397 -8.988 123.338 1.00 91.44 376 ALA A C 1
ATOM 2686 O O . ALA A 1 376 ? -26.402 -8.436 122.238 1.00 91.44 376 ALA A O 1
ATOM 2687 N N . ALA A 1 377 ? -27.507 -9.076 124.078 1.00 91.56 377 ALA A N 1
ATOM 2688 C CA . ALA A 1 377 ? -28.707 -8.298 123.761 1.00 91.56 377 ALA A CA 1
ATOM 2689 C C . ALA A 1 377 ? -28.428 -6.805 123.991 1.00 91.56 377 ALA A C 1
ATOM 2691 O O . ALA A 1 377 ? -27.827 -6.448 125.004 1.00 91.56 377 ALA A O 1
ATOM 2692 N N . ALA A 1 378 ? -28.849 -5.951 123.057 1.00 90.75 378 ALA A N 1
ATOM 2693 C CA . ALA A 1 378 ? -28.660 -4.509 123.175 1.00 90.75 378 ALA A CA 1
ATOM 2694 C C . ALA A 1 378 ? -29.460 -3.939 124.358 1.00 90.75 378 ALA A C 1
ATOM 2696 O O . ALA A 1 378 ? -30.609 -4.325 124.582 1.00 90.75 378 ALA A O 1
ATOM 2697 N N . ALA A 1 379 ? -28.849 -3.024 125.116 1.00 91.62 379 ALA A N 1
ATOM 2698 C CA . ALA A 1 379 ? -29.498 -2.384 126.261 1.00 91.62 379 ALA A CA 1
ATOM 2699 C C . ALA A 1 379 ? -30.605 -1.411 125.822 1.00 91.62 379 ALA A C 1
ATOM 2701 O O . ALA A 1 379 ? -31.669 -1.366 126.440 1.00 91.62 379 ALA A O 1
ATOM 2702 N N . THR A 1 380 ? -30.364 -0.684 124.728 1.00 91.69 380 THR A N 1
ATOM 2703 C CA . THR A 1 380 ? -31.278 0.316 124.175 1.00 91.69 380 THR A CA 1
ATOM 2704 C C . THR A 1 380 ? -31.512 0.023 122.699 1.00 91.69 380 THR A C 1
ATOM 2706 O O . THR A 1 380 ? -30.615 0.159 121.873 1.00 91.69 380 THR A O 1
ATOM 2709 N N . ALA A 1 381 ? -32.740 -0.364 122.354 1.00 91.56 381 ALA A N 1
ATOM 2710 C CA . ALA A 1 381 ? -33.128 -0.621 120.967 1.00 91.56 381 ALA A CA 1
ATOM 2711 C C . ALA A 1 381 ? -33.020 0.627 120.071 1.00 91.56 381 ALA A C 1
ATOM 2713 O O . ALA A 1 381 ? -32.743 0.510 118.883 1.00 91.56 381 ALA A O 1
ATOM 2714 N N . GLY A 1 382 ? -33.209 1.822 120.640 1.00 91.75 382 GLY A N 1
ATOM 2715 C CA . GLY A 1 382 ? -33.138 3.093 119.914 1.00 91.75 382 GLY A CA 1
ATOM 2716 C C . GLY A 1 382 ? -31.742 3.487 119.421 1.00 91.75 382 GLY A C 1
ATOM 2717 O O . GLY A 1 382 ? -31.651 4.373 118.579 1.00 91.75 382 GLY A O 1
ATOM 2718 N N . ASP A 1 383 ? -30.678 2.820 119.878 1.00 92.31 383 ASP A N 1
ATOM 2719 C CA . ASP A 1 383 ? -29.295 3.167 119.513 1.00 92.31 383 ASP A CA 1
ATOM 2720 C C . ASP A 1 383 ? -28.894 2.641 118.121 1.00 92.31 383 ASP A C 1
ATOM 2722 O O . ASP A 1 383 ? -27.747 2.775 117.698 1.00 92.31 383 ASP A O 1
ATOM 2726 N N . GLY A 1 384 ? -29.826 2.030 117.388 1.00 94.38 384 GLY A N 1
ATOM 2727 C CA . GLY A 1 384 ? -29.637 1.666 115.992 1.00 94.38 384 GLY A CA 1
ATOM 2728 C C . GLY A 1 384 ? -30.957 1.610 115.243 1.00 94.38 384 GLY A C 1
ATOM 2729 O O . GLY A 1 384 ? -31.966 1.157 115.782 1.00 94.38 384 GLY A O 1
ATOM 2730 N N . ALA A 1 385 ? -30.945 2.052 113.990 1.00 95.75 385 ALA A N 1
ATOM 2731 C CA . ALA A 1 385 ? -32.134 2.111 113.153 1.00 95.75 385 ALA A CA 1
ATOM 2732 C C . ALA A 1 385 ? -31.837 1.684 111.714 1.00 95.75 385 ALA A C 1
ATOM 2734 O O . ALA A 1 385 ? -30.712 1.790 111.227 1.00 95.75 385 ALA A O 1
ATOM 2735 N N . ILE A 1 386 ? -32.880 1.211 111.035 1.00 96.00 386 ILE A N 1
ATOM 2736 C CA . ILE A 1 386 ? -32.907 1.033 109.585 1.00 96.00 386 ILE A CA 1
ATOM 2737 C C . ILE A 1 386 ? -34.108 1.825 109.080 1.00 96.00 386 ILE A C 1
ATOM 2739 O O . ILE A 1 386 ? -35.234 1.569 109.501 1.00 96.00 386 ILE A O 1
ATOM 2743 N N . VAL A 1 387 ? -33.868 2.788 108.201 1.00 94.44 387 VAL A N 1
ATOM 2744 C CA . VAL A 1 387 ? -34.890 3.635 107.583 1.00 94.44 387 VAL A CA 1
ATOM 2745 C C . VAL A 1 387 ? -34.960 3.286 106.104 1.00 94.44 387 VAL A C 1
ATOM 2747 O O . VAL A 1 387 ? -33.933 3.244 105.439 1.00 94.44 387 VAL A O 1
ATOM 2750 N N . ILE A 1 388 ? -36.161 3.006 105.600 1.00 93.06 388 ILE A N 1
ATOM 2751 C CA . ILE A 1 388 ? -36.403 2.845 104.163 1.00 93.06 388 ILE A CA 1
ATOM 2752 C C . ILE A 1 388 ? -36.699 4.241 103.615 1.00 93.06 388 ILE A C 1
ATOM 2754 O O . ILE A 1 388 ? -37.746 4.807 103.931 1.00 93.06 388 ILE A O 1
ATOM 2758 N N . ASP A 1 389 ? -35.762 4.795 102.852 1.00 92.69 389 ASP A N 1
ATOM 2759 C CA . ASP A 1 389 ? -35.833 6.154 102.308 1.00 92.69 389 ASP A CA 1
ATOM 2760 C C . ASP A 1 389 ? -36.683 6.199 101.025 1.00 92.69 389 ASP A C 1
ATOM 2762 O O . ASP A 1 389 ? -37.490 7.112 100.848 1.00 92.69 389 ASP A O 1
ATOM 2766 N N . ASP A 1 390 ? -36.565 5.177 100.167 1.00 91.94 390 ASP A N 1
ATOM 2767 C CA . ASP A 1 390 ? -37.428 4.951 98.999 1.00 91.94 390 ASP A CA 1
ATOM 2768 C C . ASP A 1 390 ? -37.696 3.448 98.834 1.00 91.94 390 ASP A C 1
ATOM 2770 O O . ASP A 1 390 ? -36.809 2.669 98.480 1.00 91.94 390 ASP A O 1
ATOM 2774 N N . ALA A 1 391 ? -38.936 3.025 99.091 1.00 89.56 391 ALA A N 1
ATOM 2775 C CA . ALA A 1 391 ? -39.313 1.616 99.024 1.00 89.56 391 ALA A CA 1
ATOM 2776 C C . ALA A 1 391 ? -39.348 1.059 97.591 1.00 89.56 391 ALA A C 1
ATOM 2778 O O . ALA A 1 391 ? -39.078 -0.122 97.412 1.00 89.56 391 ALA A O 1
ATOM 2779 N N . ALA A 1 392 ? -39.664 1.874 96.579 1.00 86.25 392 ALA A N 1
ATOM 2780 C CA . ALA A 1 392 ? -39.773 1.403 95.196 1.00 86.25 392 ALA A CA 1
ATOM 2781 C C . ALA A 1 392 ? -38.396 1.306 94.520 1.00 86.25 392 ALA A C 1
ATOM 2783 O O . ALA A 1 392 ? -38.165 0.404 93.714 1.00 86.25 392 ALA A O 1
ATOM 2784 N N . ALA A 1 393 ? -37.480 2.220 94.858 1.00 81.81 393 ALA A N 1
ATOM 2785 C CA . ALA A 1 393 ? -36.091 2.179 94.395 1.00 81.81 393 ALA A CA 1
ATOM 2786 C C . ALA A 1 393 ? -35.205 1.227 95.225 1.00 81.81 393 ALA A C 1
ATOM 2788 O O . ALA A 1 393 ? -34.183 0.745 94.729 1.00 81.81 393 ALA A O 1
ATOM 2789 N N . GLY A 1 394 ? -35.605 0.925 96.465 1.00 86.88 394 GLY A N 1
ATOM 2790 C CA . GLY A 1 394 ? -34.835 0.092 97.384 1.00 86.88 394 GLY A CA 1
ATOM 2791 C C . GLY A 1 394 ? -33.706 0.849 98.069 1.00 86.88 394 GLY A C 1
ATOM 2792 O O . GLY A 1 394 ? -32.605 0.312 98.198 1.00 86.88 394 GLY A O 1
ATOM 2793 N N . ASP A 1 395 ? -33.964 2.088 98.482 1.00 89.69 395 ASP A N 1
ATOM 2794 C CA . ASP A 1 395 ? -32.989 2.933 99.164 1.00 89.69 395 ASP A CA 1
ATOM 2795 C C . ASP A 1 395 ? -33.209 2.870 100.678 1.00 89.69 395 ASP A C 1
ATOM 2797 O O . ASP A 1 395 ? -34.323 3.059 101.174 1.00 89.69 395 ASP A O 1
ATOM 2801 N N . VAL A 1 396 ? -32.146 2.557 101.418 1.00 92.31 396 VAL A N 1
ATOM 2802 C CA . VAL A 1 396 ? -32.181 2.296 102.858 1.00 92.31 396 VAL A CA 1
ATOM 2803 C C . VAL A 1 396 ? -30.991 2.952 103.546 1.00 92.31 396 VAL A C 1
ATOM 2805 O O . VAL A 1 396 ? -29.848 2.767 103.129 1.00 92.31 396 VAL A O 1
ATOM 2808 N N . THR A 1 397 ? -31.238 3.622 104.669 1.00 92.56 397 THR A N 1
ATOM 2809 C CA . THR A 1 397 ? -30.203 4.147 105.561 1.00 92.56 397 THR A CA 1
ATOM 2810 C C . THR A 1 397 ? -30.176 3.368 106.873 1.00 92.56 397 THR A C 1
ATOM 2812 O O . THR A 1 397 ? -31.177 3.252 107.576 1.00 92.56 397 THR A O 1
ATOM 2815 N N . ILE A 1 398 ? -29.008 2.833 107.222 1.00 94.00 398 ILE A N 1
ATOM 2816 C CA . ILE A 1 398 ? -28.742 2.151 108.491 1.00 94.00 398 ILE A CA 1
ATOM 2817 C C . ILE A 1 398 ? -27.919 3.094 109.361 1.00 94.00 398 ILE A C 1
ATOM 2819 O O . ILE A 1 398 ? -26.936 3.657 108.881 1.00 94.00 398 ILE A O 1
ATOM 2823 N N . SER A 1 399 ? -28.279 3.246 110.632 1.00 93.88 399 SER A N 1
ATOM 2824 C CA . SER A 1 399 ? -27.540 4.079 111.579 1.00 93.88 399 SER A CA 1
ATOM 2825 C C . SER A 1 399 ? -27.296 3.386 112.915 1.00 93.88 399 SER A C 1
ATOM 2827 O O . SER A 1 399 ? -28.064 2.520 113.338 1.00 93.88 399 SER A O 1
ATOM 2829 N N . LEU A 1 400 ? -26.204 3.779 113.570 1.00 94.00 400 LEU A N 1
ATOM 2830 C CA . LEU A 1 400 ? -25.882 3.462 114.957 1.00 94.00 400 LEU A CA 1
ATOM 2831 C C . LEU A 1 400 ? -25.517 4.752 115.686 1.00 94.00 400 LEU A C 1
ATOM 2833 O O . LEU A 1 400 ? -24.750 5.565 115.165 1.00 94.00 400 LEU A O 1
ATOM 2837 N N . GLU A 1 401 ? -26.037 4.912 116.893 1.00 92.62 401 GLU A N 1
ATOM 2838 C CA . GLU A 1 401 ? -25.687 6.022 117.770 1.00 92.62 401 GLU A CA 1
ATOM 2839 C C . GLU A 1 401 ? -24.313 5.795 118.414 1.00 92.62 401 GLU A C 1
ATOM 2841 O O . GLU A 1 401 ? -23.844 4.658 118.540 1.00 92.62 401 GLU A O 1
ATOM 2846 N N . GLU A 1 402 ? -23.660 6.875 118.846 1.00 90.31 402 GLU A N 1
ATOM 2847 C CA . GLU A 1 402 ? -22.351 6.805 119.506 1.00 90.31 402 GLU A CA 1
ATOM 2848 C C . GLU A 1 402 ? -22.348 5.863 120.724 1.00 90.31 402 GLU A C 1
ATOM 2850 O O . GLU A 1 402 ? -21.393 5.110 120.922 1.00 90.31 402 GLU A O 1
ATOM 2855 N N . THR A 1 403 ? -23.443 5.828 121.490 1.00 88.75 403 THR A N 1
ATOM 2856 C CA . THR A 1 403 ? -23.602 4.949 122.663 1.00 88.75 403 THR A CA 1
ATOM 2857 C C . THR A 1 403 ? -23.550 3.465 122.308 1.00 88.75 403 THR A C 1
ATOM 2859 O O . THR A 1 403 ? -23.080 2.658 123.111 1.00 88.75 403 THR A O 1
ATOM 2862 N N . ALA A 1 404 ? -23.986 3.088 121.102 1.00 89.69 404 ALA A N 1
ATOM 2863 C CA . ALA A 1 404 ? -23.814 1.735 120.595 1.00 89.69 404 ALA A CA 1
ATOM 2864 C C . ALA A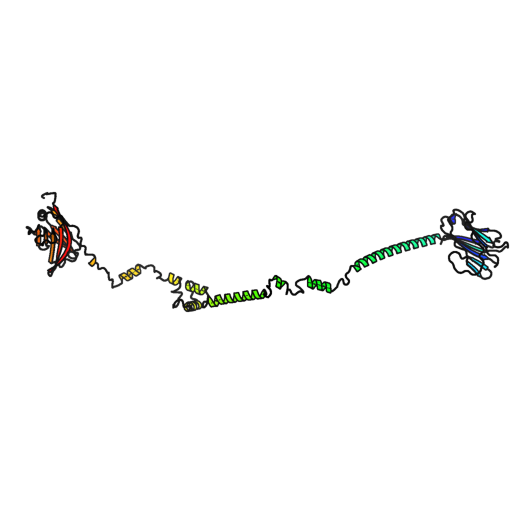 1 404 ? -22.390 1.528 120.077 1.00 89.69 404 ALA A C 1
ATOM 2866 O O . ALA A 1 404 ? -21.744 0.550 120.442 1.00 89.69 404 ALA A O 1
ATOM 2867 N N . THR A 1 405 ? -21.857 2.426 119.247 1.00 90.56 405 THR A N 1
ATOM 2868 C CA . THR A 1 405 ? -20.543 2.188 118.627 1.00 90.56 405 THR A CA 1
ATOM 2869 C C . THR A 1 405 ? -19.388 2.208 119.631 1.00 90.56 405 THR A C 1
ATOM 2871 O O . THR A 1 405 ? -18.386 1.538 119.388 1.00 90.56 405 THR A O 1
ATOM 2874 N N . GLU A 1 406 ? -19.516 2.905 120.768 1.00 89.19 406 GLU A N 1
ATOM 2875 C CA . GLU A 1 406 ? -18.582 2.844 121.906 1.00 89.19 406 GLU A CA 1
ATOM 2876 C C . GLU A 1 406 ? -18.380 1.415 122.427 1.00 89.19 406 GLU A C 1
ATOM 2878 O O . GLU A 1 406 ? -17.270 1.048 122.814 1.00 89.19 406 GLU A O 1
ATOM 2883 N N . LEU A 1 407 ? -19.439 0.606 122.441 1.00 88.25 407 LEU A N 1
ATOM 2884 C CA . LEU A 1 407 ? -19.400 -0.725 123.036 1.00 88.25 407 LEU A CA 1
ATOM 2885 C C . LEU A 1 407 ? -18.789 -1.772 122.104 1.00 88.25 407 LEU A C 1
ATOM 2887 O O . LEU A 1 407 ? -18.544 -2.883 122.558 1.00 88.25 407 LEU A O 1
ATOM 2891 N N . LEU A 1 408 ? -18.564 -1.466 120.822 1.00 90.00 408 LEU A N 1
ATOM 2892 C CA . LEU A 1 408 ? -18.133 -2.447 119.826 1.00 90.00 408 LEU A CA 1
ATOM 2893 C C . LEU A 1 408 ? -16.668 -2.868 119.982 1.00 90.00 408 LEU A C 1
ATOM 2895 O O . LEU A 1 408 ? -15.767 -2.042 120.121 1.00 90.00 408 LEU A O 1
ATOM 2899 N N . ASP A 1 409 ? -16.426 -4.173 119.855 1.00 91.06 409 ASP A N 1
ATOM 2900 C CA . ASP A 1 409 ? -15.073 -4.724 119.815 1.00 91.06 409 ASP A CA 1
ATOM 2901 C C . ASP A 1 409 ? -14.420 -4.493 118.440 1.00 91.06 409 ASP A C 1
ATOM 2903 O O . ASP A 1 409 ? -15.088 -4.450 117.402 1.00 91.06 409 ASP A O 1
ATOM 2907 N N . GLU A 1 410 ? -13.087 -4.375 118.402 1.00 90.12 410 GLU A N 1
ATOM 2908 C CA . GLU A 1 410 ? -12.364 -4.192 117.138 1.00 90.12 410 GLU A CA 1
ATOM 2909 C C . GLU A 1 410 ? -12.501 -5.432 116.230 1.00 90.12 410 GLU A C 1
ATOM 2911 O O . GLU A 1 410 ? -12.133 -6.547 116.607 1.00 90.12 410 GLU A O 1
ATOM 2916 N N . ILE A 1 411 ? -12.942 -5.231 114.981 1.00 91.12 411 ILE A N 1
ATOM 2917 C CA . ILE A 1 411 ? -13.083 -6.283 113.965 1.00 91.12 411 ILE A CA 1
ATOM 2918 C C . ILE A 1 411 ? -12.265 -5.907 112.731 1.00 91.12 411 ILE A C 1
ATOM 2920 O O . ILE A 1 411 ? -12.595 -4.993 111.980 1.00 91.12 411 ILE A O 1
ATOM 2924 N N . ARG A 1 412 ? -11.191 -6.664 112.491 1.00 86.50 412 ARG A N 1
ATOM 2925 C CA . ARG A 1 412 ? -10.245 -6.444 111.380 1.00 86.50 412 ARG A CA 1
ATOM 2926 C C . ARG A 1 412 ? -10.689 -7.025 110.040 1.00 86.50 412 ARG A C 1
ATOM 2928 O O . ARG A 1 412 ? -10.175 -6.602 109.011 1.00 86.50 412 ARG A O 1
ATOM 2935 N N . SER A 1 413 ? -11.573 -8.019 110.051 1.00 87.50 413 SER A N 1
ATOM 2936 C CA . SER A 1 413 ? -12.033 -8.711 108.844 1.00 87.50 413 SER A CA 1
ATOM 2937 C C . SER A 1 413 ? -13.423 -9.302 109.071 1.00 87.50 413 SER A C 1
ATOM 2939 O O . SER A 1 413 ? -13.575 -10.499 109.277 1.00 87.50 413 SER A O 1
ATOM 2941 N N . GLY A 1 414 ? -14.435 -8.440 109.102 1.00 88.31 414 GLY A N 1
ATOM 2942 C CA . GLY A 1 414 ? -15.831 -8.832 109.251 1.00 88.31 414 GLY A CA 1
ATOM 2943 C C . GLY A 1 414 ? -16.563 -8.960 107.916 1.00 88.31 414 GLY A C 1
ATOM 2944 O O . GLY A 1 414 ? -16.057 -8.622 106.833 1.00 88.31 414 GLY A O 1
ATOM 2945 N N . ARG A 1 415 ? -17.799 -9.441 108.003 1.00 91.25 415 ARG A N 1
ATOM 2946 C CA . ARG A 1 415 ? -18.784 -9.430 106.920 1.00 91.25 415 ARG A CA 1
ATOM 2947 C C . ARG A 1 415 ? -20.091 -8.869 107.448 1.00 91.25 415 ARG A C 1
ATOM 2949 O O . ARG A 1 415 ? -20.469 -9.166 108.582 1.00 91.25 415 ARG A O 1
ATOM 2956 N N . TYR A 1 416 ? -20.750 -8.077 106.617 1.00 92.69 416 TYR A N 1
ATOM 2957 C CA . TYR A 1 416 ? -22.126 -7.681 106.848 1.00 92.69 416 TYR A CA 1
ATOM 2958 C C . TYR A 1 416 ? -23.036 -8.315 105.805 1.00 92.69 416 TYR A C 1
ATOM 2960 O O . TYR A 1 416 ? -22.614 -8.555 104.669 1.00 92.69 416 TYR A O 1
ATOM 2968 N N . ASP A 1 417 ? -24.279 -8.544 106.198 1.00 91.69 417 ASP A N 1
ATOM 2969 C CA . ASP A 1 417 ? -25.391 -8.786 105.298 1.00 91.69 417 ASP A CA 1
ATOM 2970 C C . ASP A 1 417 ? -26.583 -7.899 105.676 1.00 91.69 417 ASP A C 1
ATOM 2972 O O . ASP A 1 417 ? -26.803 -7.559 106.841 1.00 91.69 417 ASP A O 1
ATOM 2976 N N . LEU A 1 418 ? -27.340 -7.496 104.660 1.00 92.75 418 LEU A N 1
ATOM 2977 C CA . LEU A 1 418 ? -28.662 -6.906 104.803 1.00 92.75 418 LEU A CA 1
ATOM 2978 C C . LEU A 1 418 ? -29.653 -7.871 104.165 1.00 92.75 418 LEU A C 1
ATOM 2980 O O . LEU A 1 418 ? -29.570 -8.144 102.968 1.00 92.75 418 LEU A O 1
ATOM 2984 N N . ALA A 1 419 ? -30.580 -8.390 104.960 1.00 91.94 419 ALA A N 1
ATOM 2985 C CA . ALA A 1 419 ? -31.614 -9.304 104.504 1.00 91.94 419 ALA A CA 1
ATOM 2986 C C . ALA A 1 419 ? -33.005 -8.698 104.695 1.00 91.94 419 ALA A C 1
ATOM 2988 O O . ALA A 1 419 ? -33.258 -8.016 105.685 1.00 91.94 419 ALA A O 1
ATOM 2989 N N . VAL A 1 420 ? -33.916 -9.000 103.775 1.00 93.50 420 VAL A N 1
ATOM 2990 C CA . VAL A 1 420 ? -35.338 -8.672 103.888 1.00 93.50 420 VAL A CA 1
ATOM 2991 C C . VAL A 1 420 ? -36.131 -9.897 104.299 1.00 93.50 420 VAL A C 1
ATOM 2993 O O . VAL A 1 420 ? -35.904 -10.995 103.786 1.00 93.50 420 VAL A O 1
ATOM 2996 N N . LEU A 1 421 ? -37.062 -9.696 105.223 1.00 92.88 421 LEU A N 1
ATOM 2997 C CA . LEU A 1 421 ? -38.163 -10.602 105.497 1.00 92.88 421 LEU A CA 1
ATOM 2998 C C . LEU A 1 421 ? -39.403 -10.030 104.805 1.00 92.88 421 LEU A C 1
ATOM 3000 O O . LEU A 1 421 ? -39.822 -8.922 105.125 1.00 92.88 421 LEU A O 1
ATOM 3004 N N . ARG A 1 422 ? -39.958 -10.759 103.839 1.00 89.88 422 ARG A N 1
ATOM 3005 C CA . ARG A 1 422 ? -41.140 -10.329 103.077 1.00 89.88 422 ARG A CA 1
ATOM 3006 C C . ARG A 1 422 ? -42.430 -10.897 103.643 1.00 89.88 422 ARG A C 1
ATOM 3008 O O . ARG A 1 422 ? -42.414 -11.960 104.277 1.00 89.88 422 ARG A O 1
ATOM 3015 N N . SER A 1 423 ? -43.537 -10.243 103.296 1.00 77.25 423 SER A N 1
ATOM 3016 C CA . SER A 1 423 ? -44.887 -10.726 103.582 1.00 77.25 423 SER A CA 1
ATOM 3017 C C . SER A 1 423 ? -45.073 -12.165 103.090 1.00 77.25 423 SER A C 1
ATOM 3019 O O . SER A 1 423 ? -44.918 -12.471 101.909 1.00 77.25 423 SER A O 1
ATOM 3021 N N . GLY A 1 424 ? -45.330 -13.087 104.022 1.00 74.19 424 GLY A N 1
ATOM 3022 C CA . GLY A 1 424 ? -45.374 -14.534 103.757 1.00 74.19 424 GLY A CA 1
ATOM 3023 C C . GLY A 1 424 ? -44.146 -15.329 104.227 1.00 74.19 424 GLY A C 1
ATOM 3024 O O . GLY A 1 424 ? -44.119 -16.548 104.062 1.00 74.19 424 GLY A O 1
ATOM 3025 N N . GLY A 1 425 ? -43.161 -14.679 104.859 1.00 76.31 425 GLY A N 1
ATOM 3026 C CA . GLY A 1 425 ? -42.069 -15.328 105.599 1.00 76.31 425 GLY A CA 1
ATOM 3027 C C . GLY A 1 425 ? -40.818 -15.677 104.784 1.00 76.31 425 GLY A C 1
ATOM 3028 O O . GLY A 1 425 ? -39.914 -16.330 105.310 1.00 76.31 425 GLY A O 1
ATOM 3029 N N . ALA A 1 426 ? -40.735 -15.254 103.520 1.00 82.38 426 ALA A N 1
ATOM 3030 C CA . ALA A 1 426 ? -39.540 -15.437 102.698 1.00 82.38 426 ALA A CA 1
ATOM 3031 C C . ALA A 1 426 ? -38.406 -14.507 103.169 1.00 82.38 426 ALA A C 1
ATOM 3033 O O . ALA A 1 426 ? -38.621 -13.306 103.336 1.00 82.38 426 ALA A O 1
ATOM 3034 N N . LYS A 1 427 ? -37.200 -15.059 103.368 1.00 85.81 427 LYS A N 1
ATOM 3035 C CA . LYS A 1 427 ? -35.993 -14.310 103.755 1.00 85.81 427 LYS A CA 1
ATOM 3036 C C . LYS A 1 427 ? -34.980 -14.317 102.611 1.00 85.81 427 LYS A C 1
ATOM 3038 O O . LYS A 1 427 ? -34.486 -15.384 102.248 1.00 85.81 427 LYS A O 1
ATOM 3043 N N . ASN A 1 428 ? -34.619 -13.137 102.109 1.00 87.12 428 ASN A N 1
ATOM 3044 C CA . ASN A 1 428 ? -33.644 -12.975 101.026 1.00 87.12 428 ASN A CA 1
ATOM 3045 C C . ASN A 1 428 ? -32.534 -12.012 101.450 1.00 87.12 428 ASN A C 1
ATOM 3047 O O . ASN A 1 428 ? -32.805 -11.008 102.102 1.00 87.12 428 ASN A O 1
ATOM 3051 N N . VAL A 1 429 ? -31.294 -12.294 101.052 1.00 88.50 429 VAL A N 1
ATOM 3052 C CA . VAL A 1 429 ? -30.173 -11.357 101.217 1.00 88.50 429 VAL A CA 1
ATOM 3053 C C . VAL A 1 429 ? -30.228 -10.336 100.080 1.00 88.50 429 VAL A C 1
ATOM 3055 O O . VAL A 1 429 ? -30.314 -10.731 98.921 1.00 88.50 429 VAL A O 1
ATOM 3058 N N . LEU A 1 430 ? -30.207 -9.049 100.422 1.00 87.25 430 LEU A N 1
ATOM 3059 C CA . LEU A 1 430 ? -30.252 -7.918 99.488 1.00 87.25 430 LEU A CA 1
ATOM 3060 C C . LEU A 1 430 ? -28.868 -7.320 99.226 1.00 87.25 430 LEU A C 1
ATOM 3062 O O . LEU A 1 430 ? -28.568 -6.912 98.111 1.00 87.25 430 LEU A O 1
ATOM 3066 N N . ALA A 1 431 ? -28.015 -7.276 100.250 1.00 87.25 431 ALA A N 1
ATOM 3067 C CA . ALA A 1 431 ? -26.639 -6.807 100.131 1.00 87.25 431 ALA A CA 1
ATOM 3068 C C . ALA A 1 431 ? -25.721 -7.613 101.049 1.00 87.25 431 ALA A C 1
ATOM 3070 O O . ALA A 1 431 ? -26.128 -8.022 102.138 1.00 87.25 431 ALA A O 1
ATOM 3071 N N . LEU A 1 432 ? -24.476 -7.828 100.624 1.00 87.38 432 LEU A N 1
ATOM 3072 C CA . LEU A 1 432 ? -23.456 -8.493 101.431 1.00 87.38 432 LEU A CA 1
ATOM 3073 C C . LEU A 1 432 ? -22.070 -7.943 101.106 1.00 87.38 432 LEU A C 1
ATOM 3075 O O . LEU A 1 432 ? -21.686 -7.841 99.945 1.00 87.38 432 LEU A O 1
ATOM 3079 N N . GLY A 1 433 ? -21.269 -7.644 102.121 1.00 87.38 433 GLY A N 1
ATOM 3080 C CA . GLY A 1 433 ? -19.964 -7.040 101.877 1.00 87.38 433 GLY A CA 1
ATOM 3081 C C . GLY A 1 433 ? -18.979 -7.169 103.032 1.00 87.38 433 GLY A C 1
ATOM 3082 O O . GLY A 1 433 ? -19.314 -7.659 104.114 1.00 87.38 433 GLY A O 1
ATOM 3083 N N . PRO A 1 434 ? -17.714 -6.776 102.813 1.00 89.00 434 PRO A N 1
ATOM 3084 C CA . PRO A 1 434 ? -16.724 -6.708 103.878 1.00 89.00 434 PRO A CA 1
ATOM 3085 C C . PRO A 1 434 ? -17.045 -5.568 104.853 1.00 89.00 434 PRO A C 1
ATOM 3087 O O . PRO A 1 434 ? -17.437 -4.480 104.433 1.00 89.00 434 PRO A O 1
ATOM 3090 N N . ALA A 1 435 ? -16.823 -5.812 106.145 1.00 90.19 435 ALA A N 1
ATOM 3091 C CA . ALA A 1 435 ? -16.963 -4.818 107.206 1.00 90.19 435 ALA A CA 1
ATOM 3092 C C . ALA A 1 435 ? -15.723 -4.785 108.110 1.00 90.19 435 ALA A C 1
ATOM 3094 O O . ALA A 1 435 ? -15.114 -5.821 108.379 1.00 90.19 435 ALA A O 1
ATOM 3095 N N . GLU A 1 436 ? -15.369 -3.606 108.610 1.00 91.44 436 GLU A N 1
ATOM 3096 C CA . GLU A 1 436 ? -14.336 -3.408 109.626 1.00 91.44 436 GLU A CA 1
ATOM 3097 C C . GLU A 1 436 ? -14.875 -2.525 110.756 1.00 91.44 436 GLU A C 1
ATOM 3099 O O . GLU A 1 436 ? -15.563 -1.539 110.501 1.00 91.44 436 GLU A O 1
ATOM 3104 N N . VAL A 1 437 ? -14.527 -2.860 111.998 1.00 91.69 437 VAL A N 1
ATOM 3105 C CA . VAL A 1 437 ? -14.759 -2.014 113.175 1.00 91.69 437 VAL A CA 1
ATOM 3106 C C . VAL A 1 437 ? -13.399 -1.589 113.708 1.00 91.69 437 VAL A C 1
ATOM 3108 O O . VAL A 1 437 ? -12.558 -2.441 114.003 1.00 91.69 437 VAL A O 1
ATOM 3111 N N . ARG A 1 438 ? -13.160 -0.280 113.794 1.00 90.06 438 ARG A N 1
ATOM 3112 C CA . ARG A 1 438 ? -11.887 0.315 114.216 1.00 90.06 438 ARG A CA 1
ATOM 3113 C C . ARG A 1 438 ? -12.079 1.182 115.442 1.00 90.06 438 ARG A C 1
ATOM 3115 O O . ARG A 1 438 ? -13.070 1.891 115.550 1.00 90.06 438 ARG A O 1
ATOM 3122 N N . LEU A 1 439 ? -11.091 1.166 116.329 1.00 84.50 439 LEU A N 1
ATOM 3123 C CA . LEU A 1 439 ? -11.117 2.010 117.515 1.00 84.50 439 LEU A CA 1
ATOM 3124 C C . LEU A 1 439 ? -10.969 3.487 117.131 1.00 84.50 439 LEU A C 1
ATOM 3126 O O . LEU A 1 439 ? -10.007 3.858 116.450 1.00 84.50 439 LEU A O 1
ATOM 3130 N N . GLY A 1 440 ? -11.891 4.325 117.602 1.00 78.19 440 GLY A N 1
ATOM 3131 C CA . GLY A 1 440 ? -11.728 5.776 117.575 1.00 78.19 440 GLY A CA 1
ATOM 3132 C C . GLY A 1 440 ? -10.539 6.205 118.441 1.00 78.19 440 GLY A C 1
ATOM 3133 O O . GLY A 1 440 ? -10.425 5.809 119.601 1.00 78.19 440 GLY A O 1
ATOM 3134 N N . ILE A 1 441 ? -9.616 6.995 117.878 1.00 76.00 441 ILE A N 1
ATOM 3135 C CA . ILE A 1 441 ? -8.408 7.461 118.591 1.00 76.00 441 ILE A CA 1
ATOM 3136 C C . ILE A 1 441 ? -8.724 8.669 119.492 1.00 76.00 441 ILE A C 1
ATOM 3138 O O . ILE A 1 441 ? -8.120 8.827 120.554 1.00 76.00 441 ILE A O 1
ATOM 3142 N N . THR A 1 442 ? -9.682 9.511 119.102 1.00 72.00 442 THR A N 1
ATOM 3143 C CA . THR A 1 442 ? -10.098 10.692 119.870 1.00 72.00 442 THR A CA 1
ATOM 3144 C C . THR A 1 442 ? -11.286 10.333 120.760 1.00 72.00 442 THR A C 1
ATOM 3146 O O . THR A 1 442 ? -12.300 9.862 120.264 1.00 72.00 442 THR A O 1
ATOM 3149 N N . ARG A 1 443 ? -11.168 10.574 122.071 1.00 62.06 443 ARG A N 1
ATOM 3150 C CA . ARG A 1 443 ? -12.221 10.326 123.076 1.00 62.06 443 ARG A CA 1
ATOM 3151 C C . ARG A 1 443 ? -12.761 11.643 123.630 1.00 62.06 443 ARG A C 1
ATOM 3153 O O . ARG A 1 443 ? -12.563 11.949 124.804 1.00 62.06 443 ARG A O 1
ATOM 3160 N N . ALA A 1 444 ? -13.315 12.478 122.759 1.00 52.19 444 ALA A N 1
ATOM 3161 C CA . ALA A 1 444 ? -13.901 13.746 123.176 1.00 52.19 444 ALA A CA 1
ATOM 3162 C C . ALA A 1 444 ? -15.384 13.528 123.490 1.00 52.19 444 ALA A C 1
ATOM 3164 O O . ALA A 1 444 ? -16.168 13.316 122.578 1.00 52.19 444 ALA A O 1
ATOM 3165 N N . THR A 1 445 ? -15.745 13.580 124.771 1.00 51.97 445 THR A N 1
ATOM 3166 C CA . THR A 1 445 ? -17.135 13.665 125.231 1.00 51.97 445 THR A CA 1
ATOM 3167 C C . THR A 1 445 ? -17.711 15.018 124.807 1.00 51.97 445 THR A C 1
ATOM 3169 O O . THR A 1 445 ? -17.156 16.050 125.198 1.00 51.97 445 THR A O 1
ATOM 3172 N N . ILE A 1 446 ? -18.781 15.028 124.006 1.00 51.12 446 ILE A N 1
ATOM 3173 C CA . ILE A 1 446 ? -19.615 16.222 123.769 1.00 51.12 446 ILE A CA 1
ATOM 3174 C C . ILE A 1 446 ? -20.788 16.201 124.743 1.00 51.12 446 ILE A C 1
ATOM 3176 O O . ILE A 1 446 ? -21.409 15.125 124.884 1.00 51.12 446 ILE A O 1
#

Nearest PDB structures (foldseek):
  4qaw-assembly5_E  TM=4.159E-01  e=7.842E-02  Paenibacillus barcinonensis
  1w99-assembly1_A  TM=4.726E-01  e=7.234E-01  Bacillus thuringiensis serovar israelensis
  9fmt-assembly1_F  TM=3.509E-01  e=2.187E-01  Escherichia coli
  4qaw-assembly1_A  TM=3.260E-01  e=2.907E-01  Paenibacillus barcinonensis
  7ehg-assembly5_E  TM=3.882E-01  e=1.078E+00  Microbacterium sp. XT11

Sequence (446 aa):
MRLLSTTNFGASNITTEQAIVTVSASAVAGVGRMAVLCYMQALNTASCVRELRIYTDGVSVNSGIGPVAVNNVPFNHDAAAFAETHGGTTTCLSRIIPHVGTSGDLDIRLISSNSGDTAVYGTIYVVSLDEMDGALATHAGSDGSIAAAIDAIDTAAAAIQAKTDNLPAAPAAQAKLDTLHDTRIPGVIQPQTGDSFARLGAPAGASVSADVAAVKTDTGNLVSRVTATLFTGITSLAEWLGLLAGKQVGDATARTELRATGAGSGTFDETSDSIEALADAPGAPAEVDEAAIAAAVWTNAQRTLTQSIGELIELAQSGRVLIVTHYSWSLSLTGLGDLTDADDLIFSLKSDPRQSDAAAAVQVRQTLGLVRINGAAAATAGDGAIVIDDAAAGDVTISLEETATELLDEIRSGRYDLAVLRSGGAKNVLALGPAEVRLGITRATI

Mean predicted aligned error: 21.96 Å

Solvent-accessible surface area (backbone atoms only — not comparable to full-atom values): 25353 Å² total; per-residue (Å²): 103,46,83,64,47,76,44,76,48,68,73,43,66,51,68,60,75,40,80,76,42,77,44,53,28,82,68,52,55,92,45,66,32,39,34,49,42,37,46,38,42,21,78,47,90,88,60,57,73,35,33,78,40,42,24,45,71,87,42,73,80,55,94,85,62,72,75,80,77,94,72,89,82,81,96,53,99,88,78,67,68,50,70,56,77,60,95,62,29,43,33,50,39,55,56,84,45,88,43,79,76,59,93,40,38,39,36,39,26,49,25,52,67,48,84,64,86,52,50,42,34,37,40,38,37,32,30,35,39,48,62,50,52,53,50,51,53,51,49,56,53,50,52,54,52,50,51,55,51,49,55,53,47,51,53,51,50,53,54,51,46,58,57,53,70,69,46,60,99,56,82,80,40,64,68,60,55,50,48,46,46,68,75,69,44,89,75,83,67,49,72,65,78,53,64,54,47,56,73,67,58,39,58,94,92,42,48,59,67,51,54,52,49,47,52,50,47,53,51,50,50,48,52,48,44,47,54,66,65,74,36,60,75,55,96,45,71,68,55,43,51,28,34,48,50,40,77,46,82,85,54,67,64,44,50,52,30,61,50,64,66,67,85,57,101,50,87,74,40,51,79,62,68,5,55,44,25,44,69,68,37,90,54,63,80,37,78,76,53,59,67,59,52,48,50,53,63,71,66,47,90,78,76,82,65,96,65,57,78,77,76,76,61,80,70,38,76,61,58,75,44,77,47,49,25,63,34,68,44,76,50,78,46,49,51,56,40,74,44,79,59,52,71,35,41,40,39,40,31,24,68,50,89,86,56,55,81,66,55,15,42,36,27,32,26,43,82,64,16,20,52,28,42,64,36,37,76,42,91,54,32,83,37,15,44,46,44,75,77,34,38,74,54,17,24,34,38,38,38,35,33,31,82,46,28,52,72,50,69,76,28,91,64,21,35,33,41,34,30,37,33,30,76,90,74,54,75,45,80,59,44,62,31,48,27,33,33,41,79,49,87,71,87,77,87,129

Radius of gyration: 97.23 Å; Cα contacts (8 Å, |Δi|>4): 725; chains: 1; bounding box: 119×63×249 Å

Secondary structure (DSSP, 8-state):
-EEEEEEEEEEEE-SS-EEEEEE-HHHHTT-S-EEEEEEEEESSTT--EEEEEEEETTEES--------SS-----TTT--EEEEETTEEEEEPPP------SS-EEEEEEESSSS--EEEEEEEEEE-HHHHHHHHHHHHHHHHHHHHHHHHHHHHHHHHHHHHTS-S-TT-HHHHHHHHHHT-TTTSS-TTTHHHHHTT--TT--HHHHHHHHHHH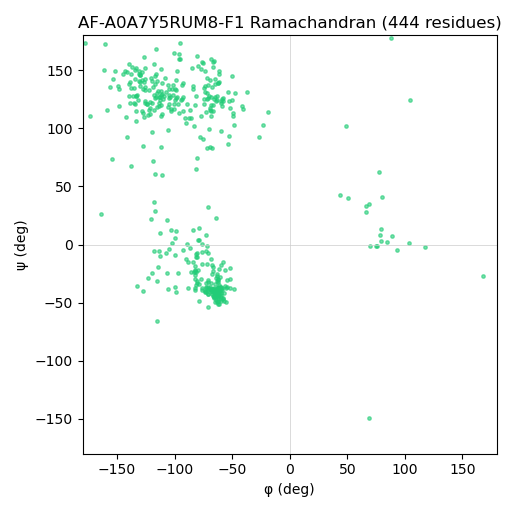HHHHHHHIIIIISTT-S-HHHHHHHHHT-S---HHHHHHHHHS-SSS----TTTTSHHHHHHSTTTT----HHHHHHHHHH-S----SS-GGGS-S----PPEEEETTS-EEEEE------TTEEEEEEEEESSTTS-GGG-SEEEETTTEEEEETTEEPS-GGGEEEEEEETTTTEEEEEE-HHHHTTPPPEEEEEEEEEEEETTS-EEEEEEEEEEEE--S-----

Foldseek 3Di:
DFWLDKFWDWFDQQQFKDFRDKRFLVSCPPFQFKFKWKKKKWQAPPKDFQDKFKDFPNHTPDDDGGGDDDDDDDDDPADDWDWDDDDRIIITTDDGDGDHRDSGIMTIITHIPDNDRITMTIMMIMGGCVVVVVVVVVVVVVVVVVVVVVVVVVVVVVVVVVVVVPQPPCVPPVVVVVCCVVPPDPPDPPDCVPVCQVVVDDDVPRGVVNVVVVVVVVVVVVVCCVDPPVQDLPPDPVLLLCLQQLNDDHDPSSQVSVCVPPPDVDSDDSCCRHPVNCVVPCPVVHPPPVVVVVVVQVPPPDDDPVDDPVVVQPCQPQDEAEAEALAKDKDKTWQLAAQVQFPKKKKFKDLDPPDDSLQTCWIQMQVQATQDHRSDGDPDSPQKHKDQPDRHGRMIMIIGHNVRRNRGDWRPWMKMWMWTQGDPGDIDTSYIYTYTYHYDPDDDDD